Protein AF-0000000066497130 (afdb_homodimer)

InterPro domains:
  IPR000092 Polyprenyl synthetase-like [PF00348] (36-298)
  IPR000092 Polyprenyl synthetase-like [cd00685] (47-344)
  IPR008949 Isoprenoid synthase domain superfamily [G3DSA:1.10.600.10] (2-345)
  IPR008949 Isoprenoid synthase domain superfamily [SSF48576] (6-345)
  IPR033749 Polyprenyl synthetase, conserved site [PS00723] (91-105)
  IPR039702 Farnesyl pyrophosphate synthase-like [PTHR11525] (1-346)

Structure (mmCIF, N/CA/C/O backbone):
data_AF-0000000066497130-model_v1
#
loop_
_entity.id
_entity.type
_entity.pdbx_description
1 polymer 'Farnesyl pyrophosphate synthetase'
#
loop_
_atom_site.group_PDB
_atom_site.id
_atom_site.type_symbol
_atom_site.label_atom_id
_atom_site.label_alt_id
_atom_site.label_comp_id
_atom_site.label_asym_id
_atom_site.label_entity_id
_atom_site.label_seq_id
_atom_site.pdbx_PDB_ins_code
_atom_site.Cartn_x
_atom_site.Cartn_y
_atom_site.Cartn_z
_atom_site.occupancy
_atom_site.B_iso_or_equiv
_atom_site.auth_seq_id
_atom_site.auth_comp_id
_atom_site.auth_asym_id
_atom_site.auth_atom_id
_atom_site.pdbx_PDB_model_num
ATOM 1 N N . MET A 1 1 ? -12.148 17.688 32.938 1 46.5 1 MET A N 1
ATOM 2 C CA . MET A 1 1 ? -11.461 17.203 31.75 1 46.5 1 MET A CA 1
ATOM 3 C C . MET A 1 1 ? -11.906 15.789 31.391 1 46.5 1 MET A C 1
ATOM 5 O O . MET A 1 1 ? -12.086 14.945 32.281 1 46.5 1 MET A O 1
ATOM 9 N N . ALA A 1 2 ? -12.453 15.672 30.25 1 56.56 2 ALA A N 1
ATOM 10 C CA . ALA A 1 2 ? -12.945 14.344 29.891 1 56.56 2 ALA A CA 1
ATOM 11 C C . ALA A 1 2 ? -11.898 13.273 30.188 1 56.56 2 ALA A C 1
ATOM 13 O O . ALA A 1 2 ? -10.703 13.508 30.047 1 56.56 2 ALA A O 1
ATOM 14 N N . SER A 1 3 ? -12.258 12.18 30.891 1 72.75 3 SER A N 1
ATOM 15 C CA . SER A 1 3 ? -11.414 11.023 31.172 1 72.75 3 SER A CA 1
ATOM 16 C C . SER A 1 3 ? -10.656 10.578 29.922 1 72.75 3 SER A C 1
ATOM 18 O O . SER A 1 3 ? -11.133 10.766 28.797 1 72.75 3 SER A O 1
ATOM 20 N N . ARG A 1 4 ? -9.375 10.383 30.062 1 87.5 4 ARG A N 1
ATOM 21 C CA . ARG A 1 4 ? -8.508 9.938 28.984 1 87.5 4 ARG A CA 1
ATOM 22 C C . ARG A 1 4 ? -8.164 8.461 29.125 1 87.5 4 ARG A C 1
ATOM 24 O O . ARG A 1 4 ? -8.172 7.918 30.234 1 87.5 4 ARG A O 1
ATOM 31 N N . THR A 1 5 ? -8.047 7.871 28.016 1 92.94 5 THR A N 1
ATOM 32 C CA . THR A 1 5 ? -7.641 6.473 27.953 1 92.94 5 THR A CA 1
ATOM 33 C C . THR A 1 5 ? -6.246 6.289 28.547 1 92.94 5 THR A C 1
ATOM 35 O O . THR A 1 5 ? -5.324 7.043 28.234 1 92.94 5 THR A O 1
ATOM 38 N N . ALA A 1 6 ? -6.156 5.363 29.484 1 94.94 6 ALA A N 1
ATOM 39 C CA . ALA A 1 6 ? -4.828 5.02 29.984 1 94.94 6 ALA A CA 1
ATOM 40 C C . ALA A 1 6 ? -3.99 4.332 28.922 1 94.94 6 ALA A C 1
ATOM 42 O O . ALA A 1 6 ? -4.43 3.348 28.312 1 94.94 6 ALA A O 1
ATOM 43 N N . ARG A 1 7 ? -2.822 4.832 28.734 1 96.31 7 ARG A N 1
ATOM 44 C CA . ARG A 1 7 ? -1.92 4.305 27.719 1 96.31 7 ARG A CA 1
ATOM 45 C C . ARG A 1 7 ? -1.727 2.803 27.875 1 96.31 7 ARG A C 1
ATOM 47 O O . ARG A 1 7 ? -1.72 2.061 26.891 1 96.31 7 ARG A O 1
ATOM 54 N N . ALA A 1 8 ? -1.558 2.381 29.109 1 97.31 8 ALA A N 1
ATOM 55 C CA . ALA A 1 8 ? -1.314 0.968 29.391 1 97.31 8 ALA A CA 1
ATOM 56 C C . ALA A 1 8 ? -2.479 0.106 28.906 1 97.31 8 ALA A C 1
ATOM 58 O O . ALA A 1 8 ? -2.275 -1.003 28.406 1 97.31 8 ALA A O 1
ATOM 59 N N . ASP A 1 9 ? -3.701 0.596 29.141 1 97.75 9 ASP A N 1
ATOM 60 C CA . ASP A 1 9 ? -4.887 -0.135 28.703 1 97.75 9 ASP A CA 1
ATOM 61 C C . ASP A 1 9 ? -4.953 -0.222 27.188 1 97.75 9 ASP A C 1
ATOM 63 O O . ASP A 1 9 ? -5.363 -1.245 26.641 1 97.75 9 ASP A O 1
ATOM 67 N N . PHE A 1 10 ? -4.559 0.841 26.531 1 98.31 10 PHE A N 1
ATOM 68 C CA . PHE A 1 10 ? -4.496 0.873 25.078 1 98.31 10 PHE A CA 1
ATOM 69 C C . PHE A 1 10 ? -3.451 -0.109 24.562 1 98.31 10 PHE A C 1
ATOM 71 O O . PHE A 1 10 ? -3.734 -0.913 23.672 1 98.31 10 PHE A O 1
ATOM 78 N N . GLU A 1 11 ? -2.283 -0.146 25.141 1 98.44 11 GLU A N 1
ATOM 79 C CA . GLU A 1 11 ? -1.161 -0.968 24.703 1 98.44 11 GLU A CA 1
ATOM 80 C C . GLU A 1 11 ? -1.438 -2.451 24.938 1 98.44 11 GLU A C 1
ATOM 82 O O . GLU A 1 11 ? -0.923 -3.305 24.219 1 98.44 11 GLU A O 1
ATOM 87 N N . ALA A 1 12 ? -2.277 -2.719 25.859 1 98.19 12 ALA A N 1
ATOM 88 C CA . ALA A 1 12 ? -2.592 -4.105 26.188 1 98.19 12 ALA A CA 1
ATOM 89 C C . ALA A 1 12 ? -3.373 -4.777 25.062 1 98.19 12 ALA A C 1
ATOM 91 O O . ALA A 1 12 ? -3.445 -6.008 25 1 98.19 12 ALA A O 1
ATOM 92 N N . ILE A 1 13 ? -3.896 -4.008 24.172 1 98.44 13 ILE A N 1
ATOM 93 C CA . ILE A 1 13 ? -4.754 -4.531 23.109 1 98.44 13 ILE A CA 1
ATOM 94 C C . ILE A 1 13 ? -3.896 -4.98 21.922 1 98.44 13 ILE A C 1
ATOM 96 O O . ILE A 1 13 ? -4.242 -5.938 21.234 1 98.44 13 ILE A O 1
ATOM 100 N N . PHE A 1 14 ? -2.762 -4.449 21.703 1 98.75 14 PHE A N 1
ATOM 101 C CA . PHE A 1 14 ? -1.995 -4.641 20.484 1 98.75 14 PHE A CA 1
ATOM 102 C C . PHE A 1 14 ? -1.532 -6.086 20.344 1 98.75 14 PHE A C 1
ATOM 104 O O . PHE A 1 14 ? -1.603 -6.668 19.266 1 98.75 14 PHE A O 1
ATOM 111 N N . PRO A 1 15 ? -1.063 -6.742 21.453 1 98.75 15 PRO A N 1
ATOM 112 C CA . PRO A 1 15 ? -0.647 -8.141 21.312 1 98.75 15 PRO A CA 1
ATOM 113 C C . PRO A 1 15 ? -1.77 -9.047 20.812 1 98.75 15 PRO A C 1
ATOM 115 O O . PRO A 1 15 ? -1.511 -10.023 20.109 1 98.75 15 PRO A O 1
ATOM 118 N N . LEU A 1 16 ? -2.986 -8.703 21.125 1 98.62 16 LEU A N 1
ATOM 119 C CA . LEU A 1 16 ? -4.125 -9.477 20.656 1 98.62 16 LEU A CA 1
ATOM 120 C C . LEU A 1 16 ? -4.297 -9.328 19.156 1 98.62 16 LEU A C 1
ATOM 122 O O . LEU A 1 16 ? -4.68 -10.281 18.469 1 98.62 16 LEU A O 1
ATOM 126 N N . LEU A 1 17 ? -4.012 -8.133 18.672 1 98.81 17 LEU A N 1
ATOM 127 C CA . LEU A 1 17 ? -4.102 -7.902 17.234 1 98.81 17 LEU A CA 1
ATOM 128 C C . LEU A 1 17 ? -2.994 -8.641 16.484 1 98.81 17 LEU A C 1
ATOM 130 O O . LEU A 1 17 ? -3.219 -9.18 15.398 1 98.81 17 LEU A O 1
ATOM 134 N N . VAL A 1 18 ? -1.776 -8.688 17.062 1 98.88 18 VAL A N 1
ATOM 135 C CA . VAL A 1 18 ? -0.676 -9.445 16.484 1 98.88 18 VAL A CA 1
ATOM 136 C C . VAL A 1 18 ? -1.051 -10.922 16.422 1 98.88 18 VAL A C 1
ATOM 138 O O . VAL A 1 18 ? -0.752 -11.602 15.43 1 98.88 18 VAL A O 1
ATOM 141 N N . GLN A 1 19 ? -1.695 -11.383 17.438 1 98.75 19 GLN A N 1
ATOM 142 C CA . GLN A 1 19 ? -2.15 -12.766 17.453 1 98.75 19 GLN A CA 1
ATOM 143 C C . GLN A 1 19 ? -3.199 -13.008 16.375 1 98.75 19 GLN A C 1
ATOM 145 O O . GLN A 1 19 ? -3.166 -14.039 15.688 1 98.75 19 GLN A O 1
ATOM 150 N N . ASP A 1 20 ? -4.125 -12.078 16.266 1 98.75 20 ASP A N 1
ATOM 151 C CA . ASP A 1 20 ? -5.129 -12.18 15.219 1 98.75 20 ASP A CA 1
ATOM 152 C C . ASP A 1 20 ? -4.473 -12.273 13.844 1 98.75 20 ASP A C 1
ATOM 154 O O . ASP A 1 20 ? -4.859 -13.117 13.023 1 98.75 20 ASP A O 1
ATOM 158 N N . LEU A 1 21 ? -3.521 -11.438 13.602 1 98.88 21 LEU A N 1
ATOM 159 C CA . LEU A 1 21 ? -2.82 -11.406 12.32 1 98.88 21 LEU A CA 1
ATOM 160 C C . LEU A 1 21 ? -2.01 -12.68 12.109 1 98.88 21 LEU A C 1
ATOM 162 O O . LEU A 1 21 ? -1.969 -13.219 11.008 1 98.88 21 LEU A O 1
ATOM 166 N N . SER A 1 22 ? -1.387 -13.148 13.156 1 98.75 22 SER A N 1
ATOM 167 C CA . SER A 1 22 ? -0.611 -14.391 13.094 1 98.75 22 SER A CA 1
ATOM 168 C C . SER A 1 22 ? -1.499 -15.578 12.758 1 98.75 22 SER A C 1
ATOM 170 O O . SER A 1 22 ? -1.136 -16.422 11.93 1 98.75 22 SER A O 1
ATOM 172 N N . ASP A 1 23 ? -2.621 -15.633 13.422 1 98.38 23 ASP A N 1
ATOM 173 C CA . ASP A 1 23 ? -3.574 -16.703 13.148 1 98.38 23 ASP A CA 1
ATOM 174 C C . ASP A 1 23 ? -4.043 -16.656 11.695 1 98.38 23 ASP A C 1
ATOM 176 O O . ASP A 1 23 ? -4.195 -17.703 11.055 1 98.38 23 ASP A O 1
ATOM 180 N N . ASN A 1 24 ? -4.258 -15.469 11.25 1 98.06 24 ASN A N 1
ATOM 181 C CA . ASN A 1 24 ? -4.707 -15.297 9.875 1 98.06 24 ASN A CA 1
ATOM 182 C C . ASN A 1 24 ? -3.674 -15.812 8.875 1 98.06 24 ASN A C 1
ATOM 184 O O . ASN A 1 24 ? -4.02 -16.516 7.93 1 98.06 24 ASN A O 1
ATOM 188 N N . VAL A 1 25 ? -2.377 -15.531 9.008 1 97.75 25 VAL A N 1
ATOM 189 C CA . VAL A 1 25 ? -1.355 -15.914 8.039 1 97.75 25 VAL A CA 1
ATOM 190 C C . VAL A 1 25 ? -1.016 -17.391 8.195 1 97.75 25 VAL A C 1
ATOM 192 O O . VAL A 1 25 ? -0.629 -18.062 7.234 1 97.75 25 VAL A O 1
ATOM 195 N N . ASN A 1 26 ? -1.207 -17.875 9.391 1 97.25 26 ASN A N 1
ATOM 196 C CA . ASN A 1 26 ? -0.971 -19.297 9.625 1 97.25 26 ASN A CA 1
ATOM 197 C C . ASN A 1 26 ? -1.926 -20.172 8.812 1 97.25 26 ASN A C 1
ATOM 199 O O . ASN A 1 26 ? -1.573 -21.281 8.414 1 97.25 26 ASN A O 1
ATOM 203 N N . GLN A 1 27 ? -3.076 -19.656 8.57 1 95.88 27 GLN A N 1
ATOM 204 C CA . GLN A 1 27 ? -4.055 -20.406 7.785 1 95.88 27 GLN A CA 1
ATOM 205 C C . GLN A 1 27 ? -3.568 -20.625 6.355 1 95.88 27 GLN A C 1
ATOM 207 O O . GLN A 1 27 ? -4.008 -21.547 5.676 1 95.88 27 GLN A O 1
ATOM 212 N N . TYR A 1 28 ? -2.684 -19.781 5.918 1 95.88 28 TYR A N 1
ATOM 213 C CA . TYR A 1 28 ? -2.137 -19.906 4.57 1 95.88 28 TYR A CA 1
ATOM 214 C C . TYR A 1 28 ? -0.986 -20.906 4.539 1 95.88 28 TYR A C 1
ATOM 216 O O . TYR A 1 28 ? -0.488 -21.266 3.467 1 95.88 28 TYR A O 1
ATOM 224 N N . GLY A 1 29 ? -0.5 -21.359 5.672 1 96.06 29 GLY A N 1
ATOM 225 C CA . GLY A 1 29 ? 0.656 -22.234 5.734 1 96.06 29 GLY A CA 1
ATOM 226 C C . GLY A 1 29 ? 1.975 -21.516 5.57 1 96.06 29 GLY A C 1
ATOM 227 O O . GLY A 1 29 ? 2.906 -22.031 4.953 1 96.06 29 GLY A O 1
ATOM 228 N N . ILE A 1 30 ? 2.07 -20.312 6.105 1 96.44 30 ILE A N 1
ATOM 229 C CA . ILE A 1 30 ? 3.26 -19.484 5.984 1 96.44 30 ILE A CA 1
ATOM 230 C C . ILE A 1 30 ? 4.441 -20.156 6.672 1 96.44 30 ILE A C 1
ATOM 232 O O . ILE A 1 30 ? 4.281 -20.766 7.73 1 96.44 30 ILE A O 1
ATOM 236 N N . PRO A 1 31 ? 5.621 -20.141 6.047 1 96.12 31 PRO A N 1
ATOM 237 C CA . PRO A 1 31 ? 6.809 -20.641 6.738 1 96.12 31 PRO A CA 1
ATOM 238 C C . PRO A 1 31 ? 7.086 -19.922 8.055 1 96.12 31 PRO A C 1
ATOM 240 O O . PRO A 1 31 ? 6.852 -18.703 8.156 1 96.12 31 PRO A O 1
ATOM 243 N N . SER A 1 32 ? 7.66 -20.641 9 1 96.5 32 SER A N 1
ATOM 244 C CA . SER A 1 32 ? 7.848 -20.141 10.352 1 96.5 32 SER A CA 1
ATOM 245 C C . SER A 1 32 ? 8.742 -18.891 10.359 1 96.5 32 SER A C 1
ATOM 247 O O . SER A 1 32 ? 8.508 -17.969 11.133 1 96.5 32 SER A O 1
ATOM 249 N N . ASN A 1 33 ? 9.758 -18.922 9.57 1 96.12 33 ASN A N 1
ATOM 250 C CA . ASN A 1 33 ? 10.664 -17.781 9.547 1 96.12 33 ASN A CA 1
ATOM 251 C C . ASN A 1 33 ? 9.977 -16.531 9.008 1 96.12 33 ASN A C 1
ATOM 253 O O . ASN A 1 33 ? 10.242 -15.422 9.477 1 96.12 33 ASN A O 1
ATOM 257 N N . ALA A 1 34 ? 9.109 -16.672 8.039 1 97.5 34 ALA A N 1
ATOM 258 C CA . ALA A 1 34 ? 8.359 -15.547 7.5 1 97.5 34 ALA A CA 1
ATOM 259 C C . ALA A 1 34 ? 7.352 -15.016 8.523 1 97.5 34 ALA A C 1
ATOM 261 O O . ALA A 1 34 ? 7.148 -13.805 8.633 1 97.5 34 ALA A O 1
ATOM 262 N N . LEU A 1 35 ? 6.691 -15.938 9.25 1 98.38 35 LEU A N 1
ATOM 263 C CA . LEU A 1 35 ? 5.785 -15.539 10.32 1 98.38 35 LEU A CA 1
ATOM 264 C C . LEU A 1 35 ? 6.523 -14.727 11.383 1 98.38 35 LEU A C 1
ATOM 266 O O . LEU A 1 35 ? 6.043 -13.68 11.82 1 98.38 35 LEU A O 1
ATOM 270 N N . LYS A 1 36 ? 7.648 -15.219 11.758 1 98.5 36 LYS A N 1
ATOM 271 C CA . LYS A 1 36 ? 8.453 -14.523 12.758 1 98.5 36 LYS A CA 1
ATOM 272 C C . LYS A 1 36 ? 8.867 -13.141 12.273 1 98.5 36 LYS A C 1
ATOM 274 O O . LYS A 1 36 ? 8.859 -12.18 13.039 1 98.5 36 LYS A O 1
ATOM 279 N N . TRP A 1 37 ? 9.281 -13.086 11.008 1 98.56 37 TRP A N 1
ATOM 280 C CA . TRP A 1 37 ? 9.648 -11.805 10.406 1 98.56 37 TRP A CA 1
ATOM 281 C C . TRP A 1 37 ? 8.484 -10.82 10.477 1 98.56 37 TRP A C 1
ATOM 283 O O . TRP A 1 37 ? 8.656 -9.664 10.875 1 98.56 37 TRP A O 1
ATOM 293 N N . PHE A 1 38 ? 7.285 -11.289 10.156 1 98.75 38 PHE A N 1
ATOM 294 C CA . PHE A 1 38 ? 6.086 -10.461 10.148 1 98.75 38 PHE A CA 1
ATOM 295 C C . PHE A 1 38 ? 5.773 -9.945 11.547 1 98.75 38 PHE A C 1
ATOM 297 O O . PHE A 1 38 ? 5.531 -8.758 11.734 1 98.75 38 PHE A O 1
ATOM 304 N N . GLN A 1 39 ? 5.828 -10.805 12.5 1 98.81 39 GLN A N 1
ATOM 305 C CA . GLN A 1 39 ? 5.59 -10.438 13.891 1 98.81 39 GLN A CA 1
ATOM 306 C C . GLN A 1 39 ? 6.605 -9.406 14.367 1 98.81 39 GLN A C 1
ATOM 308 O O . GLN A 1 39 ? 6.246 -8.445 15.047 1 98.81 39 GLN A O 1
ATOM 313 N N . THR A 1 40 ? 7.844 -9.625 13.992 1 98.62 40 THR A N 1
ATOM 314 C CA . THR A 1 40 ? 8.906 -8.703 14.391 1 98.62 40 THR A CA 1
ATOM 315 C C . THR A 1 40 ? 8.68 -7.32 13.781 1 98.62 40 THR A C 1
ATOM 317 O O . THR A 1 40 ? 8.836 -6.305 14.453 1 98.62 40 THR A O 1
ATOM 320 N N . SER A 1 41 ? 8.328 -7.336 12.523 1 98.75 41 SER A N 1
ATOM 321 C CA . SER A 1 41 ? 8.039 -6.074 11.852 1 98.75 41 SER A CA 1
ATOM 322 C C . SER A 1 41 ? 6.887 -5.336 12.516 1 98.75 41 SER A C 1
ATOM 324 O O . SER A 1 41 ? 6.969 -4.129 12.758 1 98.75 41 SER A O 1
ATOM 326 N N . LEU A 1 42 ? 5.777 -6.047 12.859 1 98.81 42 LEU A N 1
ATOM 327 C CA . LEU A 1 42 ? 4.617 -5.461 13.516 1 98.81 42 LEU A CA 1
ATOM 328 C C . LEU A 1 42 ? 5.016 -4.832 14.852 1 98.81 42 LEU A C 1
ATOM 330 O O . LEU A 1 42 ? 4.672 -3.678 15.125 1 98.81 42 LEU A O 1
ATOM 334 N N . ASN A 1 43 ? 5.73 -5.559 15.586 1 98.56 43 ASN A N 1
ATOM 335 C CA . ASN A 1 43 ? 6.062 -5.141 16.953 1 98.56 43 ASN A CA 1
ATOM 336 C C . ASN A 1 43 ? 7.102 -4.02 16.953 1 98.56 43 ASN A C 1
ATOM 338 O O . ASN A 1 43 ? 7.09 -3.16 17.828 1 98.56 43 ASN A O 1
ATOM 342 N N . ALA A 1 44 ? 7.977 -4.008 15.984 1 98.06 44 ALA A N 1
ATOM 343 C CA . ALA A 1 44 ? 9.039 -3.004 15.922 1 98.06 44 ALA A CA 1
ATOM 344 C C . ALA A 1 44 ? 8.492 -1.665 15.43 1 98.06 44 ALA A C 1
ATOM 346 O O . ALA A 1 44 ? 8.969 -0.606 15.844 1 98.06 44 ALA A O 1
ATOM 347 N N . ASN A 1 45 ? 7.48 -1.731 14.57 1 98.38 45 ASN A N 1
ATOM 348 C CA . ASN A 1 45 ? 7.164 -0.521 13.82 1 98.38 45 ASN A CA 1
ATOM 349 C C . ASN A 1 45 ? 5.867 0.119 14.312 1 98.38 45 ASN A C 1
ATOM 351 O O . ASN A 1 45 ? 5.609 1.294 14.039 1 98.38 45 ASN A O 1
ATOM 355 N N . THR A 1 46 ? 5.012 -0.589 15.078 1 98.44 46 THR A N 1
ATOM 356 C CA . THR A 1 46 ? 3.68 -0.064 15.359 1 98.44 46 THR A CA 1
ATOM 357 C C . THR A 1 46 ? 3.607 0.505 16.781 1 98.44 46 THR A C 1
ATOM 359 O O . THR A 1 46 ? 3.238 1.666 16.969 1 98.44 46 THR A O 1
ATOM 362 N N . PRO A 1 47 ? 3.877 -0.309 17.812 1 97.5 47 PRO A N 1
ATOM 363 C CA . PRO A 1 47 ? 3.891 0.293 19.156 1 97.5 47 PRO A CA 1
ATOM 364 C C . PRO A 1 47 ? 5.09 1.215 19.375 1 97.5 47 PRO A C 1
ATOM 366 O O . PRO A 1 47 ? 6.047 1.181 18.594 1 97.5 47 PRO A O 1
ATOM 369 N N . GLY A 1 48 ? 4.93 2.025 20.406 1 90.94 48 GLY A N 1
ATOM 370 C CA . GLY A 1 48 ? 5.988 2.963 20.75 1 90.94 48 GLY A CA 1
ATOM 371 C C . GLY A 1 48 ? 5.656 4.395 20.375 1 90.94 48 GLY A C 1
ATOM 372 O O . GLY A 1 48 ? 4.539 4.688 19.953 1 90.94 48 GLY A O 1
ATOM 373 N N . GLY A 1 49 ? 6.531 5.305 20.641 1 87.5 49 GLY A N 1
ATOM 374 C CA . GLY A 1 49 ? 6.246 6.711 20.422 1 87.5 49 GLY A CA 1
ATOM 375 C C . GLY A 1 49 ? 5.16 7.25 21.328 1 87.5 49 GLY A C 1
ATOM 376 O O . GLY A 1 49 ? 4.91 6.691 22.406 1 87.5 49 GLY A O 1
ATOM 377 N N . LYS A 1 50 ? 4.5 8.297 20.938 1 86.5 50 LYS A N 1
ATOM 378 C CA . LYS A 1 50 ? 3.525 8.977 21.781 1 86.5 50 LYS A CA 1
ATOM 379 C C . LYS A 1 50 ? 2.143 8.344 21.641 1 86.5 50 LYS A C 1
ATOM 381 O O . LYS A 1 50 ? 1.29 8.5 22.516 1 86.5 50 LYS A O 1
ATOM 386 N N . LEU A 1 51 ? 1.864 7.656 20.531 1 94.62 51 LEU A N 1
ATOM 387 C CA . LEU A 1 51 ? 0.617 6.953 20.25 1 94.62 51 LEU A CA 1
ATOM 388 C C . LEU A 1 51 ? -0.567 7.914 20.281 1 94.62 51 LEU A C 1
ATOM 390 O O . LEU A 1 51 ? -1.673 7.531 20.672 1 94.62 51 LEU A O 1
ATOM 394 N N . ASN A 1 52 ? -0.345 9.18 19.953 1 92.31 52 ASN A N 1
ATOM 395 C CA . ASN A 1 52 ? -1.384 10.203 20.031 1 92.31 52 ASN A CA 1
ATOM 396 C C . ASN A 1 52 ? -2.527 9.914 19.062 1 92.31 52 ASN A C 1
ATOM 398 O O . ASN A 1 52 ? -3.697 10.102 19.406 1 92.31 52 ASN A O 1
ATOM 402 N N . ARG A 1 53 ? -2.203 9.477 17.891 1 96 53 ARG A N 1
ATOM 403 C CA . ARG A 1 53 ? -3.232 9.219 16.891 1 96 53 ARG A CA 1
ATOM 404 C C . ARG A 1 53 ? -4.16 8.094 17.328 1 96 53 ARG A C 1
ATOM 406 O O . ARG A 1 53 ? -5.383 8.242 17.281 1 96 53 ARG A O 1
ATOM 413 N N . GLY A 1 54 ? -3.539 7.012 17.797 1 98.06 54 GLY A N 1
ATOM 414 C CA . GLY A 1 54 ? -4.324 5.871 18.234 1 98.06 54 GLY A CA 1
ATOM 415 C C . GLY A 1 54 ? -5.184 6.172 19.453 1 98.06 54 GLY A C 1
ATOM 416 O O . GLY A 1 54 ? -6.367 5.836 19.484 1 98.06 54 GLY A O 1
ATOM 417 N N . LEU A 1 55 ? -4.617 6.824 20.438 1 97.69 55 LEU A N 1
ATOM 418 C CA . LEU A 1 55 ? -5.305 7.129 21.688 1 97.69 55 LEU A CA 1
ATOM 419 C C . LEU A 1 55 ? -6.438 8.125 21.453 1 97.69 55 LEU A C 1
ATOM 421 O O . LEU A 1 55 ? -7.414 8.141 22.203 1 97.69 55 LEU A O 1
ATOM 425 N N . SER A 1 56 ? -6.359 8.883 20.406 1 97.62 56 SER A N 1
ATOM 426 C CA . SER A 1 56 ? -7.375 9.891 20.125 1 97.62 56 SER A CA 1
ATOM 427 C C . SER A 1 56 ? -8.711 9.242 19.766 1 97.62 56 SER A C 1
ATOM 429 O O . SER A 1 56 ? -9.766 9.859 19.922 1 97.62 56 SER A O 1
ATOM 431 N N . VAL A 1 57 ? -8.719 7.969 19.312 1 98.62 57 VAL A N 1
ATOM 432 C CA . VAL A 1 57 ? -9.961 7.32 18.906 1 98.62 57 VAL A CA 1
ATOM 433 C C . VAL A 1 57 ? -10.805 6.992 20.125 1 98.62 57 VAL A C 1
ATOM 435 O O . VAL A 1 57 ? -11.922 7.484 20.266 1 98.62 57 VAL A O 1
ATOM 438 N N . PRO A 1 58 ? -10.234 6.191 21.078 1 98.5 58 PRO A N 1
ATOM 439 C CA . PRO A 1 58 ? -11.047 5.953 22.281 1 98.5 58 PRO A CA 1
ATOM 440 C C . PRO A 1 58 ? -11.281 7.219 23.094 1 98.5 58 PRO A C 1
ATOM 442 O O . PRO A 1 58 ? -12.328 7.367 23.719 1 98.5 58 PRO A O 1
ATOM 445 N N . ASP A 1 59 ? -10.352 8.195 23.078 1 97.75 59 ASP A N 1
ATOM 446 C CA . ASP A 1 59 ? -10.547 9.453 23.797 1 97.75 59 ASP A CA 1
ATOM 447 C C . ASP A 1 59 ? -11.719 10.242 23.219 1 97.75 59 ASP A C 1
ATOM 449 O O . ASP A 1 59 ? -12.453 10.898 23.953 1 97.75 59 ASP A O 1
ATOM 453 N N . THR A 1 60 ? -11.836 10.203 21.891 1 98.25 60 THR A N 1
ATOM 454 C CA . THR A 1 60 ? -12.984 10.836 21.266 1 98.25 60 THR A CA 1
ATOM 455 C C . THR A 1 60 ? -14.289 10.18 21.719 1 98.25 60 THR A C 1
ATOM 457 O O . THR A 1 60 ? -15.258 10.867 22.031 1 98.25 60 THR A O 1
ATOM 460 N N . GLY A 1 61 ? -14.32 8.836 21.75 1 98 61 GLY A N 1
ATOM 461 C CA . GLY A 1 61 ? -15.492 8.148 22.266 1 98 61 GLY A CA 1
ATOM 462 C C . GLY A 1 61 ? -15.844 8.547 23.688 1 98 61 GLY A C 1
ATOM 463 O O . GLY A 1 61 ? -17.016 8.789 23.984 1 98 61 GLY A O 1
ATOM 464 N N . LEU A 1 62 ? -14.836 8.656 24.531 1 97.38 62 LEU A N 1
ATOM 465 C CA . LEU A 1 62 ? -15.039 9.055 25.922 1 97.38 62 LEU A CA 1
ATOM 466 C C . LEU A 1 62 ? -15.594 10.469 26 1 97.38 62 LEU A C 1
ATOM 468 O O . LEU A 1 62 ? -16.5 10.742 26.797 1 97.38 62 LEU A O 1
ATOM 472 N N . ALA A 1 63 ? -15.047 11.344 25.172 1 96.56 63 ALA A N 1
ATOM 473 C CA . ALA A 1 63 ? -15.5 12.727 25.188 1 96.56 63 ALA A CA 1
ATOM 474 C C . ALA A 1 63 ? -16.953 12.836 24.719 1 96.56 63 ALA A C 1
ATOM 476 O O . ALA A 1 63 ? -17.703 13.688 25.203 1 96.56 63 ALA A O 1
ATOM 477 N N . LEU A 1 64 ? -17.344 11.992 23.828 1 97.31 64 LEU A N 1
ATOM 478 C CA . LEU A 1 64 ? -18.688 12.062 23.234 1 97.31 64 LEU A CA 1
ATOM 479 C C . LEU A 1 64 ? -19.719 11.453 24.172 1 97.31 64 LEU A C 1
ATOM 481 O O . LEU A 1 64 ? -20.828 11.977 24.312 1 97.31 64 LEU A O 1
ATOM 485 N N . LEU A 1 65 ? -19.297 10.344 24.859 1 96.44 65 LEU A N 1
ATOM 486 C CA . LEU A 1 65 ? -20.297 9.562 25.578 1 96.44 65 LEU A CA 1
ATOM 487 C C . LEU A 1 65 ? -20.125 9.719 27.094 1 96.44 65 LEU A C 1
ATOM 489 O O . LEU A 1 65 ? -21.031 9.375 27.859 1 96.44 65 LEU A O 1
ATOM 493 N N . GLY A 1 66 ? -19 10.172 27.516 1 94.62 66 GLY A N 1
ATOM 494 C CA . GLY A 1 66 ? -18.703 10.258 28.938 1 94.62 66 GLY A CA 1
ATOM 495 C C . GLY A 1 66 ? -18.141 8.977 29.516 1 94.62 66 GLY A C 1
ATOM 496 O O . GLY A 1 66 ? -17.25 9.008 30.375 1 94.62 66 GLY A O 1
ATOM 497 N N . LYS A 1 67 ? -18.6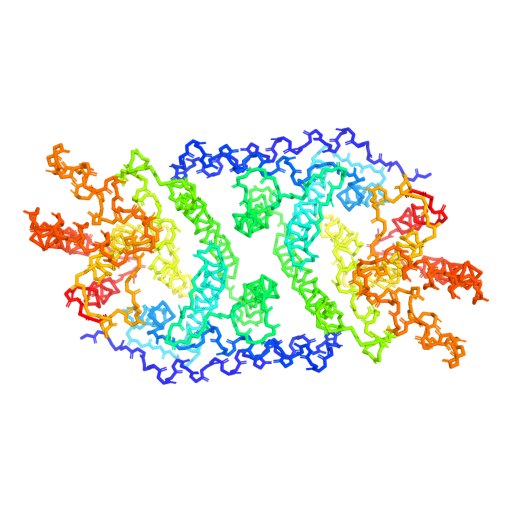72 7.871 29.109 1 95.88 67 LYS A N 1
ATOM 498 C CA . LYS A 1 67 ? -18.188 6.547 29.5 1 95.88 67 LYS A CA 1
ATOM 499 C C . LYS A 1 67 ? -18.312 5.551 28.359 1 95.88 67 LYS A C 1
ATOM 501 O O . LYS A 1 67 ? -19.156 5.719 27.469 1 95.88 67 LYS A O 1
ATOM 506 N N . LEU A 1 68 ? -17.422 4.559 28.406 1 97.19 68 LEU A N 1
ATOM 507 C CA . LEU A 1 68 ? -17.453 3.504 27.391 1 97.19 68 LEU A CA 1
ATOM 508 C C . LEU A 1 68 ? -17.688 2.143 28.047 1 97.19 68 LEU A C 1
ATOM 510 O O . LEU A 1 68 ? -17.141 1.853 29.109 1 97.19 68 LEU A O 1
ATOM 514 N N . SER A 1 69 ? -18.562 1.351 27.438 1 97.94 69 SER A N 1
ATOM 515 C CA . SER A 1 69 ? -18.609 -0.056 27.828 1 97.94 69 SER A CA 1
ATOM 516 C C . SER A 1 69 ? -17.297 -0.76 27.5 1 97.94 69 SER A C 1
ATOM 518 O O . SER A 1 69 ? -16.484 -0.235 26.734 1 97.94 69 SER A O 1
ATOM 520 N N . ASP A 1 70 ? -17.078 -1.895 28.047 1 97.56 70 ASP A N 1
ATOM 521 C CA . ASP A 1 70 ? -15.875 -2.666 27.75 1 97.56 70 ASP A CA 1
ATOM 522 C C . ASP A 1 70 ? -15.758 -2.965 26.266 1 97.56 70 ASP A C 1
ATOM 524 O O . ASP A 1 70 ? -14.664 -2.896 25.688 1 97.56 70 ASP A O 1
ATOM 528 N N . GLU A 1 71 ? -16.859 -3.27 25.703 1 97.94 71 GLU A N 1
ATOM 529 C CA . GLU A 1 71 ? -16.891 -3.58 24.281 1 97.94 71 GLU A CA 1
ATOM 530 C C . GLU A 1 71 ? -16.562 -2.348 23.438 1 97.94 71 GLU A C 1
ATOM 532 O O . GLU A 1 71 ? -15.766 -2.422 22.5 1 97.94 71 GLU A O 1
ATOM 537 N N . GLN A 1 72 ? -17.219 -1.281 23.797 1 98.25 72 GLN A N 1
ATOM 538 C CA . GLN A 1 72 ? -16.953 -0.033 23.094 1 98.25 72 GLN A CA 1
ATOM 539 C C . GLN A 1 72 ? -15.477 0.354 23.219 1 98.25 72 GLN A C 1
ATOM 541 O O . GLN A 1 72 ? -14.852 0.773 22.234 1 98.25 72 GLN A O 1
ATOM 546 N N . PHE A 1 73 ? -14.945 0.219 24.422 1 98.38 73 PHE A N 1
ATOM 547 C CA . PHE A 1 73 ? -13.555 0.571 24.672 1 98.38 73 PHE A CA 1
ATOM 548 C C . PHE A 1 73 ? -12.617 -0.291 23.828 1 98.38 73 PHE A C 1
ATOM 550 O O . PHE A 1 73 ? -11.711 0.226 23.172 1 98.38 73 PHE A O 1
ATOM 557 N N . LYS A 1 74 ? -12.852 -1.578 23.828 1 98.56 74 LYS A N 1
ATOM 558 C CA . LYS A 1 74 ? -12.008 -2.498 23.062 1 98.56 74 LYS A CA 1
ATOM 559 C C . LYS A 1 74 ? -12.078 -2.188 21.562 1 98.56 74 LYS A C 1
ATOM 561 O O . LYS A 1 74 ? -11.047 -2.184 20.875 1 98.56 74 LYS A O 1
ATOM 566 N N . HIS A 1 75 ? -13.273 -1.937 21.062 1 98.88 75 HIS A N 1
ATOM 567 C CA . HIS A 1 75 ? -13.453 -1.659 19.641 1 98.88 75 HIS A CA 1
ATOM 568 C C . HIS A 1 75 ? -12.805 -0.338 19.25 1 98.88 75 HIS A C 1
ATOM 570 O O . HIS A 1 75 ? -12.125 -0.254 18.219 1 98.88 75 HIS A O 1
ATOM 576 N N . LEU A 1 76 ? -13 0.688 20.062 1 98.88 76 LEU A N 1
ATOM 577 C CA . LEU A 1 76 ? -12.414 1.987 19.75 1 98.88 76 LEU A CA 1
ATOM 578 C C . LEU A 1 76 ? -10.891 1.936 19.859 1 98.88 76 LEU A C 1
ATOM 580 O O . LEU A 1 76 ? -10.188 2.551 19.047 1 98.88 76 LEU A O 1
ATOM 584 N N . CYS A 1 77 ? -10.375 1.164 20.812 1 98.88 77 CYS A N 1
ATOM 585 C CA . CYS A 1 77 ? -8.93 0.965 20.891 1 98.88 77 CYS A CA 1
ATOM 586 C C . CYS A 1 77 ? -8.406 0.212 19.688 1 98.88 77 CYS A C 1
ATOM 588 O O . CYS A 1 77 ? -7.332 0.519 19.172 1 98.88 77 CYS A O 1
ATOM 590 N N . THR A 1 78 ? -9.156 -0.776 19.234 1 98.94 78 THR A N 1
ATOM 591 C CA . THR A 1 78 ? -8.773 -1.508 18.031 1 98.94 78 THR A CA 1
ATOM 592 C C . THR A 1 78 ? -8.688 -0.57 16.828 1 98.94 78 THR A C 1
ATOM 594 O O . THR A 1 78 ? -7.703 -0.578 16.094 1 98.94 78 THR A O 1
ATOM 597 N N . LEU A 1 79 ? -9.703 0.3 16.672 1 98.94 79 LEU A N 1
ATOM 598 C CA . LEU A 1 79 ? -9.664 1.291 15.602 1 98.94 79 LEU A CA 1
ATOM 599 C C . LEU A 1 79 ? -8.477 2.236 15.781 1 98.94 79 LEU A C 1
ATOM 601 O O . LEU A 1 79 ? -7.871 2.67 14.797 1 98.94 79 LEU A O 1
ATOM 605 N N . GLY A 1 80 ? -8.195 2.555 17.016 1 98.88 80 GLY A N 1
ATOM 606 C CA . GLY A 1 80 ? -7.004 3.336 17.328 1 98.88 80 GLY A CA 1
ATOM 607 C C . GLY A 1 80 ? -5.723 2.68 16.844 1 98.88 80 GLY A C 1
ATOM 608 O O . GLY A 1 80 ? -4.875 3.334 16.234 1 98.88 80 GLY A O 1
ATOM 609 N N . TRP A 1 81 ? -5.613 1.405 17.078 1 98.94 81 TRP A N 1
ATOM 610 C CA . TRP A 1 81 ? -4.414 0.688 16.656 1 98.94 81 TRP A CA 1
ATOM 611 C C . TRP A 1 81 ? -4.344 0.583 15.133 1 98.94 81 TRP A C 1
ATOM 613 O O . TRP A 1 81 ? -3.254 0.569 14.555 1 98.94 81 TRP A O 1
ATOM 623 N N . LEU A 1 82 ? -5.492 0.551 14.484 1 98.94 82 LEU A N 1
ATOM 624 C CA . LEU A 1 82 ? -5.473 0.58 13.031 1 98.94 82 LEU A CA 1
ATOM 625 C C . LEU A 1 82 ? -4.93 1.911 12.516 1 98.94 82 LEU A C 1
ATOM 627 O O . LEU A 1 82 ? -4.262 1.958 11.484 1 98.94 82 LEU A O 1
ATOM 631 N N . THR A 1 83 ? -5.188 2.992 13.25 1 98.75 83 THR A N 1
ATOM 632 C CA . THR A 1 83 ? -4.594 4.285 12.93 1 98.75 83 THR A CA 1
ATOM 633 C C . THR A 1 83 ? -3.082 4.254 13.133 1 98.75 83 THR A C 1
ATOM 635 O O . THR A 1 83 ? -2.332 4.82 12.336 1 98.75 83 THR A O 1
ATOM 638 N N . GLU A 1 84 ? -2.641 3.553 14.188 1 98.75 84 GLU A N 1
ATOM 639 C CA . GLU A 1 84 ? -1.21 3.424 14.445 1 98.75 84 GLU A CA 1
ATOM 640 C C . GLU A 1 84 ? -0.539 2.535 13.406 1 98.75 84 GLU A C 1
ATOM 642 O O . GLU A 1 84 ? 0.623 2.75 13.055 1 98.75 84 GLU A O 1
ATOM 647 N N . LEU A 1 85 ? -1.226 1.532 12.938 1 98.88 85 LEU A N 1
ATOM 648 C CA . LEU A 1 85 ? -0.709 0.718 11.844 1 98.88 85 LEU A CA 1
ATOM 649 C C . LEU A 1 85 ? -0.541 1.553 10.578 1 98.88 85 LEU A C 1
ATOM 651 O O . LEU A 1 85 ? 0.445 1.396 9.852 1 98.88 85 LEU A O 1
ATOM 655 N N . LEU A 1 86 ? -1.509 2.408 10.297 1 98.81 86 LEU A N 1
ATOM 656 C CA . LEU A 1 86 ? -1.403 3.309 9.156 1 98.81 86 LEU A CA 1
ATOM 657 C C . LEU A 1 86 ? -0.181 4.211 9.289 1 98.81 86 LEU A C 1
ATOM 659 O O . LEU A 1 86 ? 0.556 4.41 8.32 1 98.81 86 LEU A O 1
ATOM 663 N N . GLN A 1 87 ? 0.014 4.734 10.5 1 98.19 87 GLN A N 1
ATOM 664 C CA . GLN A 1 87 ? 1.196 5.555 10.742 1 98.19 87 GLN A CA 1
ATOM 665 C C . GLN A 1 87 ? 2.477 4.75 10.531 1 98.19 87 GLN A C 1
ATOM 667 O O . GLN A 1 87 ? 3.455 5.262 9.984 1 98.19 87 GLN A O 1
ATOM 672 N N . ALA A 1 88 ? 2.488 3.545 11.055 1 98.56 88 ALA A N 1
ATOM 673 C CA . ALA A 1 88 ? 3.664 2.691 10.898 1 98.56 88 ALA A CA 1
ATOM 674 C C . ALA A 1 88 ? 3.98 2.453 9.43 1 98.56 88 ALA A C 1
ATOM 676 O O . ALA A 1 88 ? 5.145 2.514 9.016 1 98.56 88 ALA A O 1
ATOM 677 N N . PHE A 1 89 ? 2.957 2.174 8.648 1 98.75 89 PHE A N 1
ATOM 678 C CA . PHE A 1 89 ? 3.084 2.039 7.203 1 98.75 89 PHE A CA 1
ATOM 679 C C . PHE A 1 89 ? 3.74 3.273 6.598 1 98.75 89 PHE A C 1
ATOM 681 O O . PHE A 1 89 ? 4.723 3.162 5.859 1 98.75 89 PHE A O 1
ATOM 688 N N . PHE A 1 90 ? 3.277 4.422 6.938 1 98.19 90 PHE A N 1
ATOM 689 C CA . PHE A 1 90 ? 3.789 5.672 6.391 1 98.19 90 PHE A CA 1
ATOM 690 C C . PHE A 1 90 ? 5.219 5.918 6.855 1 98.19 90 PHE A C 1
ATOM 692 O O . PHE A 1 90 ? 6.066 6.355 6.074 1 98.19 90 PHE A O 1
ATOM 699 N N . LEU A 1 91 ? 5.543 5.637 8.125 1 96.69 91 LEU A N 1
ATOM 700 C CA . LEU A 1 91 ? 6.867 5.914 8.664 1 96.69 91 LEU A CA 1
ATOM 701 C C . LEU A 1 91 ? 7.918 5.027 8.008 1 96.69 91 LEU A C 1
ATOM 703 O O . LEU A 1 91 ? 8.977 5.508 7.602 1 96.69 91 LEU A O 1
ATOM 707 N N . VAL A 1 92 ? 7.609 3.752 7.855 1 98.31 92 VAL A N 1
ATOM 708 C CA . VAL A 1 92 ? 8.555 2.811 7.27 1 98.31 92 VAL A CA 1
ATOM 709 C C . VAL A 1 92 ? 8.875 3.223 5.832 1 98.31 92 VAL A C 1
ATOM 711 O O . VAL A 1 92 ? 10.039 3.225 5.426 1 98.31 92 VAL A O 1
ATOM 714 N N . SER A 1 93 ? 7.898 3.613 5.086 1 98.19 93 SER A N 1
ATOM 715 C CA . SER A 1 93 ? 8.094 3.969 3.686 1 98.19 93 SER A CA 1
ATOM 716 C C . SER A 1 93 ? 8.734 5.348 3.547 1 98.19 93 SER A C 1
ATOM 718 O O . SER A 1 93 ? 9.648 5.531 2.746 1 98.19 93 SER A O 1
ATOM 720 N N . ASP A 1 94 ? 8.25 6.277 4.355 1 95.44 94 ASP A N 1
ATOM 721 C CA . ASP A 1 94 ? 8.773 7.641 4.324 1 95.44 94 ASP A CA 1
ATOM 722 C C . ASP A 1 94 ? 10.258 7.668 4.695 1 95.44 94 ASP A C 1
ATOM 724 O O . ASP A 1 94 ? 11.039 8.398 4.086 1 95.44 94 ASP A O 1
ATOM 728 N N . ASP A 1 95 ? 10.641 6.91 5.742 1 94.62 95 ASP A N 1
ATOM 729 C CA . ASP A 1 95 ? 12.031 6.84 6.184 1 94.62 95 ASP A CA 1
ATOM 730 C C . ASP A 1 95 ? 12.938 6.371 5.051 1 94.62 95 ASP A C 1
ATOM 732 O O . ASP A 1 95 ? 14.094 6.793 4.957 1 94.62 95 ASP A O 1
ATOM 736 N N . MET A 1 96 ? 12.453 5.512 4.18 1 96.25 96 MET A N 1
ATOM 737 C CA . MET A 1 96 ? 13.227 5.043 3.031 1 96.25 96 MET A CA 1
ATOM 738 C C . MET A 1 96 ? 13.359 6.137 1.979 1 96.25 96 MET A C 1
ATOM 740 O O . MET A 1 96 ? 14.453 6.387 1.467 1 96.25 96 MET A O 1
ATOM 744 N N . MET A 1 97 ? 12.266 6.785 1.701 1 94.5 97 MET A N 1
ATOM 745 C CA . MET A 1 97 ? 12.234 7.793 0.646 1 94.5 97 MET A CA 1
ATOM 746 C C . MET A 1 97 ? 13.086 9 1.022 1 94.5 97 MET A C 1
ATOM 748 O O . MET A 1 97 ? 13.695 9.633 0.157 1 94.5 97 MET A O 1
ATOM 752 N N . ASP A 1 98 ? 13.188 9.219 2.354 1 87.62 98 ASP A N 1
ATOM 753 C CA . ASP A 1 98 ? 13.922 10.383 2.842 1 87.62 98 ASP A CA 1
ATOM 754 C C . ASP A 1 98 ? 15.352 10.008 3.227 1 87.62 98 ASP A C 1
ATOM 756 O O . ASP A 1 98 ? 16.156 10.883 3.562 1 87.62 98 ASP A O 1
ATOM 760 N N . GLY A 1 99 ? 15.609 8.758 3.238 1 88.81 99 GLY A N 1
ATOM 761 C CA . GLY A 1 99 ? 16.922 8.312 3.654 1 88.81 99 GLY A CA 1
ATOM 762 C C . GLY A 1 99 ? 17.203 8.547 5.129 1 88.81 99 GLY A C 1
ATOM 763 O O . GLY A 1 99 ? 18.328 8.859 5.516 1 88.81 99 GLY A O 1
ATOM 764 N N . SER A 1 100 ? 16.141 8.406 5.906 1 87.44 100 SER A N 1
ATOM 765 C CA . SER A 1 100 ? 16.25 8.664 7.336 1 87.44 100 SER A CA 1
ATOM 766 C C . SER A 1 100 ? 17.094 7.598 8.023 1 87.44 100 SER A C 1
ATOM 768 O O . SER A 1 100 ? 17.109 6.441 7.598 1 87.44 100 SER A O 1
ATOM 770 N N . HIS A 1 101 ? 17.734 8.016 9.172 1 89.69 101 HIS A N 1
ATOM 771 C CA . HIS A 1 101 ? 18.656 7.109 9.859 1 89.69 101 HIS A CA 1
ATOM 772 C C . HIS A 1 101 ? 18 6.5 11.094 1 89.69 101 HIS A C 1
ATOM 774 O O . HIS A 1 101 ? 18.172 5.309 11.375 1 89.69 101 HIS A O 1
ATOM 780 N N . THR A 1 102 ? 17.203 7.367 11.836 1 89.19 102 THR A N 1
ATOM 781 C CA . THR A 1 102 ? 16.641 6.879 13.094 1 89.19 102 THR A CA 1
ATOM 782 C C . THR A 1 102 ? 15.148 7.215 13.188 1 89.19 102 THR A C 1
ATOM 784 O O . THR A 1 102 ? 14.688 8.164 12.555 1 89.19 102 THR A O 1
ATOM 787 N N . ARG A 1 103 ? 14.461 6.402 13.891 1 88.12 103 ARG A N 1
ATOM 788 C CA . ARG A 1 103 ? 13.055 6.547 14.242 1 88.12 103 ARG A CA 1
ATOM 789 C C . ARG A 1 103 ? 12.805 6.109 15.68 1 88.12 103 ARG A C 1
ATOM 791 O O . ARG A 1 103 ? 13.133 4.984 16.062 1 88.12 103 ARG A O 1
ATOM 798 N N . ARG A 1 104 ? 12.297 7.035 16.469 1 87.69 104 ARG A N 1
ATOM 799 C CA . ARG A 1 104 ? 12.008 6.754 17.859 1 87.69 104 ARG A CA 1
ATOM 800 C C . ARG A 1 104 ? 13.258 6.281 18.594 1 87.69 104 ARG A C 1
ATOM 802 O O . ARG A 1 104 ? 13.211 5.293 19.344 1 87.69 104 ARG A O 1
ATOM 809 N N . GLY A 1 105 ? 14.344 6.879 18.281 1 85 105 GLY A N 1
ATOM 810 C CA . GLY A 1 105 ? 15.594 6.625 18.969 1 85 105 GLY A CA 1
ATOM 811 C C . GLY A 1 105 ? 16.297 5.371 18.5 1 85 105 GLY A C 1
ATOM 812 O O . GLY A 1 105 ? 17.359 5.012 19.016 1 85 105 GLY A O 1
ATOM 813 N N . LYS A 1 106 ? 15.766 4.699 17.516 1 91 106 LYS A N 1
ATOM 814 C CA . LYS A 1 106 ? 16.344 3.484 16.953 1 91 106 LYS A CA 1
ATOM 815 C C . LYS A 1 106 ? 16.609 3.639 15.453 1 91 106 LYS A C 1
ATOM 817 O O . LYS A 1 106 ? 16.078 4.559 14.82 1 91 106 LYS A O 1
ATOM 822 N N . PRO A 1 107 ? 17.5 2.779 14.898 1 94.88 107 PRO A N 1
ATOM 823 C CA . PRO A 1 107 ? 17.625 2.811 13.438 1 94.88 107 PRO A CA 1
ATOM 824 C C . PRO A 1 107 ? 16.281 2.586 12.727 1 94.88 107 PRO A C 1
ATOM 826 O O . PRO A 1 107 ? 15.477 1.771 13.172 1 94.88 107 PRO A O 1
ATOM 829 N N . CYS A 1 108 ? 16.078 3.311 11.664 1 96.19 108 CYS A N 1
ATOM 830 C CA . CYS A 1 108 ? 14.898 3.072 10.844 1 96.19 108 CYS A CA 1
ATOM 831 C C . CYS A 1 108 ? 14.805 1.609 10.43 1 96.19 108 CYS A C 1
ATOM 833 O O . CYS A 1 108 ? 15.82 0.918 10.344 1 96.19 108 CYS A O 1
ATOM 835 N N . TRP A 1 109 ? 13.68 1.169 10.18 1 98.12 109 TRP A N 1
ATOM 836 C CA . TRP A 1 109 ? 13.438 -0.243 9.898 1 98.12 109 TRP A CA 1
ATOM 837 C C . TRP A 1 109 ? 14.32 -0.73 8.758 1 98.12 109 TRP A C 1
ATOM 839 O O . TRP A 1 109 ? 14.977 -1.77 8.867 1 98.12 109 TRP A O 1
ATOM 849 N N . HIS A 1 110 ? 14.43 0.056 7.656 1 97.94 110 HIS A N 1
ATOM 850 C CA . HIS A 1 110 ? 15.164 -0.358 6.465 1 97.94 110 HIS A CA 1
ATOM 851 C C . HIS A 1 110 ? 16.672 -0.403 6.734 1 97.94 110 HIS A C 1
ATOM 853 O O . HIS A 1 110 ? 17.422 -0.971 5.945 1 97.94 110 HIS A O 1
ATOM 859 N N . ARG A 1 111 ? 17.062 0.189 7.852 1 97.31 111 ARG A N 1
ATOM 860 C CA . ARG A 1 111 ? 18.484 0.237 8.188 1 97.31 111 ARG A CA 1
ATOM 861 C C . ARG A 1 111 ? 18.859 -0.854 9.188 1 97.31 111 ARG A C 1
ATOM 863 O O . ARG A 1 111 ? 20.031 -1.028 9.523 1 97.31 111 ARG A O 1
ATOM 870 N N . ARG A 1 112 ? 17.906 -1.557 9.672 1 97 112 ARG A N 1
ATOM 871 C CA . ARG A 1 112 ? 18.188 -2.662 10.586 1 97 112 ARG A CA 1
ATOM 872 C C . ARG A 1 112 ? 18.859 -3.816 9.852 1 97 112 ARG A C 1
ATOM 874 O O . ARG A 1 112 ? 18.672 -3.994 8.648 1 97 112 ARG A O 1
ATOM 881 N N . PRO A 1 113 ? 19.594 -4.559 10.609 1 93.94 113 PRO A N 1
ATOM 882 C CA . PRO A 1 113 ? 20.344 -5.633 9.969 1 93.94 113 PRO A CA 1
ATOM 883 C C . PRO A 1 113 ? 19.469 -6.598 9.18 1 93.94 113 PRO A C 1
ATOM 885 O O . PRO A 1 113 ? 18.531 -7.172 9.742 1 93.94 113 PRO A O 1
ATOM 888 N N . GLY A 1 114 ? 19.781 -6.699 7.914 1 93.38 114 GLY A N 1
ATOM 889 C CA . GLY A 1 114 ? 19.125 -7.703 7.082 1 93.38 114 GLY A CA 1
ATOM 890 C C . GLY A 1 114 ? 17.844 -7.211 6.445 1 93.38 114 GLY A C 1
ATOM 891 O O . GLY A 1 114 ? 17.266 -7.891 5.59 1 93.38 114 GLY A O 1
ATOM 892 N N . VAL A 1 115 ? 17.328 -6.039 6.801 1 96.19 115 VAL A N 1
ATOM 893 C CA . VAL A 1 115 ? 16 -5.617 6.336 1 96.19 115 VAL A CA 1
ATOM 894 C C . VAL A 1 115 ? 16.125 -4.98 4.953 1 96.19 115 VAL A C 1
ATOM 896 O O . VAL A 1 115 ? 15.508 -5.449 3.994 1 96.19 115 VAL A O 1
ATOM 899 N N . ASN A 1 116 ? 16.969 -3.951 4.781 1 94.75 116 ASN A N 1
ATOM 900 C CA . ASN A 1 116 ? 17.203 -3.277 3.508 1 94.75 116 ASN A CA 1
ATOM 901 C C . ASN A 1 116 ? 15.891 -2.975 2.791 1 94.75 116 ASN A C 1
ATOM 903 O O . ASN A 1 116 ? 14.984 -2.367 3.369 1 94.75 116 ASN A O 1
ATOM 907 N N . LEU A 1 117 ? 15.758 -3.422 1.58 1 95.5 117 LEU A N 1
ATOM 908 C CA . LEU A 1 117 ? 14.602 -3.039 0.772 1 95.5 117 LEU A CA 1
ATOM 909 C C . LEU A 1 117 ? 13.422 -3.963 1.039 1 95.5 117 LEU A C 1
ATOM 911 O O . LEU A 1 117 ? 12.312 -3.715 0.557 1 95.5 117 LEU A O 1
ATOM 915 N N . ILE A 1 118 ? 13.562 -5.016 1.906 1 97.5 118 ILE A N 1
ATOM 916 C CA . ILE A 1 118 ? 12.422 -5.809 2.342 1 97.5 118 ILE A CA 1
ATOM 917 C C . ILE A 1 118 ? 11.406 -4.906 3.043 1 97.5 118 ILE A C 1
ATOM 919 O O . ILE A 1 118 ? 10.211 -5.215 3.074 1 97.5 118 ILE A O 1
ATOM 923 N N . ALA A 1 119 ? 11.977 -3.756 3.545 1 98.56 119 ALA A N 1
ATOM 924 C CA . ALA A 1 119 ? 11.148 -2.775 4.25 1 98.56 119 ALA A CA 1
ATOM 925 C C . ALA A 1 119 ? 10.016 -2.275 3.365 1 98.56 119 ALA A C 1
ATOM 927 O O . ALA A 1 119 ? 8.953 -1.903 3.861 1 98.56 119 ALA A O 1
ATOM 928 N N . ILE A 1 120 ? 10.188 -2.273 2.029 1 98.62 120 ILE A N 1
ATOM 929 C CA . ILE A 1 120 ? 9.125 -1.871 1.117 1 98.62 120 ILE A CA 1
ATOM 930 C C . ILE A 1 120 ? 7.93 -2.811 1.271 1 98.62 120 ILE A C 1
ATOM 932 O O . ILE A 1 120 ? 6.805 -2.365 1.523 1 98.62 120 ILE A O 1
ATOM 936 N N . ASN A 1 121 ? 8.141 -4.09 1.208 1 98.69 121 ASN A N 1
ATOM 937 C CA . ASN A 1 121 ? 7.082 -5.078 1.364 1 98.69 121 ASN A CA 1
ATOM 938 C C . ASN A 1 121 ? 6.492 -5.051 2.771 1 98.69 121 ASN A C 1
ATOM 940 O O . ASN A 1 121 ? 5.285 -5.23 2.945 1 98.69 121 ASN A O 1
ATOM 944 N N . ASP A 1 122 ? 7.402 -4.875 3.768 1 98.81 122 ASP A N 1
ATOM 945 C CA . ASP A 1 122 ? 6.918 -4.789 5.141 1 98.81 122 ASP A CA 1
ATOM 946 C C . ASP A 1 122 ? 5.93 -3.639 5.305 1 98.81 122 ASP A C 1
ATOM 948 O O . ASP A 1 122 ? 4.953 -3.75 6.051 1 98.81 122 ASP A O 1
ATOM 952 N N . SER A 1 123 ? 6.203 -2.527 4.617 1 98.81 123 SER A N 1
ATOM 953 C CA . SER A 1 123 ? 5.281 -1.397 4.699 1 98.81 123 SER A CA 1
ATOM 954 C C . SER A 1 123 ? 3.91 -1.76 4.141 1 98.81 123 SER A C 1
ATOM 956 O O . SER A 1 123 ? 2.885 -1.377 4.707 1 98.81 123 SER A O 1
ATOM 958 N N . PHE A 1 124 ? 3.826 -2.586 3.061 1 98.62 124 PHE A N 1
ATOM 959 C CA . PHE A 1 124 ? 2.564 -3.061 2.506 1 98.62 124 PHE A CA 1
ATOM 960 C C . PHE A 1 124 ? 1.829 -3.941 3.508 1 98.62 124 PHE A C 1
ATOM 962 O O . PHE A 1 124 ? 0.612 -3.83 3.664 1 98.62 124 PHE A O 1
ATOM 969 N N . MET A 1 125 ? 2.572 -4.75 4.129 1 98.75 125 MET A N 1
ATOM 970 C CA . MET A 1 125 ? 1.96 -5.715 5.035 1 98.75 125 MET A CA 1
ATOM 971 C C . MET A 1 125 ? 1.396 -5.02 6.27 1 98.75 125 MET A C 1
ATOM 973 O O . MET A 1 125 ? 0.378 -5.445 6.816 1 98.75 125 MET A O 1
ATOM 977 N N . LEU A 1 126 ? 2.086 -3.936 6.703 1 98.88 126 LEU A N 1
ATOM 978 C CA . LEU A 1 126 ? 1.527 -3.115 7.773 1 98.88 126 LEU A CA 1
ATOM 979 C C . LEU A 1 126 ? 0.182 -2.527 7.359 1 98.88 126 LEU A C 1
ATOM 981 O O . LEU A 1 126 ? -0.79 -2.602 8.117 1 98.88 126 LEU A O 1
ATOM 985 N N . GLU A 1 127 ? 0.083 -2.002 6.172 1 98.81 127 GLU A N 1
ATOM 986 C CA . GLU A 1 127 ? -1.17 -1.431 5.688 1 98.81 127 GLU A CA 1
ATOM 987 C C . GLU A 1 127 ? -2.242 -2.506 5.527 1 98.81 127 GLU A C 1
ATOM 989 O O . GLU A 1 127 ? -3.385 -2.316 5.949 1 98.81 127 GLU A O 1
ATOM 994 N N . SER A 1 128 ? -1.863 -3.641 4.918 1 98.75 128 SER A N 1
ATOM 995 C CA . SER A 1 128 ? -2.824 -4.707 4.664 1 98.75 128 SER A CA 1
ATOM 996 C C . SER A 1 128 ? -3.379 -5.273 5.965 1 98.75 128 SER A C 1
ATOM 998 O O . SER A 1 128 ? -4.516 -5.746 6.008 1 98.75 128 SER A O 1
ATOM 1000 N N . SER A 1 129 ? -2.584 -5.207 7.035 1 98.94 129 SER A N 1
ATOM 1001 C CA . SER A 1 129 ? -3.021 -5.695 8.336 1 98.94 129 SER A CA 1
ATOM 1002 C C . SER A 1 129 ? -4.25 -4.934 8.828 1 98.94 129 SER A C 1
ATOM 1004 O O . SER A 1 129 ? -5.082 -5.484 9.547 1 98.94 129 SER A O 1
ATOM 1006 N N . ILE A 1 130 ? -4.371 -3.648 8.406 1 98.94 130 ILE A N 1
ATOM 1007 C CA . ILE A 1 130 ? -5.523 -2.83 8.766 1 98.94 130 ILE A CA 1
ATOM 1008 C C . ILE A 1 130 ? -6.809 -3.506 8.297 1 98.94 130 ILE A C 1
ATOM 1010 O O . ILE A 1 130 ? -7.758 -3.66 9.062 1 98.94 130 ILE A O 1
ATOM 1014 N N . TYR A 1 131 ? -6.781 -4.004 7.121 1 98.88 131 TYR A N 1
ATOM 1015 C CA . TYR A 1 131 ? -8.008 -4.5 6.504 1 98.88 131 TYR A CA 1
ATOM 1016 C C . TYR A 1 131 ? -8.312 -5.922 6.965 1 98.88 131 TYR A C 1
ATOM 1018 O O . TYR A 1 131 ? -9.477 -6.32 7.039 1 98.88 131 TYR A O 1
ATOM 1026 N N . VAL A 1 132 ? -7.23 -6.699 7.352 1 98.81 132 VAL A N 1
ATOM 1027 C CA . VAL A 1 132 ? -7.445 -8.008 7.961 1 98.81 132 VAL A CA 1
ATOM 1028 C C . VAL A 1 132 ? -8.188 -7.84 9.289 1 98.81 132 VAL A C 1
ATOM 1030 O O . VAL A 1 132 ? -9.18 -8.531 9.547 1 98.81 132 VAL A O 1
ATOM 1033 N N . ILE A 1 133 ? -7.73 -6.891 10.078 1 98.94 133 ILE A N 1
ATOM 1034 C CA . ILE A 1 133 ? -8.305 -6.695 11.406 1 98.94 133 ILE A CA 1
ATOM 1035 C C . ILE A 1 133 ? -9.695 -6.07 11.281 1 98.94 133 ILE A C 1
ATOM 1037 O O . ILE A 1 133 ? -10.609 -6.426 12.023 1 98.94 133 ILE A O 1
ATOM 1041 N N . LEU A 1 134 ? -9.898 -5.098 10.328 1 98.88 134 LEU A N 1
ATOM 1042 C CA . LEU A 1 134 ? -11.211 -4.492 10.117 1 98.88 134 LEU A CA 1
ATOM 1043 C C . LEU A 1 134 ? -12.25 -5.551 9.773 1 98.88 134 LEU A C 1
ATOM 1045 O O . LEU A 1 134 ? -13.352 -5.543 10.328 1 98.88 134 LEU A O 1
ATOM 1049 N N . LYS A 1 135 ? -11.883 -6.422 8.867 1 98.75 135 LYS A N 1
ATOM 1050 C CA . LYS A 1 135 ? -12.82 -7.469 8.469 1 98.75 135 LYS A CA 1
ATOM 1051 C C . LYS A 1 135 ? -13.164 -8.375 9.648 1 98.75 135 LYS A C 1
ATOM 1053 O O . LYS A 1 135 ? -14.328 -8.703 9.875 1 98.75 135 LYS A O 1
ATOM 1058 N N . LYS A 1 136 ? -12.156 -8.719 10.422 1 98.62 136 LYS A N 1
ATOM 1059 C CA . LYS A 1 136 ? -12.344 -9.664 11.523 1 98.62 136 LYS A CA 1
ATOM 1060 C C . LYS A 1 136 ? -13.227 -9.062 12.609 1 98.62 136 LYS A C 1
ATOM 1062 O O . LYS A 1 136 ? -14.109 -9.734 13.133 1 98.62 136 LYS A O 1
ATOM 1067 N N . HIS A 1 137 ? -13.062 -7.793 12.93 1 98.75 137 HIS A N 1
ATOM 1068 C CA . HIS A 1 137 ? -13.656 -7.27 14.156 1 98.75 137 HIS A CA 1
ATOM 1069 C C . HIS A 1 137 ? -14.836 -6.355 13.852 1 98.75 137 HIS A C 1
ATOM 1071 O O . HIS A 1 137 ? -15.648 -6.074 14.734 1 98.75 137 HIS A O 1
ATOM 1077 N N . PHE A 1 138 ? -14.977 -5.898 12.562 1 98.81 138 PHE A N 1
ATOM 1078 C CA . PHE A 1 138 ? -15.961 -4.84 12.367 1 98.81 138 PHE A CA 1
ATOM 1079 C C . PHE A 1 138 ? -16.844 -5.133 11.164 1 98.81 138 PHE A C 1
ATOM 1081 O O . PHE A 1 138 ? -17.672 -4.305 10.773 1 98.81 138 PHE A O 1
ATOM 1088 N N . ARG A 1 139 ? -16.672 -6.312 10.508 1 98.5 139 ARG A N 1
ATOM 1089 C CA . ARG A 1 139 ? -17.469 -6.609 9.32 1 98.5 139 ARG A CA 1
ATOM 1090 C C . ARG A 1 139 ? -18.969 -6.539 9.633 1 98.5 139 ARG A C 1
ATOM 1092 O O . ARG A 1 139 ? -19.766 -6.188 8.766 1 98.5 139 ARG A O 1
ATOM 1099 N N . PHE A 1 140 ? -19.375 -6.797 10.898 1 97.88 140 PHE A N 1
ATOM 1100 C CA . PHE A 1 140 ? -20.781 -6.812 11.32 1 97.88 140 PHE A CA 1
ATOM 1101 C C . PHE A 1 140 ? -21.297 -5.395 11.539 1 97.88 140 PHE A C 1
ATOM 1103 O O . PHE A 1 140 ? -22.5 -5.168 11.586 1 97.88 140 PHE A O 1
ATOM 1110 N N . HIS A 1 141 ? -20.422 -4.492 11.797 1 98.56 141 HIS A N 1
ATOM 1111 C CA . HIS A 1 141 ? -20.812 -3.143 12.188 1 98.56 141 HIS A CA 1
ATOM 1112 C C . HIS A 1 141 ? -21.422 -2.389 11.016 1 98.56 141 HIS A C 1
ATOM 1114 O O . HIS A 1 141 ? -20.953 -2.496 9.883 1 98.56 141 HIS A O 1
ATOM 1120 N N . PRO A 1 142 ? -22.438 -1.598 11.195 1 98.44 142 PRO A N 1
ATOM 1121 C CA . PRO A 1 142 ? -23.094 -0.88 10.102 1 98.44 142 PRO A CA 1
ATOM 1122 C C . PRO A 1 142 ? -22.172 0.103 9.398 1 98.44 142 PRO A C 1
ATOM 1124 O O . PRO A 1 142 ? -22.406 0.458 8.234 1 98.44 142 PRO A O 1
ATOM 1127 N N . ALA A 1 143 ? -21.078 0.5 10.094 1 98.62 143 ALA A N 1
ATOM 1128 C CA . ALA A 1 143 ? -20.156 1.476 9.523 1 98.62 143 ALA A CA 1
ATOM 1129 C C . ALA A 1 143 ? -18.969 0.783 8.859 1 98.62 143 ALA A C 1
ATOM 1131 O O . ALA A 1 143 ? -17.953 1.424 8.562 1 98.62 143 ALA A O 1
ATOM 1132 N N . TYR A 1 144 ? -19.031 -0.525 8.625 1 98.81 144 TYR A N 1
ATOM 1133 C CA . TYR A 1 144 ? -17.906 -1.283 8.102 1 98.81 144 TYR A CA 1
ATOM 1134 C C . TYR A 1 144 ? -17.406 -0.683 6.793 1 98.81 144 TYR A C 1
ATOM 1136 O O . TYR A 1 144 ? -16.203 -0.434 6.637 1 98.81 144 TYR A O 1
ATOM 1144 N N . VAL A 1 145 ? -18.297 -0.378 5.855 1 98.75 145 VAL A N 1
ATOM 1145 C CA . VAL A 1 145 ? -17.922 0.172 4.559 1 98.75 145 VAL A CA 1
ATOM 1146 C C . VAL A 1 145 ? -17.344 1.578 4.738 1 98.75 145 VAL A C 1
ATOM 1148 O O . VAL A 1 145 ? -16.391 1.958 4.066 1 98.75 145 VAL A O 1
ATOM 1151 N N . ASP A 1 146 ? -17.922 2.334 5.695 1 98.75 146 ASP A N 1
ATOM 1152 C CA . ASP A 1 146 ? -17.406 3.67 5.996 1 98.75 146 ASP A CA 1
ATOM 1153 C C . ASP A 1 146 ? -15.977 3.607 6.504 1 98.75 146 ASP A C 1
ATOM 1155 O O . ASP A 1 146 ? -15.148 4.445 6.145 1 98.75 146 ASP A O 1
ATOM 1159 N N . PHE A 1 147 ? -15.688 2.566 7.395 1 98.88 147 PHE A N 1
ATOM 1160 C CA . PHE A 1 147 ? -14.32 2.385 7.867 1 98.88 147 PHE A CA 1
ATOM 1161 C C . PHE A 1 147 ? -13.375 2.129 6.703 1 98.88 147 PHE A C 1
ATOM 1163 O O . PHE A 1 147 ? -12.328 2.771 6.598 1 98.88 147 PHE A O 1
ATOM 1170 N N . LEU A 1 148 ? -13.781 1.229 5.785 1 98.88 148 LEU A N 1
ATOM 1171 C CA . LEU A 1 148 ? -12.953 0.874 4.641 1 98.88 148 LEU A CA 1
ATOM 1172 C C . LEU A 1 148 ? -12.68 2.092 3.764 1 98.88 148 LEU A C 1
ATOM 1174 O O . LEU A 1 148 ? -11.523 2.389 3.443 1 98.88 148 LEU A O 1
ATOM 1178 N N . GLU A 1 149 ? -13.727 2.797 3.463 1 98.81 149 GLU A N 1
ATOM 1179 C CA . GLU A 1 149 ? -13.602 3.941 2.566 1 98.81 149 GLU A CA 1
ATOM 1180 C C . GLU A 1 149 ? -12.797 5.066 3.211 1 98.81 149 GLU A C 1
ATOM 1182 O O . GLU A 1 149 ? -12.039 5.762 2.531 1 98.81 149 GLU A O 1
ATOM 1187 N N . LEU A 1 150 ? -12.953 5.246 4.508 1 98.81 150 LEU A N 1
ATOM 1188 C CA . LEU A 1 150 ? -12.219 6.285 5.227 1 98.81 150 LEU A CA 1
ATOM 1189 C C . LEU A 1 150 ? -10.719 5.996 5.215 1 98.81 150 LEU A C 1
ATOM 1191 O O . LEU A 1 150 ? -9.914 6.887 4.945 1 98.81 150 LEU A O 1
ATOM 1195 N N . PHE A 1 151 ? -10.328 4.738 5.492 1 98.88 151 PHE A N 1
ATOM 1196 C CA . PHE A 1 151 ? -8.914 4.375 5.457 1 98.88 151 PHE A CA 1
ATOM 1197 C C . PHE A 1 151 ? -8.359 4.512 4.047 1 98.88 151 PHE A C 1
ATOM 1199 O O . PHE A 1 151 ? -7.227 4.973 3.865 1 98.88 151 PHE A O 1
ATOM 1206 N N . HIS A 1 152 ? -9.133 4.148 3.027 1 98.81 152 HIS A N 1
ATOM 1207 C CA . HIS A 1 152 ? -8.68 4.293 1.646 1 98.81 152 HIS A CA 1
ATOM 1208 C C . HIS A 1 152 ? -8.469 5.762 1.289 1 98.81 152 HIS A C 1
ATOM 1210 O O . HIS A 1 152 ? -7.441 6.117 0.706 1 98.81 152 HIS A O 1
ATOM 1216 N N . GLU A 1 153 ? -9.398 6.566 1.661 1 98.38 153 GLU A N 1
ATOM 1217 C CA . GLU A 1 153 ? -9.359 7.977 1.296 1 98.38 153 GLU A CA 1
ATOM 1218 C C . GLU A 1 153 ? -8.203 8.695 1.988 1 98.38 153 GLU A C 1
ATOM 1220 O O . GLU A 1 153 ? -7.449 9.43 1.348 1 98.38 153 GLU A O 1
ATOM 1225 N N . VAL A 1 154 ? -8.086 8.461 3.24 1 98.62 154 VAL A N 1
ATOM 1226 C CA . VAL A 1 154 ? -7.055 9.133 4.02 1 98.62 154 VAL A CA 1
ATOM 1227 C C . VAL A 1 154 ? -5.676 8.648 3.574 1 98.62 154 VAL A C 1
ATOM 1229 O O . VAL A 1 154 ? -4.727 9.438 3.508 1 98.62 154 VAL A O 1
ATOM 1232 N N . SER A 1 155 ? -5.543 7.312 3.273 1 98.62 155 SER A N 1
ATOM 1233 C CA . SER A 1 155 ? -4.281 6.801 2.748 1 98.62 155 SER A CA 1
ATOM 1234 C C . SER A 1 155 ? -3.912 7.484 1.435 1 98.62 155 SER A C 1
ATOM 1236 O O . SER A 1 155 ? -2.783 7.945 1.263 1 98.62 155 SER A O 1
ATOM 1238 N N . PHE A 1 156 ? -4.848 7.648 0.533 1 98.62 156 PHE A N 1
ATOM 1239 C CA . PHE A 1 156 ? -4.605 8.258 -0.771 1 98.62 156 PHE A CA 1
ATOM 1240 C C . PHE A 1 156 ? -4.254 9.727 -0.625 1 98.62 156 PHE A C 1
ATOM 1242 O O . PHE A 1 156 ? -3.324 10.219 -1.272 1 98.62 156 PHE A O 1
ATOM 1249 N N . GLN A 1 157 ? -4.984 10.422 0.238 1 98.56 157 GLN A N 1
ATOM 1250 C CA . GLN A 1 157 ? -4.703 11.82 0.524 1 98.56 157 GLN A CA 1
ATOM 1251 C C . GLN A 1 157 ? -3.283 12 1.051 1 98.56 157 GLN A C 1
ATOM 1253 O O . GLN A 1 157 ? -2.566 12.906 0.624 1 98.56 157 GLN A O 1
ATOM 1258 N N . THR A 1 158 ? -2.926 11.117 1.957 1 98.69 158 THR A N 1
ATOM 1259 C CA . THR A 1 158 ? -1.603 11.195 2.564 1 98.69 158 THR A CA 1
ATOM 1260 C C . THR A 1 158 ? -0.514 10.922 1.531 1 98.69 158 THR A C 1
ATOM 1262 O O . THR A 1 158 ? 0.536 11.57 1.541 1 98.69 158 THR A O 1
ATOM 1265 N N . GLU A 1 159 ? -0.753 10.008 0.606 1 98.62 159 GLU A N 1
ATOM 1266 C CA . GLU A 1 159 ? 0.182 9.695 -0.47 1 98.62 159 GLU A CA 1
ATOM 1267 C C . GLU A 1 159 ? 0.337 10.875 -1.426 1 98.62 159 GLU A C 1
ATOM 1269 O O . GLU A 1 159 ? 1.428 11.117 -1.946 1 98.62 159 GLU A O 1
ATOM 1274 N N . LEU A 1 160 ? -0.74 11.586 -1.65 1 98.38 160 LEU A N 1
ATOM 1275 C CA . LEU A 1 160 ? -0.676 12.789 -2.469 1 98.38 160 LEU A CA 1
ATOM 1276 C C . LEU A 1 160 ? 0.179 13.859 -1.794 1 98.38 160 LEU A C 1
ATOM 1278 O O . LEU A 1 160 ? 0.997 14.508 -2.449 1 98.38 160 LEU A O 1
ATOM 1282 N N . GLY A 1 161 ? -0.09 14.055 -0.494 1 98.12 161 GLY A N 1
ATOM 1283 C CA . GLY A 1 161 ? 0.758 14.969 0.253 1 98.12 161 GLY A CA 1
ATOM 1284 C C . GLY A 1 161 ? 2.229 14.602 0.202 1 98.12 161 GLY A C 1
ATOM 1285 O O . GLY A 1 161 ? 3.086 15.469 0.023 1 98.12 161 GLY A O 1
ATOM 1286 N N . GLN A 1 162 ? 2.527 13.312 0.354 1 97.81 162 GLN A N 1
ATOM 1287 C CA . GLN A 1 162 ? 3.898 12.82 0.299 1 97.81 162 GLN A CA 1
ATOM 1288 C C . GLN A 1 162 ? 4.512 13.047 -1.079 1 97.81 162 GLN A C 1
ATOM 1290 O O . GLN A 1 162 ? 5.684 13.414 -1.188 1 97.81 162 GLN A O 1
ATOM 1295 N N . LEU A 1 163 ? 3.736 12.781 -2.162 1 98.06 163 LEU A N 1
ATOM 1296 C CA . LEU A 1 163 ? 4.219 13.039 -3.514 1 98.06 163 LEU A CA 1
ATOM 1297 C C . LEU A 1 163 ? 4.645 14.492 -3.67 1 98.06 163 LEU A C 1
ATOM 1299 O O . LEU A 1 163 ? 5.727 14.773 -4.191 1 98.06 163 LEU A O 1
ATOM 1303 N N . CYS A 1 164 ? 3.809 15.414 -3.209 1 97.5 164 CYS A N 1
ATOM 1304 C CA . CYS A 1 164 ? 4.105 16.844 -3.314 1 97.5 164 CYS A CA 1
ATOM 1305 C C . CYS A 1 164 ? 5.34 17.203 -2.496 1 97.5 164 CYS A C 1
ATOM 1307 O O . CYS A 1 164 ? 6.152 18.031 -2.92 1 97.5 164 CYS A O 1
ATOM 1309 N N . ASP A 1 165 ? 5.453 16.594 -1.328 1 96.38 165 ASP A N 1
ATOM 1310 C CA . ASP A 1 165 ? 6.629 16.812 -0.492 1 96.38 165 ASP A CA 1
ATOM 1311 C C . ASP A 1 165 ? 7.906 16.406 -1.229 1 96.38 165 ASP A C 1
ATOM 1313 O O . ASP A 1 165 ? 8.875 17.172 -1.257 1 96.38 165 ASP A O 1
ATOM 1317 N N . LEU A 1 166 ? 7.906 15.266 -1.903 1 96.06 166 LEU A N 1
ATOM 1318 C CA . LEU A 1 166 ? 9.07 14.719 -2.596 1 96.06 166 LEU A CA 1
ATOM 1319 C C . LEU A 1 166 ? 9.414 15.562 -3.822 1 96.06 166 LEU A C 1
ATOM 1321 O O . LEU A 1 166 ? 10.594 15.766 -4.133 1 96.06 166 LEU A O 1
ATOM 1325 N N . LEU A 1 167 ? 8.391 16.062 -4.512 1 95.88 167 LEU A N 1
ATOM 1326 C CA . LEU A 1 167 ? 8.609 16.812 -5.742 1 95.88 167 LEU A CA 1
ATOM 1327 C C . LEU A 1 167 ? 9.031 18.25 -5.441 1 95.88 167 LEU A C 1
ATOM 1329 O O . LEU A 1 167 ? 9.711 18.875 -6.25 1 95.88 167 LEU A O 1
ATOM 1333 N N . THR A 1 168 ? 8.617 18.734 -4.289 1 95.44 168 THR A N 1
ATOM 1334 C CA . THR A 1 168 ? 8.914 20.109 -3.91 1 95.44 168 THR A CA 1
ATOM 1335 C C . THR A 1 168 ? 10.352 20.25 -3.426 1 95.44 168 THR A C 1
ATOM 1337 O O . THR A 1 168 ? 11.008 21.25 -3.693 1 95.44 168 THR A O 1
ATOM 1340 N N . ALA A 1 169 ? 10.859 19.25 -2.793 1 92.69 169 ALA A N 1
ATOM 1341 C CA . ALA A 1 169 ? 12.148 19.391 -2.113 1 92.69 169 ALA A CA 1
ATOM 1342 C C . ALA A 1 169 ? 13.023 18.172 -2.377 1 92.69 169 ALA A C 1
ATOM 1344 O O . ALA A 1 169 ? 13.477 17.5 -1.438 1 92.69 169 ALA A O 1
ATOM 1345 N N . PRO A 1 170 ? 13.312 17.969 -3.645 1 89.19 170 PRO A N 1
ATOM 1346 C CA . PRO A 1 170 ? 14.227 16.844 -3.898 1 89.19 170 PRO A CA 1
ATOM 1347 C C . PRO A 1 170 ? 15.594 17.047 -3.256 1 89.19 170 PRO A C 1
ATOM 1349 O O . PRO A 1 170 ? 16.109 18.172 -3.221 1 89.19 170 PRO A O 1
ATOM 1352 N N . GLU A 1 171 ? 16.172 16 -2.809 1 79.62 171 GLU A N 1
ATOM 1353 C CA . GLU A 1 171 ? 17.438 16.094 -2.082 1 79.62 171 GLU A CA 1
ATOM 1354 C C . GLU A 1 171 ? 18.594 16.438 -3.02 1 79.62 171 GLU A C 1
ATOM 1356 O O . GLU A 1 171 ? 19.547 17.094 -2.611 1 79.62 171 GLU A O 1
ATOM 1361 N N . ASP A 1 172 ? 18.406 16.094 -4.254 1 83.56 172 ASP A N 1
ATOM 1362 C CA . ASP A 1 172 ? 19.531 16.234 -5.176 1 83.56 172 ASP A CA 1
ATOM 1363 C C . ASP A 1 172 ? 19.453 17.531 -5.969 1 83.56 172 ASP A C 1
ATOM 1365 O O . ASP A 1 172 ? 20.344 17.844 -6.762 1 83.56 172 ASP A O 1
ATOM 1369 N N . ASN A 1 173 ? 18.422 18.281 -5.766 1 89.69 173 ASN A N 1
ATOM 1370 C CA . ASN A 1 173 ? 18.25 19.562 -6.449 1 89.69 173 ASN A CA 1
ATOM 1371 C C . ASN A 1 173 ? 17.547 20.594 -5.555 1 89.69 173 ASN A C 1
ATOM 1373 O O . ASN A 1 173 ? 16.344 20.797 -5.668 1 89.69 173 ASN A O 1
ATOM 1377 N N . VAL A 1 174 ? 18.359 21.344 -4.836 1 93.31 174 VAL A N 1
ATOM 1378 C CA . VAL A 1 174 ? 17.828 22.312 -3.885 1 93.31 174 VAL A CA 1
ATOM 1379 C C . VAL A 1 174 ? 17.516 23.625 -4.605 1 93.31 174 VAL A C 1
ATOM 1381 O O . VAL A 1 174 ? 18.391 24.219 -5.227 1 93.31 174 VAL A O 1
ATOM 1384 N N . ASN A 1 175 ? 16.328 23.969 -4.641 1 96 175 ASN A N 1
ATOM 1385 C CA . ASN A 1 175 ? 15.844 25.219 -5.223 1 96 175 ASN A CA 1
ATOM 1386 C C . ASN A 1 175 ? 14.773 25.859 -4.352 1 96 175 ASN A C 1
ATOM 1388 O O . ASN A 1 175 ? 13.594 25.531 -4.465 1 96 175 ASN A O 1
ATOM 1392 N N . LEU A 1 176 ? 15.164 26.828 -3.604 1 97.12 176 LEU A N 1
ATOM 1393 C CA . LEU A 1 176 ? 14.266 27.453 -2.633 1 97.12 176 LEU A CA 1
ATOM 1394 C C . LEU A 1 176 ? 13.148 28.219 -3.334 1 97.12 176 LEU A C 1
ATOM 1396 O O . LEU A 1 176 ? 12.133 28.547 -2.717 1 97.12 176 LEU A O 1
ATOM 1400 N N . ASP A 1 177 ? 13.305 28.469 -4.637 1 95.75 177 ASP A N 1
ATOM 1401 C CA . ASP A 1 177 ? 12.234 29.109 -5.402 1 95.75 177 ASP A CA 1
ATOM 1402 C C . ASP A 1 177 ? 11.023 28.188 -5.531 1 95.75 177 ASP A C 1
ATOM 1404 O O . ASP A 1 177 ? 9.93 28.641 -5.863 1 95.75 177 ASP A O 1
ATOM 1408 N N . ASN A 1 178 ? 11.289 26.984 -5.238 1 95.25 178 ASN A N 1
ATOM 1409 C CA . ASN A 1 178 ? 10.211 26 -5.34 1 95.25 178 ASN A CA 1
ATOM 1410 C C . ASN A 1 178 ? 9.352 25.984 -4.078 1 95.25 178 ASN A C 1
ATOM 1412 O O . ASN A 1 178 ? 8.32 25.312 -4.035 1 95.25 178 ASN A O 1
ATOM 1416 N N . PHE A 1 179 ? 9.773 26.75 -3.09 1 96.88 179 PHE A N 1
ATOM 1417 C CA . PHE A 1 179 ? 9.047 26.734 -1.823 1 96.88 179 PHE A CA 1
ATOM 1418 C C . PHE A 1 179 ? 8.07 27.906 -1.753 1 96.88 179 PHE A C 1
ATOM 1420 O O . PHE A 1 179 ? 8.375 29 -2.225 1 96.88 179 PHE A O 1
ATOM 1427 N N . ASN A 1 180 ? 6.934 27.672 -1.27 1 95.81 180 ASN A N 1
ATOM 1428 C CA . ASN A 1 180 ? 5.98 28.719 -0.877 1 95.81 180 ASN A CA 1
ATOM 1429 C C . ASN A 1 180 ? 4.918 28.172 0.069 1 95.81 180 ASN A C 1
ATOM 1431 O O . ASN A 1 180 ? 4.805 26.953 0.248 1 95.81 180 ASN A O 1
ATOM 1435 N N . MET A 1 181 ? 4.152 29.031 0.605 1 95.69 181 MET A N 1
ATOM 1436 C CA . MET A 1 181 ? 3.217 28.672 1.664 1 95.69 181 MET A CA 1
ATOM 1437 C C . MET A 1 181 ? 2.074 27.828 1.11 1 95.69 181 MET A C 1
ATOM 1439 O O . MET A 1 181 ? 1.515 26.984 1.82 1 95.69 181 MET A O 1
ATOM 1443 N N . ASP A 1 182 ? 1.749 27.984 -0.167 1 95.75 182 ASP A N 1
ATOM 1444 C CA . ASP A 1 182 ? 0.688 27.172 -0.767 1 95.75 182 ASP A CA 1
ATOM 1445 C C . ASP A 1 182 ? 1.091 25.703 -0.846 1 95.75 182 ASP A C 1
ATOM 1447 O O . ASP A 1 182 ? 0.299 24.828 -0.512 1 95.75 182 ASP A O 1
ATOM 1451 N N . LYS A 1 183 ? 2.322 25.516 -1.277 1 95.94 183 LYS A N 1
ATOM 1452 C CA . LYS A 1 183 ? 2.84 24.156 -1.334 1 95.94 183 LYS A CA 1
ATOM 1453 C C . LYS A 1 183 ? 2.973 23.547 0.065 1 95.94 183 LYS A C 1
ATOM 1455 O O . LYS A 1 183 ? 2.592 22.406 0.295 1 95.94 183 LYS A O 1
ATOM 1460 N N . PHE A 1 184 ? 3.477 24.391 0.944 1 97 184 PHE A N 1
ATOM 1461 C CA . PHE A 1 184 ? 3.588 23.953 2.332 1 97 184 PHE A CA 1
ATOM 1462 C C . PHE A 1 184 ? 2.229 23.547 2.881 1 97 184 PHE A C 1
ATOM 1464 O O . PHE A 1 184 ? 2.086 22.453 3.443 1 97 184 PHE A O 1
ATOM 1471 N N . ASN A 1 185 ? 1.254 24.344 2.688 1 97.31 185 ASN A N 1
ATOM 1472 C CA . ASN A 1 185 ? -0.078 24.078 3.219 1 97.31 185 ASN A CA 1
ATOM 1473 C C . ASN A 1 185 ? -0.676 22.812 2.613 1 97.31 185 ASN A C 1
ATOM 1475 O O . ASN A 1 185 ? -1.307 22.016 3.316 1 97.31 185 ASN A O 1
ATOM 1479 N N . PHE A 1 186 ? -0.525 22.641 1.314 1 97.69 186 PHE A N 1
ATOM 1480 C CA . PHE A 1 186 ? -1.018 21.422 0.671 1 97.69 186 PHE A CA 1
ATOM 1481 C C . PHE A 1 186 ? -0.383 20.188 1.292 1 97.69 186 PHE A C 1
ATOM 1483 O O . PHE A 1 186 ? -1.082 19.234 1.643 1 97.69 186 PHE A O 1
ATOM 1490 N N . ILE A 1 187 ? 0.899 20.234 1.449 1 97.75 187 ILE A N 1
ATOM 1491 C CA . ILE A 1 187 ? 1.64 19.109 2.004 1 97.75 187 ILE A CA 1
ATOM 1492 C C . ILE A 1 187 ? 1.154 18.812 3.424 1 97.75 187 ILE A C 1
ATOM 1494 O O . ILE A 1 187 ? 0.842 17.672 3.76 1 97.75 187 ILE A O 1
ATOM 1498 N N . VAL A 1 188 ? 0.979 19.812 4.227 1 97.75 188 VAL A N 1
ATOM 1499 C CA . VAL A 1 188 ? 0.634 19.656 5.637 1 97.75 188 VAL A CA 1
ATOM 1500 C C . VAL A 1 188 ? -0.785 19.109 5.766 1 97.75 188 VAL A C 1
ATOM 1502 O O . VAL A 1 188 ? -1.041 18.219 6.578 1 97.75 188 VAL A O 1
ATOM 1505 N N . ILE A 1 189 ? -1.683 19.609 4.984 1 98.25 189 ILE A N 1
ATOM 1506 C CA . ILE A 1 189 ? -3.08 19.203 5.055 1 98.25 189 ILE A CA 1
ATOM 1507 C C . ILE A 1 189 ? -3.197 17.719 4.703 1 98.25 189 ILE A C 1
ATOM 1509 O O . ILE A 1 189 ? -3.826 16.953 5.434 1 98.25 189 ILE A O 1
ATOM 1513 N N . TYR A 1 190 ? -2.498 17.297 3.664 1 98.12 190 TYR A N 1
ATOM 1514 C CA . TYR A 1 190 ? -2.748 15.961 3.127 1 98.12 190 TYR A CA 1
ATOM 1515 C C . TYR A 1 190 ? -1.747 14.953 3.678 1 98.12 190 TYR A C 1
ATOM 1517 O O . TYR A 1 190 ? -2.066 13.773 3.838 1 98.12 190 TYR A O 1
ATOM 1525 N N . LYS A 1 191 ? -0.607 15.375 4.027 1 96.75 191 LYS A N 1
ATOM 1526 C CA . LYS A 1 191 ? 0.389 14.445 4.562 1 96.75 191 LYS A CA 1
ATOM 1527 C C . LYS A 1 191 ? 0.221 14.266 6.066 1 96.75 191 LYS A C 1
ATOM 1529 O O . LYS A 1 191 ? 0.611 13.242 6.621 1 96.75 191 LYS A O 1
ATOM 1534 N N . THR A 1 192 ? -0.462 15.258 6.75 1 96.06 192 THR A N 1
ATOM 1535 C CA . THR A 1 192 ? -0.452 15.211 8.203 1 96.06 192 THR A CA 1
ATOM 1536 C C . THR A 1 192 ? -1.864 15.367 8.766 1 96.06 192 THR A C 1
ATOM 1538 O O . THR A 1 192 ? -2.338 14.516 9.516 1 96.06 192 THR A O 1
ATOM 1541 N N . ALA A 1 193 ? -2.615 16.344 8.391 1 98 193 ALA A N 1
ATOM 1542 C CA . ALA A 1 193 ? -3.828 16.766 9.094 1 98 193 ALA A CA 1
ATOM 1543 C C . ALA A 1 193 ? -4.91 15.695 9.008 1 98 193 ALA A C 1
ATOM 1545 O O . ALA A 1 193 ? -5.543 15.367 10.016 1 98 193 ALA A O 1
ATOM 1546 N N . TYR A 1 194 ? -5.074 15.102 7.852 1 98.19 194 TYR A N 1
ATOM 1547 C CA . TYR A 1 194 ? -6.16 14.141 7.676 1 98.19 194 TYR A CA 1
ATOM 1548 C C . TYR A 1 194 ? -5.914 12.883 8.508 1 98.19 194 TYR A C 1
ATOM 1550 O O . TYR A 1 194 ? -6.773 12.477 9.297 1 98.19 194 TYR A O 1
ATOM 1558 N N . TYR A 1 195 ? -4.734 12.25 8.344 1 96 195 TYR A N 1
ATOM 1559 C CA . TYR A 1 195 ? -4.57 10.945 8.977 1 96 195 TYR A CA 1
ATOM 1560 C C . TYR A 1 195 ? -4.293 11.094 10.469 1 96 195 TYR A C 1
ATOM 1562 O O . TYR A 1 195 ? -4.637 10.211 11.266 1 96 195 TYR A O 1
ATOM 1570 N N . SER A 1 196 ? -3.783 12.289 10.922 1 97.19 196 SER A N 1
ATOM 1571 C CA . SER A 1 196 ? -3.379 12.438 12.312 1 97.19 196 SER A CA 1
ATOM 1572 C C . SER A 1 196 ? -4.512 13.016 13.164 1 97.19 196 SER A C 1
ATOM 1574 O O . SER A 1 196 ? -4.582 12.766 14.367 1 97.19 196 SER A O 1
ATOM 1576 N N . PHE A 1 197 ? -5.398 13.797 12.547 1 98.12 197 PHE A N 1
ATOM 1577 C CA . PHE A 1 197 ? -6.379 14.508 13.367 1 98.12 197 PHE A CA 1
ATOM 1578 C C . PHE A 1 197 ? -7.797 14.164 12.93 1 98.12 197 PHE A C 1
ATOM 1580 O O . PHE A 1 197 ? -8.641 13.82 13.758 1 98.12 197 PHE A O 1
ATOM 1587 N N . TYR A 1 198 ? -8.047 14.219 11.656 1 98.81 198 TYR A N 1
ATOM 1588 C CA . TYR A 1 198 ? -9.406 13.984 11.188 1 98.81 198 TYR A CA 1
ATOM 1589 C C . TYR A 1 198 ? -9.781 12.508 11.312 1 98.81 198 TYR A C 1
ATOM 1591 O O . TYR A 1 198 ? -10.852 12.18 11.82 1 98.81 198 TYR A O 1
ATOM 1599 N N . LEU A 1 199 ? -8.938 11.602 10.914 1 98.81 199 LEU A N 1
ATOM 1600 C CA . LEU A 1 199 ? -9.227 10.18 10.828 1 98.81 199 LEU A CA 1
ATOM 1601 C C . LEU A 1 199 ? -9.633 9.617 12.188 1 98.81 199 LEU A C 1
ATOM 1603 O O . LEU A 1 199 ? -10.68 8.977 12.312 1 98.81 199 LEU A O 1
ATOM 1607 N N . PRO A 1 200 ? -8.891 9.891 13.266 1 98.56 200 PRO A N 1
ATOM 1608 C CA . PRO A 1 200 ? -9.266 9.305 14.555 1 98.56 200 PRO A CA 1
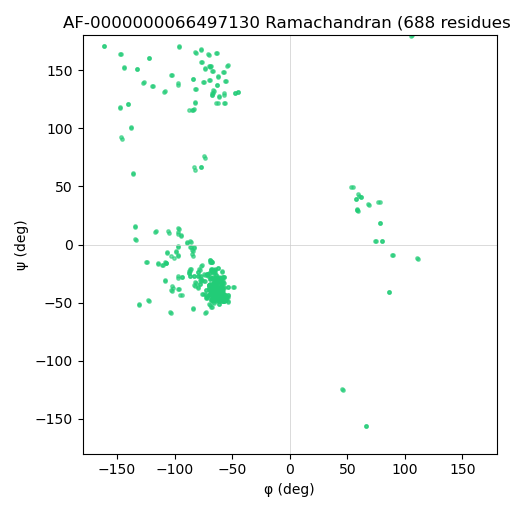ATOM 1609 C C . PRO A 1 200 ? -10.664 9.711 15.008 1 98.56 200 PRO A C 1
ATOM 1611 O O . PRO A 1 200 ? -11.438 8.875 15.484 1 98.56 200 PRO A O 1
ATOM 1614 N N . VAL A 1 201 ? -11.008 10.945 14.781 1 98.81 201 VAL A N 1
ATOM 1615 C CA . VAL A 1 201 ? -12.305 11.453 15.219 1 98.81 201 VAL A CA 1
ATOM 1616 C C . VAL A 1 201 ? -13.414 10.883 14.336 1 98.81 201 VAL A C 1
ATOM 1618 O O . VAL A 1 201 ? -14.453 10.445 14.844 1 98.81 201 VAL A O 1
ATOM 1621 N N . ALA A 1 202 ? -13.148 10.867 13.023 1 98.88 202 ALA A N 1
ATOM 1622 C CA . ALA A 1 202 ? -14.133 10.328 12.094 1 98.88 202 ALA A CA 1
ATOM 1623 C C . ALA A 1 202 ? -14.398 8.852 12.375 1 98.88 202 ALA A C 1
ATOM 1625 O O . ALA A 1 202 ? -15.547 8.391 12.289 1 98.88 202 ALA A O 1
ATOM 1626 N N . LEU A 1 203 ? -13.375 8.086 12.734 1 98.94 203 LEU A N 1
ATOM 1627 C CA . LEU A 1 203 ? -13.539 6.672 13.07 1 98.94 203 LEU A CA 1
ATOM 1628 C C . LEU A 1 203 ? -14.453 6.508 14.281 1 98.94 203 LEU A C 1
ATOM 1630 O O . LEU A 1 203 ? -15.352 5.668 14.273 1 98.94 203 LEU A O 1
ATOM 1634 N N . ALA A 1 204 ? -14.188 7.293 15.281 1 98.88 204 ALA A N 1
ATOM 1635 C CA . ALA A 1 204 ? -15.016 7.215 16.484 1 98.88 204 ALA A CA 1
ATOM 1636 C C . ALA A 1 204 ? -16.453 7.594 16.188 1 98.88 204 ALA A C 1
ATOM 1638 O O . ALA A 1 204 ? -17.391 6.938 16.656 1 98.88 204 ALA A O 1
ATOM 1639 N N . LEU A 1 205 ? -16.688 8.656 15.391 1 98.88 205 LEU A N 1
ATOM 1640 C CA . LEU A 1 205 ? -18.031 9.094 15.023 1 98.88 205 LEU A CA 1
ATOM 1641 C C . LEU A 1 205 ? -18.766 7.996 14.266 1 98.88 205 LEU A C 1
ATOM 1643 O O . LEU A 1 205 ? -19.938 7.719 14.539 1 98.88 205 LEU A O 1
ATOM 1647 N N . HIS A 1 206 ? -18.109 7.367 13.273 1 98.88 206 HIS A N 1
ATOM 1648 C CA . HIS A 1 206 ? -18.719 6.281 12.523 1 98.88 206 HIS A CA 1
ATOM 1649 C C . HIS A 1 206 ? -19.062 5.105 13.438 1 98.88 206 HIS A C 1
ATOM 1651 O O . HIS A 1 206 ? -20.156 4.555 13.359 1 98.88 206 HIS A O 1
ATOM 1657 N N . TYR A 1 207 ? -18.109 4.742 14.297 1 98.88 207 TYR A N 1
ATOM 1658 C CA . TYR A 1 207 ? -18.328 3.602 15.188 1 98.88 207 TYR A CA 1
ATOM 1659 C C . TYR A 1 207 ? -19.547 3.826 16.078 1 98.88 207 TYR A C 1
ATOM 1661 O O . TYR A 1 207 ? -20.359 2.914 16.281 1 98.88 207 TYR A O 1
ATOM 1669 N N . LEU A 1 208 ? -19.688 5.039 16.547 1 98.62 208 LEU A N 1
ATOM 1670 C CA . LEU A 1 208 ? -20.75 5.355 17.5 1 98.62 208 LEU A CA 1
ATOM 1671 C C . LEU A 1 208 ? -22.031 5.773 16.766 1 98.62 208 LEU A C 1
ATOM 1673 O O . LEU A 1 208 ? -23 6.203 17.391 1 98.62 208 LEU A O 1
ATOM 1677 N N . GLN A 1 209 ? -22 5.754 15.414 1 98.12 209 GLN A N 1
ATOM 1678 C CA . GLN A 1 209 ? -23.125 6.09 14.562 1 98.12 209 GLN A CA 1
ATOM 1679 C C . GLN A 1 209 ? -23.562 7.539 14.766 1 98.12 209 GLN A C 1
ATOM 1681 O O . GLN A 1 209 ? -24.75 7.836 14.805 1 98.12 209 GLN A O 1
ATOM 1686 N N . LEU A 1 210 ? -22.547 8.375 14.891 1 98.38 210 LEU A N 1
ATOM 1687 C CA . LEU A 1 210 ? -22.75 9.82 15.023 1 98.38 210 LEU A CA 1
ATOM 1688 C C . LEU A 1 210 ? -22.141 10.562 13.844 1 98.38 210 LEU A C 1
ATOM 1690 O O . LEU A 1 210 ? -22.047 11.789 13.867 1 98.38 210 LEU A O 1
ATOM 1694 N N . ALA A 1 211 ? -21.75 9.781 12.797 1 98.5 211 ALA A N 1
ATOM 1695 C CA . ALA A 1 211 ? -21.094 10.375 11.641 1 98.5 211 ALA A CA 1
ATOM 1696 C C . ALA A 1 211 ? -22.109 10.953 10.664 1 98.5 211 ALA A C 1
ATOM 1698 O O . ALA A 1 211 ? -22.141 10.562 9.492 1 98.5 211 ALA A O 1
ATOM 1699 N N . THR A 1 212 ? -22.812 12 11.094 1 98.06 212 THR A N 1
ATOM 1700 C CA . THR A 1 212 ? -23.672 12.727 10.164 1 98.06 212 THR A CA 1
ATOM 1701 C C . THR A 1 212 ? -22.844 13.641 9.266 1 98.06 212 THR A C 1
ATOM 1703 O O . THR A 1 212 ? -21.719 14.016 9.617 1 98.06 212 THR A O 1
ATOM 1706 N N . PRO A 1 213 ? -23.406 13.984 8.094 1 97.62 213 PRO A N 1
ATOM 1707 C CA . PRO A 1 213 ? -22.672 14.945 7.258 1 97.62 213 PRO A CA 1
ATOM 1708 C C . PRO A 1 213 ? -22.312 16.219 8.008 1 97.62 213 PRO A C 1
ATOM 1710 O O . PRO A 1 213 ? -21.234 16.781 7.809 1 97.62 213 PRO A O 1
ATOM 1713 N N . GLY A 1 214 ? -23.172 16.656 8.859 1 98.06 214 GLY A N 1
ATOM 1714 C CA . GLY A 1 214 ? -22.922 17.844 9.656 1 98.06 214 GLY A CA 1
ATOM 1715 C C . GLY A 1 214 ? -21.781 17.672 10.633 1 98.06 214 GLY A C 1
ATOM 1716 O O . GLY A 1 214 ? -20.875 18.516 10.711 1 98.06 214 GLY A O 1
ATOM 1717 N N . ASN A 1 215 ? -21.812 16.578 11.414 1 98.56 215 ASN A N 1
ATOM 1718 C CA . ASN A 1 215 ? -20.75 16.312 12.383 1 98.56 215 ASN A CA 1
ATOM 1719 C C . ASN A 1 215 ? -19.391 16.141 11.703 1 98.56 215 ASN A C 1
ATOM 1721 O O . ASN A 1 215 ? -18.391 16.656 12.195 1 98.56 215 ASN A O 1
ATOM 1725 N N . LEU A 1 216 ? -19.406 15.422 10.617 1 98.62 216 LEU A N 1
ATOM 1726 C CA . LEU A 1 216 ? -18.156 15.203 9.898 1 98.62 216 LEU A CA 1
ATOM 1727 C C . LEU A 1 216 ? -17.609 16.5 9.328 1 98.62 216 LEU A C 1
ATOM 1729 O O . LEU A 1 216 ? -16.406 16.75 9.359 1 98.62 216 LEU A O 1
ATOM 1733 N N . ARG A 1 217 ? -18.453 17.344 8.812 1 98.38 217 ARG A N 1
ATOM 1734 C CA . ARG A 1 217 ? -18.031 18.641 8.273 1 98.38 217 ARG A CA 1
ATOM 1735 C C . ARG A 1 217 ? -17.469 19.531 9.375 1 98.38 217 ARG A C 1
ATOM 1737 O O . ARG A 1 217 ? -16.422 20.172 9.195 1 98.38 217 ARG A O 1
ATOM 1744 N N . GLN A 1 218 ? -18.141 19.641 10.484 1 98.38 218 GLN A N 1
ATOM 1745 C CA . GLN A 1 218 ? -17.672 20.453 11.609 1 98.38 218 GLN A CA 1
ATOM 1746 C C . GLN A 1 218 ? -16.328 19.938 12.109 1 98.38 218 GLN A C 1
ATOM 1748 O O . GLN A 1 218 ? -15.422 20.734 12.398 1 98.38 218 GLN A O 1
ATOM 1753 N N . ALA A 1 219 ? -16.234 18.578 12.234 1 98.62 219 ALA A N 1
ATOM 1754 C CA . ALA A 1 219 ? -14.961 18 12.656 1 98.62 219 ALA A CA 1
ATOM 1755 C C . ALA A 1 219 ? -13.844 18.359 11.68 1 98.62 219 ALA A C 1
ATOM 1757 O O . ALA A 1 219 ? -12.75 18.766 12.102 1 98.62 219 ALA A O 1
ATOM 1758 N N . HIS A 1 220 ? -14.156 18.219 10.422 1 98.56 220 HIS A N 1
ATOM 1759 C CA . HIS A 1 220 ? -13.195 18.562 9.375 1 98.56 220 HIS A CA 1
ATOM 1760 C C . HIS 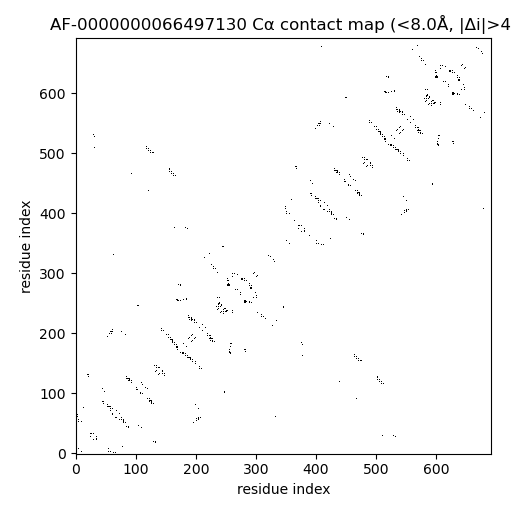A 1 220 ? -12.75 20.016 9.5 1 98.56 220 HIS A C 1
ATOM 1762 O O . HIS A 1 220 ? -11.547 20.297 9.477 1 98.56 220 HIS A O 1
ATOM 1768 N N . ASP A 1 221 ? -13.633 20.906 9.641 1 98.38 221 ASP A N 1
ATOM 1769 C CA . ASP A 1 221 ? -13.383 22.344 9.633 1 98.38 221 ASP A CA 1
ATOM 1770 C C . ASP A 1 221 ? -12.508 22.766 10.812 1 98.38 221 ASP A C 1
ATOM 1772 O O . ASP A 1 221 ? -11.766 23.75 10.727 1 98.38 221 ASP A O 1
ATOM 1776 N N . ILE A 1 222 ? -12.547 22.016 11.859 1 98.69 222 ILE A N 1
ATOM 1777 C CA . ILE A 1 222 ? -11.773 22.359 13.055 1 98.69 222 ILE A CA 1
ATOM 1778 C C . ILE A 1 222 ? -10.445 21.609 13.023 1 98.69 222 ILE A C 1
ATOM 1780 O O . ILE A 1 222 ? -9.398 22.188 13.32 1 98.69 222 ILE A O 1
ATOM 1784 N N . LEU A 1 223 ? -10.484 20.344 12.664 1 98.69 223 LEU A N 1
ATOM 1785 C CA . LEU A 1 223 ? -9.336 19.469 12.844 1 98.69 223 LEU A CA 1
ATOM 1786 C C . LEU A 1 223 ? -8.273 19.734 11.781 1 98.69 223 LEU A C 1
ATOM 1788 O O . LEU A 1 223 ? -7.078 19.547 12.031 1 98.69 223 LEU A O 1
ATOM 1792 N N . ILE A 1 224 ? -8.656 20.172 10.547 1 98.38 224 ILE A N 1
ATOM 1793 C CA . ILE A 1 224 ? -7.676 20.438 9.492 1 98.38 224 ILE A CA 1
ATOM 1794 C C . ILE A 1 224 ? -6.816 21.641 9.867 1 98.38 224 ILE A C 1
ATOM 1796 O O . ILE A 1 224 ? -5.586 21.547 9.883 1 98.38 224 ILE A O 1
ATOM 1800 N N . PRO A 1 225 ? -7.441 22.781 10.336 1 97.88 225 PRO A N 1
ATOM 1801 C CA . PRO A 1 225 ? -6.605 23.875 10.836 1 97.88 225 PRO A CA 1
ATOM 1802 C C . PRO A 1 225 ? -5.758 23.469 12.039 1 97.88 225 PRO A C 1
ATOM 1804 O O . PRO A 1 225 ? -4.621 23.922 12.188 1 97.88 225 PRO A O 1
ATOM 1807 N N . LEU A 1 226 ? -6.289 22.688 12.883 1 97.62 226 LEU A N 1
ATOM 1808 C CA . LEU A 1 226 ? -5.523 22.188 14.023 1 97.62 226 LEU A CA 1
ATOM 1809 C C . LEU A 1 226 ? -4.301 21.406 13.555 1 97.62 226 LEU A C 1
ATOM 1811 O O . LEU A 1 226 ? -3.215 21.547 14.125 1 97.62 226 LEU A O 1
ATOM 1815 N N . GLY A 1 227 ? -4.492 20.531 12.578 1 97.19 227 GLY A N 1
ATOM 1816 C CA . GLY A 1 227 ? -3.381 19.781 12.008 1 97.19 227 GLY A CA 1
ATOM 1817 C C . GLY A 1 227 ? -2.324 20.672 11.383 1 97.19 227 GLY A C 1
ATOM 1818 O O . GLY A 1 227 ? -1.128 20.406 11.484 1 97.19 227 GLY A O 1
ATOM 1819 N N . GLN A 1 228 ? -2.764 21.734 10.703 1 97.31 228 GLN A N 1
ATOM 1820 C CA . GLN A 1 228 ? -1.83 22.703 10.125 1 97.31 228 GLN A CA 1
ATOM 1821 C C . GLN A 1 228 ? -1.001 23.375 11.211 1 97.31 228 GLN A C 1
ATOM 1823 O O . GLN A 1 228 ? 0.215 23.531 11.07 1 97.31 228 GLN A O 1
ATOM 1828 N N . TYR A 1 229 ? -1.702 23.812 12.273 1 97.19 229 TYR A N 1
ATOM 1829 C CA . TYR A 1 229 ? -1.022 24.391 13.414 1 97.19 229 TYR A CA 1
ATOM 1830 C C . TYR A 1 229 ? -0.013 23.422 14.016 1 97.19 229 TYR A C 1
ATOM 1832 O O . TYR A 1 229 ? 1.132 23.797 14.281 1 97.19 229 TYR A O 1
ATOM 1840 N N . PHE A 1 230 ? -0.401 22.219 14.148 1 95.62 230 PHE A N 1
ATOM 1841 C CA . PHE A 1 230 ? 0.447 21.172 14.711 1 95.62 230 PHE A CA 1
ATOM 1842 C C . PHE A 1 230 ? 1.729 21.031 13.898 1 95.62 230 PHE A C 1
ATOM 1844 O O . PHE A 1 230 ? 2.82 20.938 14.469 1 95.62 230 PHE A O 1
ATOM 1851 N N . GLN A 1 231 ? 1.603 20.984 12.586 1 95.31 231 GLN A N 1
ATOM 1852 C CA . GLN A 1 231 ? 2.781 20.766 11.758 1 95.31 231 GLN A CA 1
ATOM 1853 C C . GLN A 1 231 ? 3.715 21.969 11.797 1 95.31 231 GLN A C 1
ATOM 1855 O O . GLN A 1 231 ? 4.938 21.812 11.805 1 95.31 231 GLN A O 1
ATOM 1860 N N . ALA A 1 232 ? 3.135 23.141 11.781 1 96.19 232 ALA A N 1
ATOM 1861 C CA . ALA A 1 232 ? 3.963 24.328 11.914 1 96.19 232 ALA A CA 1
ATOM 1862 C C . ALA A 1 232 ? 4.75 24.312 13.219 1 96.19 232 ALA A C 1
ATOM 1864 O O . ALA A 1 232 ? 5.922 24.688 13.25 1 96.19 232 ALA A O 1
ATOM 1865 N N . GLN A 1 233 ? 4.094 23.875 14.25 1 94.94 233 GLN A N 1
ATOM 1866 C CA . GLN A 1 233 ? 4.75 23.734 15.547 1 94.94 233 GLN A CA 1
ATOM 1867 C C . GLN A 1 233 ? 5.879 22.703 15.484 1 94.94 233 GLN A C 1
ATOM 1869 O O . GLN A 1 233 ? 6.957 22.938 16.031 1 94.94 233 GLN A O 1
ATOM 1874 N N . ASP A 1 234 ? 5.59 21.594 14.844 1 91.75 234 ASP A N 1
ATOM 1875 C CA . ASP A 1 234 ? 6.617 20.562 14.688 1 91.75 234 ASP A CA 1
ATOM 1876 C C . ASP A 1 234 ? 7.82 21.109 13.922 1 91.75 234 ASP A C 1
ATOM 1878 O O . ASP A 1 234 ? 8.969 20.797 14.25 1 91.75 234 ASP A O 1
ATOM 1882 N N . ASP A 1 235 ? 7.582 21.891 12.883 1 94.88 235 ASP A N 1
ATOM 1883 C CA . ASP A 1 235 ? 8.656 22.5 12.102 1 94.88 235 ASP A CA 1
ATOM 1884 C C . ASP A 1 235 ? 9.477 23.469 12.961 1 94.88 235 ASP A C 1
ATOM 1886 O O . ASP A 1 235 ? 10.703 23.484 12.875 1 94.88 235 ASP A O 1
ATOM 1890 N N . TYR A 1 236 ? 8.781 24.234 13.734 1 95.62 236 TYR A N 1
ATOM 1891 C CA . TYR A 1 236 ? 9.438 25.172 14.641 1 95.62 236 TYR A CA 1
ATOM 1892 C C . TYR A 1 236 ? 10.32 24.438 15.633 1 95.62 236 TYR A C 1
ATOM 1894 O O . TYR A 1 236 ? 11.484 24.797 15.836 1 95.62 236 TYR A O 1
ATOM 1902 N N . LEU A 1 237 ? 9.766 23.375 16.219 1 92.81 237 LEU A N 1
ATOM 1903 C CA . LEU A 1 237 ? 10.492 22.609 17.219 1 92.81 237 LEU A CA 1
ATOM 1904 C C . LEU A 1 237 ? 11.68 21.875 16.594 1 92.81 237 LEU A C 1
ATOM 1906 O O . LEU A 1 237 ? 12.703 21.688 17.25 1 92.81 237 LEU A O 1
ATOM 1910 N N . ASP A 1 238 ? 11.547 21.547 15.359 1 92.44 238 ASP A N 1
ATOM 1911 C CA . ASP A 1 238 ? 12.641 20.891 14.656 1 92.44 238 ASP A CA 1
ATOM 1912 C C . ASP A 1 238 ? 13.859 21.797 14.555 1 92.44 238 ASP A C 1
ATOM 1914 O O . ASP A 1 238 ? 15 21.328 14.617 1 92.44 238 ASP A O 1
ATOM 1918 N N . VAL A 1 239 ? 13.656 23.062 14.469 1 94.25 239 VAL A N 1
ATOM 1919 C CA . VAL A 1 239 ? 14.734 24.016 14.258 1 94.25 239 VAL A CA 1
ATOM 1920 C C . VAL A 1 239 ? 15.18 24.609 15.594 1 94.25 239 VAL A C 1
ATOM 1922 O O . VAL A 1 239 ? 16.375 24.75 15.844 1 94.25 239 VAL A O 1
ATOM 1925 N N . PHE A 1 240 ? 14.219 24.859 16.453 1 93.19 240 PHE A N 1
ATOM 1926 C CA . PHE A 1 240 ? 14.531 25.672 17.625 1 93.19 240 PHE A CA 1
ATOM 1927 C C . PHE A 1 240 ? 14.398 24.859 18.906 1 93.19 240 PHE A C 1
ATOM 1929 O O . PHE A 1 240 ? 14.82 25.297 19.969 1 93.19 240 PHE A O 1
ATOM 1936 N N . GLY A 1 241 ? 13.727 23.719 18.75 1 87.38 241 GLY A N 1
ATOM 1937 C CA . GLY A 1 241 ? 13.508 22.891 19.922 1 87.38 241 GLY A CA 1
ATOM 1938 C C . GLY A 1 241 ? 14.695 22.016 20.281 1 87.38 241 GLY A C 1
ATOM 1939 O O . GLY A 1 241 ? 15.609 21.844 19.453 1 87.38 241 GLY A O 1
ATOM 1940 N N . LYS A 1 242 ? 14.672 21.469 21.531 1 82.62 242 LYS A N 1
ATOM 1941 C CA . LYS A 1 242 ? 15.68 20.5 21.953 1 82.62 242 LYS A CA 1
ATOM 1942 C C . LYS A 1 242 ? 15.312 19.094 21.516 1 82.62 242 LYS A C 1
ATOM 1944 O O . LYS A 1 242 ? 14.125 18.75 21.438 1 82.62 242 LYS A O 1
ATOM 1949 N N . PRO A 1 243 ? 16.312 18.359 21.141 1 75.38 243 PRO A N 1
ATOM 1950 C CA . PRO A 1 243 ? 16.062 16.984 20.703 1 75.38 243 PRO A CA 1
ATOM 1951 C C . PRO A 1 243 ? 15.18 16.219 21.672 1 75.38 243 PRO A C 1
ATOM 1953 O O . PRO A 1 243 ? 14.344 15.414 21.25 1 75.38 243 PRO A O 1
ATOM 1956 N N . GLU A 1 244 ? 15.336 16.453 22.953 1 72.31 244 GLU A N 1
ATOM 1957 C CA . GLU A 1 244 ? 14.578 15.742 23.984 1 72.31 244 GLU A CA 1
ATOM 1958 C C . GLU A 1 244 ? 13.086 16.062 23.875 1 72.31 244 GLU A C 1
ATOM 1960 O O . GLU A 1 244 ? 12.242 15.242 24.25 1 72.31 244 GLU A O 1
ATOM 1965 N N . GLN A 1 245 ? 12.812 17.156 23.266 1 72.94 245 GLN A N 1
ATOM 1966 C CA . GLN A 1 245 ? 11.43 17.609 23.125 1 72.94 245 GLN A CA 1
ATOM 1967 C C . GLN A 1 245 ? 10.742 16.938 21.953 1 72.94 245 GLN A C 1
ATOM 1969 O O . GLN A 1 245 ? 9.57 16.562 22.031 1 72.94 245 GLN A O 1
ATOM 1974 N N . ILE A 1 246 ? 11.5 16.719 20.938 1 71.31 246 ILE A N 1
ATOM 1975 C CA . ILE A 1 246 ? 10.828 16.281 19.719 1 71.31 246 ILE A CA 1
ATOM 1976 C C . ILE A 1 246 ? 11.117 14.797 19.5 1 71.31 246 ILE A C 1
ATOM 1978 O O . ILE A 1 246 ? 10.477 14.156 18.656 1 71.31 246 ILE A O 1
ATOM 1982 N N . GLY A 1 247 ? 12.008 14.219 20.328 1 66.62 247 GLY A N 1
ATOM 1983 C CA . GLY A 1 247 ? 12.289 12.797 20.234 1 66.62 247 GLY A CA 1
ATOM 1984 C C . GLY A 1 247 ? 13.148 12.43 19.031 1 66.62 247 GLY A C 1
ATOM 1985 O O . GLY A 1 247 ? 13.281 11.258 18.688 1 66.62 247 GLY A O 1
ATOM 1986 N N . LYS A 1 248 ? 13.594 13.406 18.25 1 67.69 248 LYS A N 1
ATOM 1987 C CA . LYS A 1 248 ? 14.5 13.211 17.109 1 67.69 248 LYS A CA 1
ATOM 1988 C C . LYS A 1 248 ? 15.43 14.414 16.938 1 67.69 248 LYS A C 1
ATOM 1990 O O . LYS A 1 248 ? 15.25 15.438 17.594 1 67.69 248 LYS A O 1
ATOM 1995 N N . VAL A 1 249 ? 16.484 14.141 16.141 1 76.19 249 VAL A N 1
ATOM 1996 C CA . VAL A 1 249 ? 17.344 15.258 15.766 1 76.19 249 VAL A CA 1
ATOM 1997 C C . VAL A 1 249 ? 16.719 16.016 14.586 1 76.19 249 VAL A C 1
ATOM 1999 O O . VAL A 1 249 ? 16.344 15.398 13.586 1 76.19 249 VAL A O 1
ATOM 2002 N N . GLY A 1 250 ? 16.484 17.234 14.766 1 81.06 250 GLY A N 1
ATOM 2003 C CA . GLY A 1 250 ? 15.938 18.031 13.688 1 81.06 250 GLY A CA 1
ATOM 2004 C C . GLY A 1 250 ? 16.797 18.016 12.438 1 81.06 250 GLY A C 1
ATOM 2005 O O . GLY A 1 250 ? 18.031 18.125 12.516 1 81.06 250 GLY A O 1
ATOM 2006 N N . THR A 1 251 ? 16.203 17.75 11.297 1 87.38 251 THR A N 1
ATOM 2007 C CA . THR A 1 251 ? 16.984 17.641 10.07 1 87.38 251 THR A CA 1
ATOM 2008 C C . THR A 1 251 ? 16.312 18.406 8.93 1 87.38 251 THR A C 1
ATOM 2010 O O . THR A 1 251 ? 16.703 18.281 7.773 1 87.38 251 THR A O 1
ATOM 2013 N N . ASP A 1 252 ? 15.391 19.25 9.258 1 92.38 252 ASP A N 1
ATOM 2014 C CA . ASP A 1 252 ? 14.602 19.906 8.227 1 92.38 252 ASP A CA 1
ATOM 2015 C C . ASP A 1 252 ? 15.484 20.766 7.328 1 92.38 252 ASP A C 1
ATOM 2017 O O . ASP A 1 252 ? 15.297 20.812 6.113 1 92.38 252 ASP A O 1
ATOM 2021 N N . ILE A 1 253 ? 16.438 21.422 7.965 1 95.31 253 ILE A N 1
ATOM 2022 C CA . ILE A 1 253 ? 17.312 22.312 7.211 1 95.31 253 ILE A CA 1
ATOM 2023 C C . ILE A 1 253 ? 18.203 21.484 6.293 1 95.31 253 ILE A C 1
ATOM 2025 O O . ILE A 1 253 ? 18.25 21.703 5.082 1 95.31 253 ILE A O 1
ATOM 2029 N N . GLN A 1 254 ? 18.797 20.469 6.812 1 93.38 254 GLN A N 1
ATOM 2030 C CA . GLN A 1 254 ? 19.734 19.656 6.047 1 93.38 254 GLN A CA 1
ATOM 2031 C C . GLN A 1 254 ? 19 18.812 5.008 1 93.38 254 GLN A C 1
ATOM 2033 O O . GLN A 1 254 ? 19.547 18.531 3.934 1 93.38 254 GLN A O 1
ATOM 2038 N N . ASP A 1 255 ? 17.781 18.531 5.266 1 91.12 255 ASP A N 1
ATOM 2039 C CA . ASP A 1 255 ? 17.031 17.609 4.41 1 91.12 255 ASP A CA 1
ATOM 2040 C C . ASP A 1 255 ? 16.234 18.375 3.359 1 91.12 255 ASP A C 1
ATOM 2042 O O . ASP A 1 255 ? 15.398 17.797 2.668 1 91.12 255 ASP A O 1
ATOM 2046 N N . ASN A 1 256 ? 16.438 19.656 3.277 1 95 256 ASN A N 1
ATOM 2047 C CA . ASN A 1 256 ? 15.781 20.469 2.268 1 95 256 ASN A CA 1
ATOM 2048 C C . ASN A 1 256 ? 14.258 20.406 2.389 1 95 256 ASN A C 1
ATOM 2050 O O . ASN A 1 256 ? 13.555 20.312 1.382 1 95 256 ASN A O 1
ATOM 2054 N N . LYS A 1 257 ? 13.75 20.453 3.639 1 94.44 257 LYS A N 1
ATOM 2055 C CA . LYS A 1 257 ? 12.312 20.328 3.836 1 94.44 257 LYS A CA 1
ATOM 2056 C C . LYS A 1 257 ? 11.602 21.656 3.594 1 94.44 257 LYS A C 1
ATOM 2058 O O . LYS A 1 257 ? 12.078 22.703 4.02 1 94.44 257 LYS A O 1
ATOM 2063 N N . CYS A 1 258 ? 10.516 21.609 2.855 1 97 258 CYS A N 1
ATOM 2064 C CA . CYS A 1 258 ? 9.641 22.766 2.711 1 97 258 CYS A CA 1
ATOM 2065 C C . CYS A 1 258 ? 8.82 22.984 3.973 1 97 258 CYS A C 1
ATOM 2067 O O . CYS A 1 258 ? 7.609 22.734 3.984 1 97 258 CYS A O 1
ATOM 2069 N N . SER A 1 259 ? 9.461 23.516 5 1 97.19 259 SER A N 1
ATOM 2070 C CA . SER A 1 259 ? 8.852 23.656 6.32 1 97.19 259 SER A CA 1
ATOM 2071 C C . SER A 1 259 ? 8.273 25.047 6.52 1 97.19 259 SER A C 1
ATOM 2073 O O . SER A 1 259 ? 8.5 25.938 5.695 1 97.19 259 SER A O 1
ATOM 2075 N N . TRP A 1 260 ? 7.543 25.156 7.605 1 98.12 260 TRP A N 1
ATOM 2076 C CA . TRP A 1 260 ? 6.98 26.453 7.969 1 98.12 260 TRP A CA 1
ATOM 2077 C C . TRP A 1 260 ? 8.078 27.5 8.172 1 98.12 260 TRP A C 1
ATOM 2079 O O . TRP A 1 260 ? 7.965 28.625 7.715 1 98.12 260 TRP A O 1
ATOM 2089 N N . VAL A 1 261 ? 9.211 27.125 8.734 1 98.31 261 VAL A N 1
ATOM 2090 C CA . VAL A 1 261 ? 10.281 28.047 9.141 1 98.31 261 VAL A CA 1
ATOM 2091 C C . VAL A 1 261 ? 10.953 28.625 7.898 1 98.31 261 VAL A C 1
ATOM 2093 O O . VAL A 1 261 ? 11.078 29.844 7.77 1 98.31 261 VAL A O 1
ATOM 2096 N N . ILE A 1 262 ? 11.375 27.797 6.961 1 98.56 262 ILE A N 1
ATOM 2097 C CA . ILE A 1 262 ? 12.07 28.281 5.77 1 98.56 262 ILE A CA 1
ATOM 2098 C C . ILE A 1 262 ? 11.125 29.156 4.945 1 98.56 262 ILE A C 1
ATOM 2100 O O . ILE A 1 262 ? 11.555 30.156 4.359 1 98.56 262 ILE A O 1
ATOM 2104 N N . ASN A 1 263 ? 9.867 28.797 4.879 1 98.44 263 ASN A N 1
ATOM 2105 C CA . ASN A 1 263 ? 8.93 29.609 4.109 1 98.44 263 ASN A CA 1
ATOM 2106 C C . ASN A 1 263 ? 8.719 30.984 4.738 1 98.44 263 ASN A C 1
ATOM 2108 O O . ASN A 1 263 ? 8.562 31.969 4.027 1 98.44 263 ASN A O 1
ATOM 2112 N N . GLN A 1 264 ? 8.703 31.062 6.094 1 98.5 264 GLN A N 1
ATOM 2113 C CA . GLN A 1 264 ? 8.617 32.344 6.77 1 98.5 264 GLN A CA 1
ATOM 2114 C C . GLN A 1 264 ? 9.875 33.188 6.531 1 98.5 264 GLN A C 1
ATOM 2116 O O . GLN A 1 264 ? 9.797 34.406 6.367 1 98.5 264 GLN A O 1
ATOM 2121 N N . ALA A 1 265 ? 11 32.5 6.5 1 98.69 265 ALA A N 1
ATOM 2122 C CA . ALA A 1 265 ? 12.258 33.188 6.23 1 98.69 265 ALA A CA 1
ATOM 2123 C C . ALA A 1 265 ? 12.281 33.781 4.816 1 98.69 265 ALA A C 1
ATOM 2125 O O . ALA A 1 265 ? 12.688 34.906 4.613 1 98.69 265 ALA A O 1
ATOM 2126 N N . LEU A 1 266 ? 11.844 33 3.873 1 98.38 266 LEU A N 1
ATOM 2127 C CA . LEU A 1 266 ? 11.867 33.406 2.471 1 98.38 266 LEU A CA 1
ATOM 2128 C C . LEU A 1 266 ? 10.961 34.594 2.236 1 98.38 266 LEU A C 1
ATOM 2130 O O . LEU A 1 266 ? 11.25 35.438 1.385 1 98.38 266 LEU A O 1
ATOM 2134 N N . LYS A 1 267 ? 9.945 34.75 3.004 1 97.62 267 LYS A N 1
ATOM 2135 C CA . LYS A 1 267 ? 9.008 35.844 2.891 1 97.62 267 LYS A CA 1
ATOM 2136 C C . LYS A 1 267 ? 9.602 37.125 3.471 1 97.62 267 LYS A C 1
ATOM 2138 O O . LYS A 1 267 ? 9.188 38.25 3.105 1 97.62 267 LYS A O 1
ATOM 2143 N N . ARG A 1 268 ? 10.656 37.031 4.301 1 98.19 268 ARG A N 1
ATOM 2144 C CA . ARG A 1 268 ? 11.039 38.188 5.129 1 98.19 268 ARG A CA 1
ATOM 2145 C C . ARG A 1 268 ? 12.492 38.562 4.895 1 98.19 268 ARG A C 1
ATOM 2147 O O . ARG A 1 268 ? 12.914 39.656 5.242 1 98.19 268 ARG A O 1
ATOM 2154 N N . CYS A 1 269 ? 13.25 37.656 4.266 1 98.25 269 CYS A N 1
ATOM 2155 C CA . CYS A 1 269 ? 14.695 37.812 4.223 1 98.25 269 CYS A CA 1
ATOM 2156 C C . CYS A 1 269 ? 15.094 38.938 3.258 1 98.25 269 CYS A C 1
ATOM 2158 O O . CYS A 1 269 ? 14.375 39.188 2.289 1 98.25 269 CYS A O 1
ATOM 2160 N N . SER A 1 270 ? 16.25 39.531 3.586 1 98.5 270 SER A N 1
ATOM 2161 C CA . SER A 1 270 ? 16.891 40.469 2.646 1 98.5 270 SER A CA 1
ATOM 2162 C C . SER A 1 270 ? 17.594 39.688 1.53 1 98.5 270 SER A C 1
ATOM 2164 O O . SER A 1 270 ? 17.766 38.469 1.614 1 98.5 270 SER A O 1
ATOM 2166 N N . PRO A 1 271 ? 18 40.406 0.476 1 98.25 271 PRO A N 1
ATOM 2167 C CA . PRO A 1 271 ? 18.75 39.75 -0.591 1 98.25 271 PRO A CA 1
ATOM 2168 C C . PRO A 1 271 ? 20.016 39.062 -0.083 1 98.25 271 PRO A C 1
ATOM 2170 O O . PRO A 1 271 ? 20.375 37.969 -0.559 1 98.25 271 PRO A O 1
ATOM 2173 N N . GLU A 1 272 ? 20.656 39.719 0.875 1 98.44 272 GLU A N 1
ATOM 2174 C CA . GLU A 1 272 ? 21.875 39.125 1.434 1 98.44 272 GLU A CA 1
ATOM 2175 C C . GLU A 1 272 ? 21.562 37.875 2.229 1 98.44 272 GLU A C 1
ATOM 2177 O O . GLU A 1 272 ? 22.266 36.875 2.117 1 98.44 272 GLU A O 1
ATOM 2182 N N . GLN A 1 273 ? 20.531 37.938 2.963 1 98.56 273 GLN A N 1
ATOM 2183 C CA . GLN A 1 273 ? 20.094 36.781 3.74 1 98.56 273 GLN A CA 1
ATOM 2184 C C . GLN A 1 273 ? 19.641 35.656 2.826 1 98.56 273 GLN A C 1
ATOM 2186 O O . GLN A 1 273 ? 19.906 34.469 3.098 1 98.56 273 GLN A O 1
ATOM 2191 N N . ARG A 1 274 ? 18.953 36 1.739 1 98.44 274 ARG A N 1
ATOM 2192 C CA . ARG A 1 274 ? 18.484 35.031 0.758 1 98.44 274 ARG A CA 1
ATOM 2193 C C . ARG A 1 274 ? 19.656 34.281 0.135 1 98.44 274 ARG A C 1
ATOM 2195 O O . ARG A 1 274 ? 19.578 33.062 -0.069 1 98.44 274 ARG A O 1
ATOM 2202 N N . LYS A 1 275 ? 20.688 34.969 -0.131 1 98.44 275 LYS A N 1
ATOM 2203 C CA . LYS A 1 275 ? 21.875 34.344 -0.69 1 98.44 275 LYS A CA 1
ATOM 2204 C C . LYS A 1 275 ? 22.453 33.312 0.272 1 98.44 275 LYS A C 1
ATOM 2206 O O . LYS A 1 275 ? 22.859 32.219 -0.146 1 98.44 275 LYS A O 1
ATOM 2211 N N . VAL A 1 276 ? 22.469 33.656 1.532 1 98.56 276 VAL A N 1
ATOM 2212 C CA . VAL A 1 276 ? 22.969 32.75 2.545 1 98.56 276 VAL A CA 1
ATOM 2213 C C . VAL A 1 276 ? 22.094 31.5 2.592 1 98.56 276 VAL A C 1
ATOM 2215 O O . VAL A 1 276 ? 22.594 30.375 2.672 1 98.56 276 VAL A O 1
ATOM 2218 N N . LEU A 1 277 ? 20.797 31.719 2.564 1 98.62 277 LEU A N 1
ATOM 2219 C CA . LEU A 1 277 ? 19.875 30.594 2.607 1 98.62 277 LEU A CA 1
ATOM 2220 C C . LEU A 1 277 ? 20.062 29.703 1.384 1 98.62 277 LEU A C 1
ATOM 2222 O O . LEU A 1 277 ? 20.094 28.469 1.505 1 98.62 277 LEU A O 1
ATOM 2226 N N . ASP A 1 278 ? 20.203 30.266 0.224 1 98.12 278 ASP A N 1
ATOM 2227 C CA . ASP A 1 278 ? 20.391 29.5 -1.008 1 98.12 278 ASP A CA 1
ATOM 2228 C C . ASP A 1 278 ? 21.641 28.656 -0.94 1 98.12 278 ASP A C 1
ATOM 2230 O O . ASP A 1 278 ? 21.672 27.531 -1.473 1 98.12 278 ASP A O 1
ATOM 2234 N N . GLU A 1 279 ? 22.594 29.109 -0.26 1 97.5 279 GLU A N 1
ATOM 2235 C CA . GLU A 1 279 ? 23.891 28.422 -0.201 1 97.5 279 GLU A CA 1
ATOM 2236 C C . GLU A 1 279 ? 23.906 27.375 0.908 1 97.5 279 GLU A C 1
ATOM 2238 O O . GLU A 1 279 ? 24.641 26.391 0.832 1 97.5 279 GLU A O 1
ATOM 2243 N N . SER A 1 280 ? 23.047 27.641 1.854 1 97.88 280 SER A N 1
ATOM 2244 C CA . SER A 1 280 ? 23.234 26.875 3.086 1 97.88 280 SER A CA 1
ATOM 2245 C C . SER A 1 280 ? 22.141 25.828 3.273 1 97.88 280 SER A C 1
ATOM 2247 O O . SER A 1 280 ? 22.359 24.828 3.943 1 97.88 280 SER A O 1
ATOM 2249 N N . TYR A 1 281 ? 20.953 26.078 2.801 1 97.62 281 TYR A N 1
ATOM 2250 C CA . TYR A 1 281 ? 19.812 25.203 3.049 1 97.62 281 TYR A CA 1
ATOM 2251 C C . TYR A 1 281 ? 19.891 23.953 2.197 1 97.62 281 TYR A C 1
ATOM 2253 O O . TYR A 1 281 ? 20.328 24 1.045 1 97.62 281 TYR A O 1
ATOM 2261 N N . GLY A 1 282 ? 19.531 22.781 2.76 1 95.69 282 GLY A N 1
ATOM 2262 C CA . GLY A 1 282 ? 19.484 21.516 2.031 1 95.69 282 GLY A CA 1
ATOM 2263 C C . GLY A 1 282 ? 20.859 20.891 1.835 1 95.69 282 GLY A C 1
ATOM 2264 O O . GLY A 1 282 ? 21.062 20.109 0.902 1 95.69 282 GLY A O 1
ATOM 2265 N N . ARG A 1 283 ? 21.812 21.359 2.656 1 95.06 283 ARG A N 1
ATOM 2266 C CA . ARG A 1 283 ? 23.172 20.828 2.611 1 95.06 283 ARG A CA 1
ATOM 2267 C C . ARG A 1 283 ? 23.469 19.984 3.846 1 95.06 283 ARG A C 1
ATOM 2269 O O . ARG A 1 283 ? 23.188 20.406 4.973 1 95.06 283 ARG A O 1
ATOM 2276 N N . LYS A 1 284 ? 24 18.844 3.555 1 91.81 284 LYS A N 1
ATOM 2277 C CA . LYS A 1 284 ? 24.406 18 4.676 1 91.81 284 LYS A CA 1
ATOM 2278 C C . LYS A 1 284 ? 25.703 18.484 5.297 1 91.81 284 LYS A C 1
ATOM 2280 O O . LYS A 1 284 ? 26.719 17.781 5.246 1 91.81 284 LYS A O 1
ATOM 2285 N N . ASP A 1 285 ? 25.672 19.594 5.875 1 94.75 285 ASP A N 1
ATOM 2286 C CA . ASP A 1 285 ? 26.812 20.297 6.445 1 94.75 285 ASP A CA 1
ATOM 2287 C C . ASP A 1 285 ? 26.406 21.109 7.676 1 94.75 285 ASP A C 1
ATOM 2289 O O . ASP A 1 285 ? 25.609 22.031 7.57 1 94.75 285 ASP A O 1
ATOM 2293 N N . ALA A 1 286 ? 26.953 20.781 8.805 1 94.94 286 ALA A N 1
ATOM 2294 C CA . ALA A 1 286 ? 26.578 21.391 10.078 1 94.94 286 ALA A CA 1
ATOM 2295 C C . ALA A 1 286 ? 26.891 22.891 10.078 1 94.94 286 ALA A C 1
ATOM 2297 O O . ALA A 1 286 ? 26.172 23.672 10.688 1 94.94 286 ALA A O 1
ATOM 2298 N N . THR A 1 287 ? 27.938 23.219 9.383 1 97.56 287 THR A N 1
ATOM 2299 C CA . THR A 1 287 ? 28.328 24.625 9.328 1 97.56 287 THR A CA 1
ATOM 2300 C C . THR A 1 287 ? 27.312 25.422 8.523 1 97.56 287 THR A C 1
ATOM 2302 O O . THR A 1 287 ? 26.922 26.531 8.914 1 97.56 287 THR A O 1
ATOM 2305 N N . LEU A 1 288 ? 26.906 24.875 7.469 1 97.38 288 LEU A N 1
ATOM 2306 C CA . LEU A 1 288 ? 25.922 25.547 6.637 1 97.38 288 LEU A CA 1
ATOM 2307 C C . LEU A 1 288 ? 24.562 25.578 7.324 1 97.38 288 LEU A C 1
ATOM 2309 O O . LEU A 1 288 ? 23.828 26.562 7.211 1 97.38 288 LEU A O 1
ATOM 2313 N N . GLU A 1 289 ? 24.25 24.562 8.039 1 97.12 289 GLU A N 1
ATOM 2314 C CA . GLU A 1 289 ? 23.031 24.562 8.836 1 97.12 289 GLU A CA 1
ATOM 2315 C C . GLU A 1 289 ? 23.016 25.703 9.852 1 97.12 289 GLU A C 1
ATOM 2317 O O . GLU A 1 289 ? 21.984 26.359 10.031 1 97.12 289 GLU A O 1
ATOM 2322 N N . ALA A 1 290 ? 24.141 25.875 10.453 1 97.44 290 ALA A N 1
ATOM 2323 C CA . ALA A 1 290 ? 24.266 26.953 11.445 1 97.44 290 ALA A CA 1
ATOM 2324 C C . ALA A 1 290 ? 24.078 28.312 10.805 1 97.44 290 ALA A C 1
ATOM 2326 O O . ALA A 1 290 ? 23.531 29.234 11.422 1 97.44 290 ALA A O 1
ATOM 2327 N N . LYS A 1 291 ? 24.531 28.422 9.609 1 98.31 291 LYS A N 1
ATOM 2328 C CA . LYS A 1 291 ? 24.359 29.688 8.891 1 98.31 291 LYS A CA 1
ATOM 2329 C C . LYS A 1 291 ? 22.891 29.953 8.602 1 98.31 291 LYS A C 1
ATOM 2331 O O . LYS A 1 291 ? 22.422 31.094 8.719 1 98.31 291 LYS A O 1
ATOM 2336 N N . ALA A 1 292 ? 22.219 28.969 8.188 1 98.38 292 ALA A N 1
ATOM 2337 C CA . ALA A 1 292 ? 20.797 29.109 7.957 1 98.38 292 ALA A CA 1
ATOM 2338 C C . ALA A 1 292 ? 20.062 29.5 9.234 1 98.38 292 ALA A C 1
ATOM 2340 O O . ALA A 1 292 ? 19.234 30.422 9.234 1 98.38 292 ALA A O 1
ATOM 2341 N N . LYS A 1 293 ? 20.438 28.859 10.328 1 97.81 293 LYS A N 1
ATOM 2342 C CA . LYS A 1 293 ? 19.812 29.156 11.617 1 97.81 293 LYS A CA 1
ATOM 2343 C C . LYS A 1 293 ? 20.109 30.578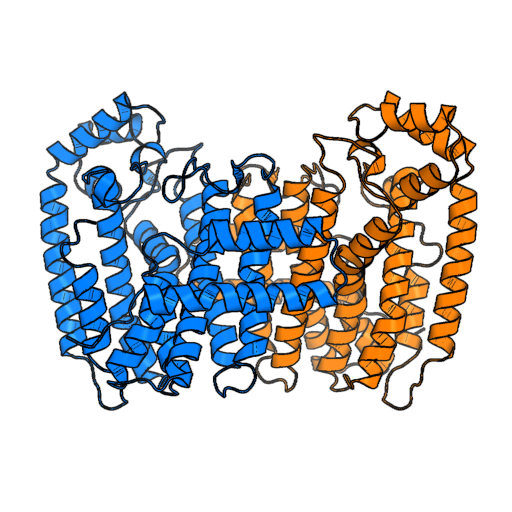 12.062 1 97.81 293 LYS A C 1
ATOM 2345 O O . LYS A 1 293 ? 19.266 31.219 12.695 1 97.81 293 LYS A O 1
ATOM 2350 N N . ALA A 1 294 ? 21.297 30.984 11.742 1 98.5 294 ALA A N 1
ATOM 2351 C CA . ALA A 1 294 ? 21.656 32.344 12.078 1 98.5 294 ALA A CA 1
ATOM 2352 C C . ALA A 1 294 ? 20.734 33.344 11.383 1 98.5 294 ALA A C 1
ATOM 2354 O O . ALA A 1 294 ? 20.328 34.344 11.977 1 98.5 294 ALA A O 1
ATOM 2355 N N . VAL A 1 295 ? 20.453 33.062 10.148 1 98.69 295 VAL A N 1
ATOM 2356 C CA . VAL A 1 295 ? 19.531 33.906 9.406 1 98.69 295 VAL A CA 1
ATOM 2357 C C . VAL A 1 295 ? 18.156 33.875 10.062 1 98.69 295 VAL A C 1
ATOM 2359 O O . VAL A 1 295 ? 17.5 34.906 10.219 1 98.69 295 VAL A O 1
ATOM 2362 N N . PHE A 1 296 ? 17.688 32.656 10.484 1 98.75 296 PHE A N 1
ATOM 2363 C CA . PHE A 1 296 ? 16.391 32.531 11.148 1 98.75 296 PHE A CA 1
ATOM 2364 C C . PHE A 1 296 ? 16.344 33.375 12.422 1 98.75 296 PHE A C 1
ATOM 2366 O O . PHE A 1 296 ? 15.336 34 12.719 1 98.75 296 PHE A O 1
ATOM 2373 N N . ASN A 1 297 ? 17.438 33.406 13.117 1 98.38 297 ASN A N 1
ATOM 2374 C CA . ASN A 1 297 ? 17.531 34.188 14.352 1 98.38 297 ASN A CA 1
ATOM 2375 C C . ASN A 1 297 ? 17.516 35.688 14.078 1 98.38 297 ASN A C 1
ATOM 2377 O O . ASN A 1 297 ? 16.859 36.438 14.789 1 98.38 297 ASN A O 1
ATOM 2381 N N . GLU A 1 298 ? 18.281 36.031 13.062 1 98.5 298 GLU A N 1
ATOM 2382 C CA . GLU A 1 298 ? 18.297 37.438 12.688 1 98.5 298 GLU A CA 1
ATOM 2383 C C . GLU A 1 298 ? 16.906 37.938 12.328 1 98.5 298 GLU A C 1
ATOM 2385 O O . GLU A 1 298 ? 16.578 39.094 12.602 1 98.5 298 GLU A O 1
ATOM 2390 N N . LEU A 1 299 ? 16.172 37.062 11.742 1 98.5 299 LEU A N 1
ATOM 2391 C CA . LEU A 1 299 ? 14.82 37.406 11.312 1 98.5 299 LEU A CA 1
ATOM 2392 C C . LEU A 1 299 ? 13.836 37.281 12.469 1 98.5 299 LEU A C 1
ATOM 2394 O O . LEU A 1 299 ? 12.641 37.531 12.305 1 98.5 299 LEU A O 1
ATOM 2398 N N . ASP A 1 300 ? 14.227 36.844 13.664 1 98.38 300 ASP A N 1
ATOM 2399 C CA . ASP A 1 300 ? 13.43 36.656 14.867 1 98.38 300 ASP A CA 1
ATOM 2400 C C . ASP A 1 300 ? 12.234 35.75 14.586 1 98.38 300 ASP A C 1
ATOM 2402 O O . ASP A 1 300 ? 11.094 36.062 14.914 1 98.38 300 ASP A O 1
ATOM 2406 N N . LEU A 1 301 ? 12.508 34.625 13.969 1 98.25 301 LEU A N 1
ATOM 2407 C CA . LEU A 1 301 ? 11.445 33.688 13.562 1 98.25 301 LEU A CA 1
ATOM 2408 C C . LEU A 1 301 ? 10.773 33.062 14.781 1 98.25 301 LEU A C 1
ATOM 2410 O O . LEU A 1 301 ? 9.656 32.562 14.688 1 98.25 301 LEU A O 1
ATOM 2414 N N . GLU A 1 302 ? 11.422 33.062 15.906 1 97.38 302 GLU A N 1
ATOM 2415 C CA . GLU A 1 302 ? 10.766 32.594 17.125 1 97.38 302 GLU A CA 1
ATOM 2416 C C . GLU A 1 302 ? 9.578 33.469 17.484 1 97.38 302 GLU A C 1
ATOM 2418 O O . GLU A 1 302 ? 8.508 32.969 17.844 1 97.38 302 GLU A O 1
ATOM 2423 N N . LYS A 1 303 ? 9.797 34.781 17.375 1 98.06 303 LYS A N 1
ATOM 2424 C CA . LYS A 1 303 ? 8.703 35.719 17.625 1 98.06 303 LYS A CA 1
ATOM 2425 C C . LYS A 1 303 ? 7.59 35.562 16.594 1 98.06 303 LYS A C 1
ATOM 2427 O O . LYS A 1 303 ? 6.406 35.625 16.938 1 98.06 303 LYS A O 1
ATOM 2432 N N . VAL A 1 304 ? 7.996 35.406 15.328 1 98.06 304 VAL A N 1
ATOM 2433 C CA . VAL A 1 304 ? 7.027 35.188 14.258 1 98.06 304 VAL A CA 1
ATOM 2434 C C . VAL A 1 304 ? 6.168 33.969 14.578 1 98.06 304 VAL A C 1
ATOM 2436 O O . VAL A 1 304 ? 4.945 34 14.414 1 98.06 304 VAL A O 1
ATOM 2439 N N . TYR A 1 305 ? 6.785 32.875 15.047 1 97.38 305 TYR A N 1
ATOM 2440 C CA . TYR A 1 305 ? 6.055 31.656 15.375 1 97.38 305 TYR A CA 1
ATOM 2441 C C . TYR A 1 305 ? 5.125 31.891 16.562 1 97.38 305 TYR A C 1
ATOM 2443 O O . TYR A 1 305 ? 3.982 31.422 16.562 1 97.38 305 TYR A O 1
ATOM 2451 N N . ARG A 1 306 ? 5.543 32.562 17.594 1 96.88 306 ARG A N 1
ATOM 2452 C CA . ARG A 1 306 ? 4.719 32.812 18.781 1 96.88 306 ARG A CA 1
ATOM 2453 C C . ARG A 1 306 ? 3.461 33.594 18.406 1 96.88 306 ARG A C 1
ATOM 2455 O O . ARG A 1 306 ? 2.373 33.312 18.906 1 96.88 306 ARG A O 1
ATOM 2462 N N . ASP A 1 307 ? 3.676 34.625 17.578 1 97.94 307 ASP A N 1
ATOM 2463 C CA . ASP A 1 307 ? 2.525 35.375 17.094 1 97.94 307 ASP A CA 1
ATOM 2464 C C . ASP A 1 307 ? 1.578 34.5 16.281 1 97.94 307 ASP A C 1
ATOM 2466 O O . ASP A 1 307 ? 0.359 34.562 16.453 1 97.94 307 ASP A O 1
ATOM 2470 N N . PHE A 1 308 ? 2.174 33.688 15.422 1 97.5 308 PHE A N 1
ATOM 2471 C CA . PHE A 1 308 ? 1.416 32.75 14.617 1 97.5 308 PHE A CA 1
ATOM 2472 C C . PHE A 1 308 ? 0.64 31.781 15.5 1 97.5 308 PHE A C 1
ATOM 2474 O O . PHE A 1 308 ? -0.55 31.547 15.281 1 97.5 308 PHE A O 1
ATOM 2481 N N . GLU A 1 309 ? 1.244 31.203 16.484 1 97.06 309 GLU A N 1
ATOM 2482 C CA . GLU A 1 309 ? 0.628 30.234 17.391 1 97.06 309 GLU A CA 1
ATOM 2483 C C . GLU A 1 309 ? -0.578 30.844 18.109 1 97.06 309 GLU A C 1
ATOM 2485 O O . GLU A 1 309 ? -1.647 30.234 18.156 1 97.06 309 GLU A O 1
ATOM 2490 N N . GLU A 1 310 ? -0.408 32.062 18.641 1 97.5 310 GLU A N 1
ATOM 2491 C CA . GLU A 1 310 ? -1.502 32.719 19.359 1 97.5 310 GLU A CA 1
ATOM 2492 C C . GLU A 1 310 ? -2.68 33 18.422 1 97.5 310 GLU A C 1
ATOM 2494 O O . GLU A 1 310 ? -3.838 32.844 18.812 1 97.5 310 GLU A O 1
ATOM 2499 N N . ASP A 1 311 ? -2.326 33.375 17.25 1 98 311 ASP A N 1
ATOM 2500 C CA . ASP A 1 311 ? -3.367 33.656 16.266 1 98 311 ASP A CA 1
ATOM 2501 C C . ASP A 1 311 ? -4.121 32.375 15.898 1 98 311 ASP A C 1
ATOM 2503 O O . ASP A 1 311 ? -5.355 32.375 15.828 1 98 311 ASP A O 1
ATOM 2507 N N . GLN A 1 312 ? -3.373 31.312 15.602 1 97.5 312 GLN A N 1
ATOM 2508 C CA . GLN A 1 312 ? -3.986 30.047 15.234 1 97.5 312 GLN A CA 1
ATOM 2509 C C . GLN A 1 312 ? -4.855 29.5 16.359 1 97.5 312 GLN A C 1
ATOM 2511 O O . GLN A 1 312 ? -5.961 29.016 16.125 1 97.5 312 GLN A O 1
ATOM 2516 N N . VAL A 1 313 ? -4.402 29.578 17.562 1 97.44 313 VAL A N 1
ATOM 2517 C CA . VAL A 1 313 ? -5.121 29.062 18.719 1 97.44 313 VAL A CA 1
ATOM 2518 C C . VAL A 1 313 ? -6.414 29.844 18.922 1 97.44 313 VAL A C 1
ATOM 2520 O O . VAL A 1 313 ? -7.465 29.266 19.203 1 97.44 313 VAL A O 1
ATOM 2523 N N . ARG A 1 314 ? -6.289 31.203 18.797 1 97.88 314 ARG A N 1
ATOM 2524 C CA . ARG A 1 314 ? -7.48 32.031 18.906 1 97.88 314 ARG A CA 1
ATOM 2525 C C . ARG A 1 314 ? -8.523 31.625 17.875 1 97.88 314 ARG A C 1
ATOM 2527 O O . ARG A 1 314 ? -9.711 31.5 18.188 1 97.88 314 ARG A O 1
ATOM 2534 N N . LYS A 1 315 ? -8.117 31.422 16.672 1 98.19 315 LYS A N 1
ATOM 2535 C CA . LYS A 1 315 ? -9.016 31.031 15.586 1 98.19 315 LYS A CA 1
ATOM 2536 C C . LYS A 1 315 ? -9.656 29.672 15.875 1 98.19 315 LYS A C 1
ATOM 2538 O O . LYS A 1 315 ? -10.867 29.516 15.719 1 98.19 315 LYS A O 1
ATOM 2543 N N . ILE A 1 316 ? -8.867 28.688 16.281 1 98.19 316 ILE A N 1
ATOM 2544 C CA . ILE A 1 316 ? -9.344 27.344 16.531 1 98.19 316 ILE A CA 1
ATOM 2545 C C . ILE A 1 316 ? -10.305 27.344 17.719 1 98.19 316 ILE A C 1
ATOM 2547 O O . ILE A 1 316 ? -11.344 26.672 17.688 1 98.19 316 ILE A O 1
ATOM 2551 N N . ARG A 1 317 ? -10 28.141 18.75 1 98.06 317 ARG A N 1
ATOM 2552 C CA . ARG A 1 317 ? -10.898 28.266 19.891 1 98.06 317 ARG A CA 1
ATOM 2553 C C . ARG A 1 317 ? -12.242 28.844 19.469 1 98.06 317 ARG A C 1
ATOM 2555 O O . ARG A 1 317 ? -13.289 28.422 19.953 1 98.06 317 ARG A O 1
ATOM 2562 N N . GLY A 1 318 ? -12.148 29.859 18.609 1 98.38 318 GLY A N 1
ATOM 2563 C CA . GLY A 1 318 ? -13.375 30.422 18.078 1 98.38 318 GLY A CA 1
ATOM 2564 C C . GLY A 1 318 ? -14.219 29.406 17.328 1 98.38 318 GLY A C 1
ATOM 2565 O O . GLY A 1 318 ? -15.438 29.391 17.469 1 98.38 318 GLY A O 1
ATOM 2566 N N . MET A 1 319 ? -13.625 28.562 16.516 1 98.19 319 MET A N 1
ATOM 2567 C CA . MET A 1 319 ? -14.32 27.5 15.789 1 98.19 319 MET A CA 1
ATOM 2568 C C . MET A 1 319 ? -14.961 26.5 16.75 1 98.19 319 MET A C 1
ATOM 2570 O O . MET A 1 319 ? -16.094 26.078 16.547 1 98.19 319 MET A O 1
ATOM 2574 N N . ILE A 1 320 ? -14.227 26.109 17.766 1 98.31 320 ILE A N 1
ATOM 2575 C CA . ILE A 1 320 ? -14.727 25.156 18.75 1 98.31 320 ILE A CA 1
ATOM 2576 C C . ILE A 1 320 ? -15.938 25.75 19.469 1 98.31 320 ILE A C 1
ATOM 2578 O O . ILE A 1 320 ? -16.953 25.062 19.656 1 98.31 320 ILE A O 1
ATOM 2582 N N . GLU A 1 321 ? -15.836 27.031 19.875 1 97.81 321 GLU A N 1
ATOM 2583 C CA . GLU A 1 321 ? -16.922 27.703 20.578 1 97.81 321 GLU A CA 1
ATOM 2584 C C . GLU A 1 321 ? -18.203 27.734 19.734 1 97.81 321 GLU A C 1
ATOM 2586 O O . GLU A 1 321 ? -19.297 27.641 20.266 1 97.81 321 GLU A O 1
ATOM 2591 N N . GLY A 1 322 ? -18.062 27.844 18.469 1 97.81 322 GLY A N 1
ATOM 2592 C CA . GLY A 1 322 ? -19.188 27.938 17.562 1 97.81 322 GLY A CA 1
ATOM 2593 C C . GLY A 1 322 ? -19.75 26.594 17.141 1 97.81 322 GLY A C 1
ATOM 2594 O O . GLY A 1 322 ? -20.719 26.516 16.406 1 97.81 322 GLY A O 1
ATOM 2595 N N . LEU A 1 323 ? -19.219 25.531 17.656 1 97.69 323 LEU A N 1
ATOM 2596 C CA . LEU A 1 323 ? -19.625 24.188 17.266 1 97.69 323 LEU A CA 1
ATOM 2597 C C . LEU A 1 323 ? -21.062 23.906 17.688 1 97.69 323 LEU A C 1
ATOM 2599 O O . LEU A 1 323 ? -21.469 24.25 18.797 1 97.69 323 LEU A O 1
ATOM 2603 N N . ASP A 1 324 ? -21.859 23.359 16.766 1 97.75 324 ASP A N 1
ATOM 2604 C CA . ASP A 1 324 ? -23.219 22.906 17.031 1 97.75 324 ASP A CA 1
ATOM 2605 C C . ASP A 1 324 ? -23.234 21.5 17.594 1 97.75 324 ASP A C 1
ATOM 2607 O O . ASP A 1 324 ? -22.828 20.547 16.922 1 97.75 324 ASP A O 1
ATOM 2611 N N . GLU A 1 325 ? -23.656 21.312 18.75 1 97.56 325 GLU A N 1
ATOM 2612 C CA . GLU A 1 325 ? -23.609 20.016 19.422 1 97.56 325 GLU A CA 1
ATOM 2613 C C . GLU A 1 325 ? -24.938 19.281 19.297 1 97.56 325 GLU A C 1
ATOM 2615 O O . GLU A 1 325 ? -25.156 18.25 19.938 1 97.56 325 GLU A O 1
ATOM 2620 N N . SER A 1 326 ? -25.797 19.766 18.484 1 97.31 326 SER A N 1
ATOM 2621 C CA . SER A 1 326 ? -27.172 19.281 18.422 1 97.31 326 SER A CA 1
ATOM 2622 C C . SER A 1 326 ? -27.234 17.844 17.922 1 97.31 326 SER A C 1
ATOM 2624 O O . SER A 1 326 ? -28.172 17.109 18.234 1 97.31 326 SER A O 1
ATOM 2626 N N . GLU A 1 327 ? -26.203 17.422 17.172 1 96.62 327 GLU A N 1
ATOM 2627 C CA . GLU A 1 327 ? -26.25 16.078 16.609 1 96.62 327 GLU A CA 1
ATOM 2628 C C . GLU A 1 327 ? -25.312 15.133 17.359 1 96.62 327 GLU A C 1
ATOM 2630 O O . GLU A 1 327 ? -24.984 14.047 16.859 1 96.62 327 GLU A O 1
ATOM 2635 N N . GLY A 1 328 ? -24.844 15.617 18.484 1 96.38 328 GLY A N 1
ATOM 2636 C CA . GLY A 1 328 ? -24.141 14.695 19.344 1 96.38 328 GLY A CA 1
ATOM 2637 C C . GLY A 1 328 ? -22.641 14.977 19.422 1 96.38 328 GLY A C 1
ATOM 2638 O O . GLY A 1 328 ? -21.938 14.406 20.266 1 96.38 328 GLY A O 1
ATOM 2639 N N . LEU A 1 329 ? -22.172 15.82 18.547 1 97.69 329 LEU A N 1
ATOM 2640 C CA . LEU A 1 329 ? -20.766 16.234 18.641 1 97.69 329 LEU A CA 1
ATOM 2641 C C . LEU A 1 329 ? -20.531 17.078 19.891 1 97.69 329 LEU A C 1
ATOM 2643 O O . LEU A 1 329 ? -21.469 17.672 20.422 1 97.69 329 LEU A O 1
ATOM 2647 N N . LYS A 1 330 ? -19.359 17 20.422 1 97.69 330 LYS A N 1
ATOM 2648 C CA . LYS A 1 330 ? -19.047 17.719 21.656 1 97.69 330 LYS A CA 1
ATOM 2649 C C . LYS A 1 330 ? -17.797 18.578 21.484 1 97.69 330 LYS A C 1
ATOM 2651 O O . LYS A 1 330 ? -16.797 18.125 20.922 1 97.69 330 LYS A O 1
ATOM 2656 N N . LYS A 1 331 ? -17.844 19.75 22.047 1 97.69 331 LYS A N 1
ATOM 2657 C CA . LYS A 1 331 ? -16.703 20.656 22.016 1 97.69 331 LYS A CA 1
ATOM 2658 C C . LYS A 1 331 ? -15.492 20.047 22.703 1 97.69 331 LYS A C 1
ATOM 2660 O O . LYS A 1 331 ? -14.352 20.312 22.312 1 97.69 331 LYS A O 1
ATOM 2665 N N . GLY A 1 332 ? -15.789 19.219 23.641 1 96.19 332 GLY A N 1
ATOM 2666 C CA . GLY A 1 332 ? -14.742 18.609 24.453 1 96.19 332 GLY A CA 1
ATOM 2667 C C . GLY A 1 332 ? -13.758 17.797 23.625 1 96.19 332 GLY A C 1
ATOM 2668 O O . GLY A 1 332 ? -12.586 17.672 24 1 96.19 332 GLY A O 1
ATOM 2669 N N . VAL A 1 333 ? -14.195 17.188 22.547 1 97.06 333 VAL A N 1
ATOM 2670 C CA . VAL A 1 333 ? -13.32 16.438 21.656 1 97.06 333 VAL A CA 1
ATOM 2671 C C . VAL A 1 333 ? -12.195 17.328 21.156 1 97.06 333 VAL A C 1
ATOM 2673 O O . VAL A 1 333 ? -11.016 16.969 21.25 1 97.06 333 VAL A O 1
ATOM 2676 N N . PHE A 1 334 ? -12.539 18.484 20.719 1 98 334 PHE A N 1
ATOM 2677 C CA . PHE A 1 334 ? -11.609 19.375 20.047 1 98 334 PHE A CA 1
ATOM 2678 C C . PHE A 1 334 ? -10.781 20.156 21.078 1 98 334 PHE A C 1
ATOM 2680 O O . PHE A 1 334 ? -9.609 20.453 20.828 1 98 334 PHE A O 1
ATOM 2687 N N . GLU A 1 335 ? -11.398 20.438 22.219 1 95.94 335 GLU A N 1
ATOM 2688 C CA . GLU A 1 335 ? -10.656 21.062 23.297 1 95.94 335 GLU A CA 1
ATOM 2689 C C . GLU A 1 335 ? -9.508 20.172 23.766 1 95.94 335 GLU A C 1
ATOM 2691 O O . GLU A 1 335 ? -8.43 20.672 24.094 1 95.94 335 GLU A O 1
ATOM 2696 N N . SER A 1 336 ? -9.789 18.938 23.781 1 92.06 336 SER A N 1
ATOM 2697 C CA . SER A 1 336 ? -8.758 18 24.188 1 92.06 336 SER A CA 1
ATOM 2698 C C . SER A 1 336 ? -7.598 17.984 23.203 1 92.06 336 SER A C 1
ATOM 2700 O O . SER A 1 336 ? -6.434 17.922 23.609 1 92.06 336 SER A O 1
ATOM 2702 N N . PHE A 1 337 ? -7.863 18 21.938 1 93.5 337 PHE A N 1
ATOM 2703 C CA . PHE A 1 337 ? -6.82 18.047 20.922 1 93.5 337 PHE A CA 1
ATOM 2704 C C . PHE A 1 337 ? -5.984 19.312 21.047 1 93.5 337 PHE A C 1
ATOM 2706 O O . PHE A 1 337 ? -4.754 19.25 21.047 1 93.5 337 PHE A O 1
ATOM 2713 N N . LEU A 1 338 ? -6.688 20.438 21.156 1 94.88 338 LEU A N 1
ATOM 2714 C CA . LEU A 1 338 ? -6.008 21.719 21.234 1 94.88 338 LEU A CA 1
ATOM 2715 C C . LEU A 1 338 ? -5.129 21.797 22.469 1 94.88 338 LEU A C 1
ATOM 2717 O O . LEU A 1 338 ? -4.004 22.297 22.406 1 94.88 338 LEU A O 1
ATOM 2721 N N . ALA A 1 339 ? -5.59 21.25 23.562 1 91.69 339 ALA A N 1
ATOM 2722 C CA . ALA A 1 339 ? -4.859 21.297 24.828 1 91.69 339 ALA A CA 1
ATOM 2723 C C . ALA A 1 339 ? -3.562 20.5 24.734 1 91.69 339 ALA A C 1
ATOM 2725 O O . ALA A 1 339 ? -2.557 20.875 25.344 1 91.69 339 ALA A O 1
ATOM 2726 N N . LYS A 1 340 ? -3.59 19.469 23.969 1 87.69 340 LYS A N 1
ATOM 2727 C CA . LYS A 1 340 ? -2.416 18.609 23.828 1 87.69 340 LYS A CA 1
ATOM 2728 C C . LYS A 1 340 ? -1.342 19.281 22.969 1 87.69 340 LYS A C 1
ATOM 2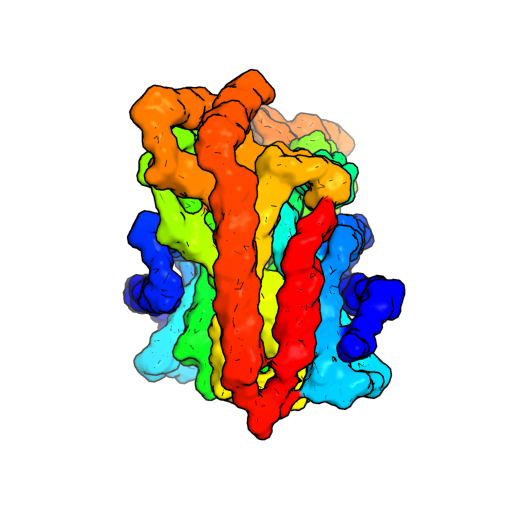730 O O . LYS A 1 340 ? -0.152 19 23.141 1 87.69 340 LYS A O 1
ATOM 2735 N N . ILE A 1 341 ? -1.754 20.172 22.125 1 89.56 341 ILE A N 1
ATOM 2736 C CA . ILE A 1 341 ? -0.832 20.719 21.141 1 89.56 341 ILE A CA 1
ATOM 2737 C C . ILE A 1 341 ? -0.368 22.109 21.578 1 89.56 341 ILE A C 1
ATOM 2739 O O . ILE A 1 341 ? 0.787 22.469 21.375 1 89.56 341 ILE A O 1
ATOM 2743 N N . TYR A 1 342 ? -1.301 22.859 22.203 1 89.5 342 TYR A N 1
ATOM 2744 C CA . TYR A 1 342 ? -0.997 24.234 22.547 1 89.5 342 TYR A CA 1
ATOM 2745 C C . TYR A 1 342 ? 0.148 24.297 23.562 1 89.5 342 TYR A C 1
ATOM 2747 O O . TYR A 1 342 ? 0.054 23.734 24.656 1 89.5 342 TYR A O 1
ATOM 2755 N N . LYS A 1 343 ? 1.265 24.984 23.25 1 81.19 343 LYS A N 1
ATOM 2756 C CA . LYS A 1 343 ? 2.479 25.234 24.031 1 81.19 343 LYS A CA 1
ATOM 2757 C C . LYS A 1 343 ? 3.152 23.938 24.453 1 81.19 343 LYS A C 1
ATOM 2759 O O . LYS A 1 343 ? 3.646 23.828 25.578 1 81.19 343 LYS A O 1
ATOM 2764 N N . ARG A 1 344 ? 2.922 23.016 23.594 1 76.12 344 ARG A N 1
ATOM 2765 C CA . ARG A 1 344 ? 3.588 21.734 23.844 1 76.12 344 ARG A CA 1
ATOM 2766 C C . ARG A 1 344 ? 5.102 21.875 23.703 1 76.12 344 ARG A C 1
ATOM 2768 O O . ARG A 1 344 ? 5.582 22.656 22.875 1 76.12 344 ARG A O 1
ATOM 2775 N N . ASP A 1 345 ? 5.836 21.359 24.766 1 65.19 345 ASP A N 1
ATOM 2776 C CA . ASP A 1 345 ? 7.293 21.391 24.719 1 65.19 345 ASP A CA 1
ATOM 2777 C C . ASP A 1 345 ? 7.863 20.016 24.375 1 65.19 345 ASP A C 1
ATOM 2779 O O . ASP A 1 345 ? 9.07 19.797 24.469 1 65.19 345 ASP A O 1
ATOM 2783 N N . LYS A 1 346 ? 6.949 19.062 24.391 1 61.41 346 LYS A N 1
ATOM 2784 C CA . LYS A 1 346 ? 7.383 17.75 23.953 1 61.41 346 LYS A CA 1
ATOM 2785 C C . LYS A 1 346 ? 6.406 17.156 22.938 1 61.41 346 LYS A C 1
ATOM 2787 O O . LYS A 1 346 ? 5.219 17.469 22.953 1 61.41 346 LYS A O 1
ATOM 2792 N N . MET B 1 1 ? -15.109 -21.5 -29.656 1 46.66 1 MET B N 1
ATOM 2793 C CA . MET B 1 1 ? -14.273 -20.828 -28.656 1 46.66 1 MET B CA 1
ATOM 2794 C C . MET B 1 1 ? -14.945 -19.531 -28.188 1 46.66 1 MET B C 1
ATOM 2796 O O . MET B 1 1 ? -15.523 -18.797 -29 1 46.66 1 MET B O 1
ATOM 2800 N N . ALA B 1 2 ? -15.219 -19.5 -26.938 1 56.34 2 ALA B N 1
ATOM 2801 C CA . ALA B 1 2 ? -15.914 -18.297 -26.469 1 56.34 2 ALA B CA 1
ATOM 2802 C C . ALA B 1 2 ? -15.242 -17.031 -26.984 1 56.34 2 ALA B C 1
ATOM 2804 O O . ALA B 1 2 ? -14.016 -16.984 -27.125 1 56.34 2 ALA B O 1
ATOM 2805 N N . SER B 1 3 ? -16 -16.094 -27.562 1 72.81 3 SER B N 1
ATOM 2806 C CA . SER B 1 3 ? -15.531 -14.789 -28.016 1 72.81 3 SER B CA 1
ATOM 2807 C C . SER B 1 3 ? -14.633 -14.133 -26.969 1 72.81 3 SER B C 1
ATOM 2809 O O . SER B 1 3 ? -14.773 -14.383 -25.781 1 72.81 3 SER B O 1
ATOM 2811 N N . ARG B 1 4 ? -13.508 -13.648 -27.391 1 88 4 ARG B N 1
ATOM 2812 C CA . ARG B 1 4 ? -12.539 -12.969 -26.531 1 88 4 ARG B CA 1
ATOM 2813 C C . ARG B 1 4 ? -12.625 -11.461 -26.703 1 88 4 ARG B C 1
ATOM 2815 O O . ARG B 1 4 ? -13.039 -10.969 -27.766 1 88 4 ARG B O 1
ATOM 2822 N N . THR B 1 5 ? -12.398 -10.82 -25.641 1 93.25 5 THR B N 1
ATOM 2823 C CA . THR B 1 5 ? -12.359 -9.367 -25.656 1 93.25 5 THR B CA 1
ATOM 2824 C C . THR B 1 5 ? -11.242 -8.859 -26.562 1 93.25 5 THR B C 1
ATOM 2826 O O . THR B 1 5 ? -10.109 -9.344 -26.484 1 93.25 5 THR B O 1
ATOM 2829 N N . ALA B 1 6 ? -11.617 -7.977 -27.453 1 95.06 6 ALA B N 1
ATOM 2830 C CA . ALA B 1 6 ? -10.586 -7.328 -28.266 1 95.06 6 ALA B CA 1
ATOM 2831 C C . ALA B 1 6 ? -9.711 -6.418 -27.406 1 95.06 6 ALA B C 1
ATOM 2833 O O . ALA B 1 6 ? -10.211 -5.559 -26.688 1 95.06 6 ALA B O 1
ATOM 2834 N N . ARG B 1 7 ? -8.438 -6.602 -27.531 1 96.38 7 ARG B N 1
ATOM 2835 C CA . ARG B 1 7 ? -7.473 -5.836 -26.75 1 96.38 7 ARG B CA 1
ATOM 2836 C C . ARG B 1 7 ? -7.707 -4.336 -26.906 1 96.38 7 ARG B C 1
ATOM 2838 O O . ARG B 1 7 ? -7.641 -3.586 -25.922 1 96.38 7 ARG B O 1
ATOM 2845 N N . ALA B 1 8 ? -7.949 -3.926 -28.109 1 97.38 8 ALA B N 1
ATOM 2846 C CA . ALA B 1 8 ? -8.141 -2.506 -28.406 1 97.38 8 ALA B CA 1
ATOM 2847 C C . ALA B 1 8 ? -9.336 -1.946 -27.625 1 97.38 8 ALA B C 1
ATOM 2849 O O . ALA B 1 8 ? -9.297 -0.807 -27.156 1 97.38 8 ALA B O 1
ATOM 2850 N N . ASP B 1 9 ? -10.422 -2.736 -27.578 1 97.75 9 ASP B N 1
ATOM 2851 C CA . ASP B 1 9 ? -11.609 -2.311 -26.844 1 97.75 9 ASP B CA 1
ATOM 2852 C C . ASP B 1 9 ? -11.32 -2.195 -25.344 1 97.75 9 ASP B C 1
ATOM 2854 O O . ASP B 1 9 ? -11.82 -1.287 -24.688 1 97.75 9 ASP B O 1
ATOM 2858 N N . PHE B 1 10 ? -10.523 -3.107 -24.844 1 98.31 10 PHE B N 1
ATOM 2859 C CA . PHE B 1 10 ? -10.102 -3.078 -23.453 1 98.31 10 PHE B CA 1
ATOM 2860 C C . PHE B 1 10 ? -9.234 -1.852 -23.172 1 98.31 10 PHE B C 1
ATOM 2862 O O . PHE B 1 10 ? -9.484 -1.117 -22.219 1 98.31 10 PHE B O 1
ATOM 2869 N N . GLU B 1 11 ? -8.297 -1.543 -24.031 1 98.44 11 GLU B N 1
ATOM 2870 C CA . GLU B 1 11 ? -7.34 -0.455 -23.844 1 98.44 11 GLU B CA 1
ATOM 2871 C C . GLU B 1 11 ? -8.023 0.904 -23.953 1 98.44 11 GLU B C 1
ATOM 2873 O O . GLU B 1 11 ? -7.574 1.882 -23.359 1 98.44 11 GLU B O 1
ATOM 2878 N N . ALA B 1 12 ? -9.109 0.928 -24.641 1 98.19 12 ALA B N 1
ATOM 2879 C CA . ALA B 1 12 ? -9.828 2.184 -24.828 1 98.19 12 ALA B CA 1
ATOM 2880 C C . ALA B 1 12 ? -10.445 2.674 -23.531 1 98.19 12 ALA B C 1
ATOM 2882 O O . ALA B 1 12 ? -10.805 3.85 -23.406 1 98.19 12 ALA B O 1
ATOM 2883 N N . ILE B 1 13 ? -10.523 1.826 -22.547 1 98.44 13 ILE B N 1
ATOM 2884 C CA . ILE B 1 13 ? -11.195 2.148 -21.297 1 98.44 13 ILE B CA 1
ATOM 2885 C C . ILE B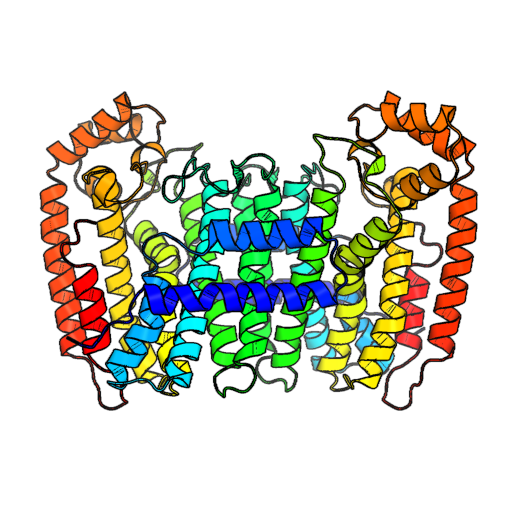 1 13 ? -10.219 2.834 -20.344 1 98.44 13 ILE B C 1
ATOM 2887 O O . ILE B 1 13 ? -10.609 3.697 -19.547 1 98.44 13 ILE B O 1
ATOM 2891 N N . PHE B 1 14 ? -8.969 2.611 -20.422 1 98.75 14 PHE B N 1
ATOM 2892 C CA . PHE B 1 14 ? -7.996 3.021 -19.422 1 98.75 14 PHE B CA 1
ATOM 2893 C C . PHE B 1 14 ? -7.887 4.539 -19.359 1 98.75 14 PHE B C 1
ATOM 2895 O O . PHE B 1 14 ? -7.832 5.121 -18.266 1 98.75 14 PHE B O 1
ATOM 2902 N N . PRO B 1 15 ? -7.879 5.262 -20.516 1 98.75 15 PRO B N 1
ATOM 2903 C CA . PRO B 1 15 ? -7.805 6.727 -20.453 1 98.75 15 PRO B CA 1
ATOM 2904 C C . PRO B 1 15 ? -8.961 7.336 -19.656 1 98.75 15 PRO B C 1
ATOM 2906 O O . PRO B 1 15 ? -8.781 8.367 -19.016 1 98.75 15 PRO B O 1
ATOM 2909 N N . LEU B 1 16 ? -10.094 6.688 -19.688 1 98.62 16 LEU B N 1
ATOM 2910 C CA . LEU B 1 16 ? -11.242 7.172 -18.922 1 98.62 16 LEU B CA 1
ATOM 2911 C C . LEU B 1 16 ? -11 7.031 -17.422 1 98.62 16 LEU B C 1
ATOM 2913 O O . LEU B 1 16 ? -11.43 7.879 -16.641 1 98.62 16 LEU B O 1
ATOM 2917 N N . LEU B 1 17 ? -10.32 5.961 -17.062 1 98.81 17 LEU B N 1
ATOM 2918 C CA . LEU B 1 17 ? -9.992 5.758 -15.656 1 98.81 17 LEU B CA 1
ATOM 2919 C C . LEU B 1 17 ? -8.961 6.773 -15.188 1 98.81 17 LEU B C 1
ATOM 2921 O O . LEU B 1 17 ? -9.031 7.27 -14.062 1 98.81 17 LEU B O 1
ATOM 2925 N N . VAL B 1 18 ? -7.965 7.094 -16.031 1 98.88 18 VAL B N 1
ATOM 2926 C CA . VAL B 1 18 ? -6.977 8.125 -15.719 1 98.88 18 VAL B CA 1
ATOM 2927 C C . VAL B 1 18 ? -7.676 9.461 -15.516 1 98.88 18 VAL B C 1
ATOM 2929 O O . VAL B 1 18 ? -7.324 10.227 -14.609 1 98.88 18 VAL B O 1
ATOM 2932 N N . GLN B 1 19 ? -8.648 9.719 -16.344 1 98.75 19 GLN B N 1
ATOM 2933 C CA . GLN B 1 19 ? -9.422 10.945 -16.203 1 98.75 19 GLN B CA 1
ATOM 2934 C C . GLN B 1 19 ? -10.203 10.953 -14.891 1 98.75 19 GLN B C 1
ATOM 2936 O O . GLN B 1 19 ? -10.258 11.977 -14.203 1 98.75 19 GLN B O 1
ATOM 2941 N N . ASP B 1 20 ? -10.812 9.82 -14.586 1 98.75 20 ASP B N 1
ATOM 2942 C CA . ASP B 1 20 ? -11.523 9.703 -13.32 1 98.75 20 ASP B CA 1
ATOM 2943 C C . ASP B 1 20 ? -10.594 10 -12.141 1 98.75 20 ASP B C 1
ATOM 2945 O O . ASP B 1 20 ? -10.961 10.742 -11.227 1 98.75 20 ASP B O 1
ATOM 2949 N N . LEU B 1 21 ? -9.438 9.438 -12.172 1 98.88 21 LEU B N 1
ATOM 2950 C CA . LEU B 1 21 ? -8.461 9.617 -11.109 1 98.88 21 LEU B CA 1
ATOM 2951 C C . LEU B 1 21 ? -7.965 11.055 -11.062 1 98.88 21 LEU B C 1
ATOM 2953 O O . LEU B 1 21 ? -7.789 11.625 -9.984 1 98.88 21 LEU B O 1
ATOM 2957 N N . SER B 1 22 ? -7.754 11.641 -12.203 1 98.75 22 SER B N 1
ATOM 2958 C CA . SER B 1 22 ? -7.32 13.031 -12.297 1 98.75 22 SER B CA 1
ATOM 2959 C C . SER B 1 22 ? -8.367 13.977 -11.719 1 98.75 22 SER B C 1
ATOM 2961 O O . SER B 1 22 ? -8.031 14.898 -10.977 1 98.75 22 SER B O 1
ATOM 2963 N N . ASP B 1 23 ? -9.594 13.719 -12.078 1 98.38 23 ASP B N 1
ATOM 2964 C CA . ASP B 1 23 ? -10.68 14.531 -11.547 1 98.38 23 ASP B CA 1
ATOM 2965 C C . ASP B 1 23 ? -10.758 14.406 -10.023 1 98.38 23 ASP B C 1
ATOM 2967 O O . ASP B 1 23 ? -11 15.398 -9.328 1 98.38 23 ASP B O 1
ATOM 2971 N N . ASN B 1 24 ? -10.555 13.227 -9.586 1 98.06 24 ASN B N 1
ATOM 2972 C CA . ASN B 1 24 ? -10.602 12.984 -8.148 1 98.06 24 ASN B CA 1
ATOM 2973 C C . ASN B 1 24 ? -9.516 13.773 -7.418 1 98.06 24 ASN B C 1
ATOM 2975 O O . ASN B 1 24 ? -9.781 14.391 -6.387 1 98.06 24 ASN B O 1
ATOM 2979 N N . VAL B 1 25 ? -8.266 13.82 -7.875 1 97.75 25 VAL B N 1
ATOM 2980 C CA . VAL B 1 25 ? -7.168 14.469 -7.172 1 97.75 25 VAL B CA 1
ATOM 2981 C C . VAL B 1 25 ? -7.258 15.984 -7.359 1 97.75 25 VAL B C 1
ATOM 2983 O O . VAL B 1 25 ? -6.824 16.75 -6.496 1 97.75 25 VAL B O 1
ATOM 2986 N N . ASN B 1 26 ? -7.848 16.375 -8.453 1 97.19 26 ASN B N 1
ATOM 2987 C CA . ASN B 1 26 ? -8.039 17.797 -8.695 1 97.19 26 ASN B CA 1
ATOM 2988 C C . ASN B 1 26 ? -8.945 18.438 -7.645 1 97.19 26 ASN B C 1
ATOM 2990 O O . ASN B 1 26 ? -8.797 19.609 -7.312 1 97.19 26 ASN B O 1
ATOM 2994 N N . GLN B 1 27 ? -9.828 17.656 -7.141 1 95.88 27 GLN B N 1
ATOM 2995 C CA . GLN B 1 27 ? -10.742 18.172 -6.121 1 95.88 27 GLN B CA 1
ATOM 2996 C C . GLN B 1 27 ? -9.992 18.547 -4.848 1 95.88 27 GLN B C 1
ATOM 2998 O O . GLN B 1 27 ? -10.469 19.359 -4.055 1 95.88 27 GLN B O 1
ATOM 3003 N N . TYR B 1 28 ? -8.844 17.984 -4.672 1 95.94 28 TYR B N 1
ATOM 3004 C CA . TYR B 1 28 ? -8.039 18.281 -3.492 1 95.94 28 TYR B CA 1
ATOM 3005 C C . TYR B 1 28 ? -7.195 19.531 -3.711 1 95.94 28 TYR B C 1
ATOM 3007 O O . TYR B 1 28 ? -6.547 20.016 -2.783 1 95.94 28 TYR B O 1
ATOM 3015 N N . GLY B 1 29 ? -7.141 20.078 -4.91 1 96 29 GLY B N 1
ATOM 3016 C CA . GLY B 1 29 ? -6.289 21.203 -5.227 1 96 29 GLY B CA 1
ATOM 3017 C C . GLY B 1 29 ? -4.832 20.828 -5.41 1 96 29 GLY B C 1
ATOM 3018 O O . GLY B 1 29 ? -3.936 21.578 -5.023 1 96 29 GLY B O 1
ATOM 3019 N N . ILE B 1 30 ? -4.574 19.672 -5.988 1 96.44 30 ILE B N 1
ATOM 3020 C CA . ILE B 1 30 ? -3.223 19.156 -6.188 1 96.44 30 ILE B CA 1
ATOM 3021 C C . ILE B 1 30 ? -2.451 20.094 -7.125 1 96.44 30 ILE B C 1
ATOM 3023 O O . ILE B 1 30 ? -3.01 20.609 -8.094 1 96.44 30 ILE B O 1
ATOM 3027 N N . PRO B 1 31 ? -1.183 20.375 -6.805 1 96.06 31 PRO B N 1
ATOM 3028 C CA . PRO B 1 31 ? -0.367 21.141 -7.754 1 96.06 31 PRO B CA 1
ATOM 3029 C C . PRO B 1 31 ? -0.251 20.469 -9.117 1 96.06 31 PRO B C 1
ATOM 3031 O O . PRO B 1 31 ? -0.197 19.234 -9.195 1 96.06 31 PRO B O 1
ATOM 3034 N N . SER B 1 32 ? -0.132 21.281 -10.148 1 96.5 32 SER B N 1
ATOM 3035 C CA . SER B 1 32 ? -0.164 20.797 -11.523 1 96.5 32 SER B CA 1
ATOM 3036 C C . SER B 1 32 ? 0.976 19.812 -11.789 1 96.5 32 SER B C 1
ATOM 3038 O O . SER B 1 32 ? 0.801 18.828 -12.508 1 96.5 32 SER B O 1
ATOM 3040 N N . ASN B 1 33 ? 2.127 20.125 -11.266 1 96.12 33 ASN B N 1
ATOM 3041 C CA . ASN B 1 33 ? 3.266 19.234 -11.5 1 96.12 33 ASN B CA 1
ATOM 3042 C C . ASN B 1 33 ? 3.064 17.875 -10.852 1 96.12 33 ASN B C 1
ATOM 3044 O O . ASN B 1 33 ? 3.475 16.844 -11.398 1 96.12 33 ASN B O 1
ATOM 3048 N N . ALA B 1 34 ? 2.455 17.828 -9.703 1 97.5 34 ALA B N 1
ATOM 3049 C CA . ALA B 1 34 ? 2.162 16.562 -9.031 1 97.5 34 ALA B CA 1
ATOM 3050 C C . ALA B 1 34 ? 1.101 15.766 -9.789 1 97.5 34 ALA B C 1
ATOM 3052 O O . ALA B 1 34 ? 1.188 14.539 -9.891 1 97.5 34 ALA B O 1
ATOM 3053 N N . LEU B 1 35 ? 0.065 16.469 -10.305 1 98.38 35 LEU B N 1
ATOM 3054 C CA . LEU B 1 35 ? -0.942 15.812 -11.133 1 98.38 35 LEU B CA 1
ATOM 3055 C C . LEU B 1 35 ? -0.305 15.18 -12.367 1 98.38 35 LEU B C 1
ATOM 3057 O O . LEU B 1 35 ? -0.601 14.031 -12.703 1 98.38 35 LEU B O 1
ATOM 3061 N N . LYS B 1 36 ? 0.532 15.938 -12.984 1 98.5 36 LYS B N 1
ATOM 3062 C CA . LYS B 1 36 ? 1.214 15.43 -14.18 1 98.5 36 LYS B CA 1
ATOM 3063 C C . LYS B 1 36 ? 2.066 14.211 -13.844 1 98.5 36 LYS B C 1
ATOM 3065 O O . LYS B 1 36 ? 2.115 13.25 -14.617 1 98.5 36 LYS B O 1
ATOM 3070 N N . TRP B 1 37 ? 2.781 14.297 -12.719 1 98.56 37 TRP B N 1
ATOM 3071 C CA . TRP B 1 37 ? 3.586 13.164 -12.273 1 98.56 37 TRP B CA 1
ATOM 3072 C C . TRP B 1 37 ? 2.723 11.922 -12.086 1 98.56 37 TRP B C 1
ATOM 3074 O O . TRP B 1 37 ? 3.078 10.836 -12.547 1 98.56 37 TRP B O 1
ATOM 3084 N N . PHE B 1 38 ? 1.566 12.094 -11.469 1 98.75 38 PHE B N 1
ATOM 3085 C CA . PHE B 1 38 ? 0.649 10.992 -11.188 1 98.75 38 PHE B CA 1
ATOM 3086 C C . PHE B 1 38 ? 0.143 10.375 -12.484 1 98.75 38 PHE B C 1
ATOM 3088 O O . PHE B 1 38 ? 0.166 9.156 -12.648 1 98.75 38 PHE B O 1
ATOM 3095 N N . GLN B 1 39 ? -0.248 11.188 -13.391 1 98.81 39 GLN B N 1
ATOM 3096 C CA . GLN B 1 39 ? -0.718 10.727 -14.695 1 98.81 39 GLN B CA 1
ATOM 3097 C C . GLN B 1 39 ? 0.376 9.969 -15.438 1 98.81 39 GLN B C 1
ATOM 3099 O O . GLN B 1 39 ? 0.114 8.93 -16.047 1 98.81 39 GLN B O 1
ATOM 3104 N N . THR B 1 40 ? 1.574 10.5 -15.375 1 98.69 40 THR B N 1
ATOM 3105 C CA . THR B 1 40 ? 2.703 9.859 -16.031 1 98.69 40 THR B CA 1
ATOM 3106 C C . THR B 1 40 ? 2.98 8.484 -15.438 1 98.69 40 THR B C 1
ATOM 3108 O O . THR B 1 40 ? 3.215 7.516 -16.172 1 98.69 40 THR B O 1
ATOM 3111 N N . SER B 1 41 ? 2.947 8.445 -14.141 1 98.75 41 SER B N 1
ATOM 3112 C CA . SER B 1 41 ? 3.158 7.176 -13.453 1 98.75 41 SER B CA 1
ATOM 3113 C C . SER B 1 41 ? 2.096 6.156 -13.844 1 98.75 41 SER B C 1
ATOM 3115 O O . SER B 1 41 ? 2.414 5 -14.133 1 98.75 41 SER B O 1
ATOM 3117 N N . LEU B 1 42 ? 0.797 6.559 -13.875 1 98.81 42 LEU B N 1
ATOM 3118 C CA . LEU B 1 42 ? -0.304 5.68 -14.258 1 98.81 42 LEU B CA 1
ATOM 3119 C C . LEU B 1 42 ? -0.102 5.129 -15.664 1 98.81 42 LEU B C 1
ATOM 3121 O O . LEU B 1 42 ? -0.204 3.918 -15.883 1 98.81 42 LEU B O 1
ATOM 3125 N N . ASN B 1 43 ? 0.207 5.992 -16.531 1 98.56 43 ASN B N 1
ATOM 3126 C CA . ASN B 1 43 ? 0.287 5.625 -17.938 1 98.56 43 ASN B CA 1
ATOM 3127 C C . ASN B 1 43 ? 1.538 4.805 -18.234 1 98.56 43 ASN B C 1
ATOM 3129 O O . ASN B 1 43 ? 1.525 3.941 -19.125 1 98.56 43 ASN B O 1
ATOM 3133 N N . ALA B 1 44 ? 2.602 5.035 -17.516 1 98.06 44 ALA B N 1
ATOM 3134 C CA . ALA B 1 44 ? 3.859 4.332 -17.75 1 98.06 44 ALA B CA 1
ATOM 3135 C C . ALA B 1 44 ? 3.809 2.916 -17.172 1 98.06 44 ALA B C 1
ATOM 3137 O O . ALA B 1 44 ? 4.41 1.996 -17.734 1 98.06 44 ALA B O 1
ATOM 3138 N N . ASN B 1 45 ? 3.049 2.752 -16.094 1 98.38 45 ASN B N 1
ATOM 3139 C CA . ASN B 1 45 ? 3.238 1.524 -15.336 1 98.38 45 ASN B CA 1
ATOM 3140 C C . ASN B 1 45 ? 2.064 0.565 -15.516 1 98.38 45 ASN B C 1
ATOM 3142 O O . ASN B 1 45 ? 2.184 -0.629 -15.234 1 98.38 45 ASN B O 1
ATOM 3146 N N . THR B 1 46 ? 0.899 1.006 -16.031 1 98.44 46 THR B N 1
ATOM 3147 C CA . THR B 1 46 ? -0.286 0.157 -15.984 1 98.44 46 THR B CA 1
ATOM 3148 C C . THR B 1 46 ? -0.561 -0.456 -17.359 1 98.44 46 THR B C 1
ATOM 3150 O O . THR B 1 46 ? -0.665 -1.677 -17.484 1 98.44 46 THR B O 1
ATOM 3153 N N . PRO B 1 47 ? -0.755 0.377 -18.406 1 97.56 47 PRO B N 1
ATOM 3154 C CA . PRO B 1 47 ? -0.924 -0.243 -19.719 1 97.56 47 PRO B CA 1
ATOM 3155 C C . PRO B 1 47 ? 0.37 -0.853 -20.266 1 97.56 47 PRO B C 1
ATOM 3157 O O . PRO B 1 47 ? 1.452 -0.569 -19.734 1 97.56 47 PRO B O 1
ATOM 3160 N N . GLY B 1 48 ? 0.164 -1.701 -21.266 1 91.12 48 GLY B N 1
ATOM 3161 C CA . GLY B 1 48 ? 1.306 -2.359 -21.891 1 91.12 48 GLY B CA 1
ATOM 3162 C C . GLY B 1 48 ? 1.441 -3.816 -21.484 1 91.12 48 GLY B C 1
ATOM 3163 O O . GLY B 1 48 ? 0.57 -4.363 -20.812 1 91.12 48 GLY B O 1
ATOM 3164 N N . GLY B 1 49 ? 2.426 -4.496 -22 1 87.69 49 GLY B N 1
ATOM 3165 C CA . GLY B 1 49 ? 2.562 -5.926 -21.766 1 87.69 49 GLY B CA 1
ATOM 3166 C C . GLY B 1 49 ? 1.453 -6.742 -22.391 1 87.69 49 GLY B C 1
ATOM 3167 O O . GLY B 1 49 ? 0.815 -6.301 -23.344 1 87.69 49 GLY B O 1
ATOM 3168 N N . LYS B 1 50 ? 1.192 -7.906 -21.875 1 86.69 50 LYS B N 1
ATOM 3169 C CA . LYS B 1 50 ? 0.237 -8.828 -22.469 1 86.69 50 LYS B CA 1
ATOM 3170 C C . LYS B 1 50 ? -1.18 -8.562 -21.969 1 86.69 50 LYS B C 1
ATOM 3172 O O . LYS B 1 50 ? -2.154 -8.953 -22.609 1 86.69 50 LYS B O 1
ATOM 3177 N N . LEU B 1 51 ? -1.34 -7.926 -20.812 1 94.62 51 LEU B N 1
ATOM 3178 C CA . LEU B 1 51 ? -2.615 -7.547 -20.203 1 94.62 51 LEU B CA 1
ATOM 3179 C C . LEU B 1 51 ? -3.492 -8.773 -19.984 1 94.62 51 LEU B C 1
ATOM 3181 O O . LEU B 1 51 ? -4.719 -8.688 -20.078 1 94.62 51 LEU B O 1
ATOM 3185 N N . ASN B 1 52 ? -2.889 -9.922 -19.75 1 92.31 52 ASN B N 1
ATOM 3186 C CA . ASN B 1 52 ? -3.625 -11.18 -19.609 1 92.31 52 ASN B CA 1
ATOM 3187 C C . ASN B 1 52 ? -4.535 -11.156 -18.391 1 92.31 52 ASN B C 1
ATOM 3189 O O . ASN B 1 52 ? -5.664 -11.648 -18.438 1 92.31 52 ASN B O 1
ATOM 3193 N N . ARG B 1 53 ? -4.059 -10.609 -17.312 1 95.94 53 ARG B N 1
ATOM 3194 C CA . ARG B 1 53 ? -4.848 -10.586 -16.094 1 95.94 53 ARG B CA 1
ATOM 3195 C C . ARG B 1 53 ? -6.105 -9.742 -16.25 1 95.94 53 ARG B C 1
ATOM 3197 O O . ARG B 1 53 ? -7.207 -10.188 -15.93 1 95.94 53 ARG B O 1
ATOM 3204 N N . GLY B 1 54 ? -5.906 -8.555 -16.828 1 98 54 GLY B N 1
ATOM 3205 C CA . GLY B 1 54 ? -7.035 -7.656 -17.031 1 98 54 GLY B CA 1
ATOM 3206 C C . GLY B 1 54 ? -8.055 -8.195 -18 1 98 54 GLY B C 1
ATOM 3207 O O . GLY B 1 54 ? -9.258 -8.164 -17.734 1 98 54 GLY B O 1
ATOM 3208 N N . LEU B 1 55 ? -7.602 -8.727 -19.109 1 97.69 55 LEU B N 1
ATOM 3209 C CA . LEU B 1 55 ? -8.477 -9.227 -20.172 1 97.69 55 LEU B CA 1
ATOM 3210 C C . LEU B 1 55 ? -9.234 -10.461 -19.703 1 97.69 55 LEU B C 1
ATOM 3212 O O . LEU B 1 55 ? -10.328 -10.75 -20.188 1 97.69 55 LEU B O 1
ATOM 3216 N N . SER B 1 56 ? -8.719 -11.148 -18.719 1 97.62 56 SER B N 1
ATOM 3217 C CA . SER B 1 56 ? -9.352 -12.367 -18.234 1 97.62 56 SER B CA 1
ATOM 3218 C C . SER B 1 56 ? -10.68 -12.062 -17.531 1 97.62 56 SER B C 1
ATOM 3220 O O . SER B 1 56 ? -11.555 -12.922 -17.453 1 97.62 56 SER B O 1
ATOM 3222 N N . VAL B 1 57 ? -10.891 -10.82 -17.062 1 98.62 57 VAL B N 1
ATOM 3223 C CA . VAL B 1 57 ? -12.109 -10.484 -16.328 1 98.62 57 VAL B CA 1
ATOM 3224 C C . VAL B 1 57 ? -13.281 -10.414 -17.312 1 98.62 57 VAL B C 1
ATOM 3226 O O . VAL B 1 57 ? -14.242 -11.172 -17.188 1 98.62 57 VAL B O 1
ATOM 3229 N N . PRO B 1 58 ? -13.188 -9.523 -18.344 1 98.5 58 PRO B N 1
ATOM 3230 C CA . PRO B 1 58 ? -14.297 -9.531 -19.312 1 98.5 58 PRO B CA 1
ATOM 3231 C C . PRO B 1 58 ? -14.406 -10.844 -20.078 1 98.5 58 PRO B C 1
ATOM 3233 O O . PRO B 1 58 ? -15.508 -11.266 -20.438 1 98.5 58 PRO B O 1
ATOM 3236 N N . ASP B 1 59 ? -13.289 -11.562 -20.328 1 97.75 59 ASP B N 1
ATOM 3237 C CA . ASP B 1 59 ? -13.328 -12.852 -21 1 97.75 59 ASP B CA 1
ATOM 3238 C C . ASP B 1 59 ? -14.094 -13.883 -20.188 1 97.75 59 ASP B C 1
ATOM 3240 O O . ASP B 1 59 ? -14.805 -14.727 -20.734 1 97.75 59 ASP B O 1
ATOM 3244 N N . THR B 1 60 ? -13.891 -13.836 -18.875 1 98.19 60 THR B N 1
ATOM 3245 C CA . THR B 1 60 ? -14.656 -14.719 -18 1 98.19 60 THR B CA 1
ATOM 3246 C C . THR B 1 60 ? -16.156 -14.422 -18.094 1 98.19 60 THR B C 1
ATOM 3248 O O . THR B 1 60 ? -16.969 -15.336 -18.188 1 98.19 60 THR B O 1
ATOM 3251 N N . GLY B 1 61 ? -16.531 -13.117 -18.078 1 98 61 GLY B N 1
ATOM 3252 C CA . GLY B 1 61 ? -17.922 -12.758 -18.266 1 98 61 GLY B CA 1
ATOM 3253 C C . GLY B 1 61 ? -18.5 -13.281 -19.562 1 98 61 GLY B C 1
ATOM 3254 O O . GLY B 1 61 ? -19.609 -13.82 -19.594 1 98 61 GLY B O 1
ATOM 3255 N N . LEU B 1 62 ? -17.734 -13.164 -20.641 1 97.31 62 LEU B N 1
ATOM 3256 C CA . LEU B 1 62 ? -18.156 -13.641 -21.953 1 97.31 62 LEU B CA 1
ATOM 3257 C C . LEU B 1 62 ? -18.359 -15.156 -21.953 1 97.31 62 LEU B C 1
ATOM 3259 O O . LEU B 1 62 ? -19.328 -15.664 -22.516 1 97.31 62 LEU B O 1
ATOM 3263 N N . ALA B 1 63 ? -17.422 -15.836 -21.297 1 96.56 63 ALA B N 1
ATOM 3264 C CA . ALA B 1 63 ? -17.5 -17.297 -21.25 1 96.56 63 ALA B CA 1
ATOM 3265 C C . ALA B 1 63 ? -18.719 -17.75 -20.453 1 96.56 63 ALA B C 1
ATOM 3267 O O . ALA B 1 63 ? -19.328 -18.766 -20.766 1 96.56 63 ALA B O 1
ATOM 3268 N N . LEU B 1 64 ? -19.078 -17 -19.453 1 97.31 64 LEU B N 1
ATOM 3269 C CA . LEU B 1 64 ? -20.172 -17.375 -18.562 1 97.31 64 LEU B CA 1
ATOM 3270 C C . LEU B 1 64 ? -21.531 -17.062 -19.188 1 97.31 64 LEU B C 1
ATOM 3272 O O . LEU B 1 64 ? -22.469 -17.859 -19.062 1 97.31 64 LEU B O 1
ATOM 3276 N N . LEU B 1 65 ? -21.578 -15.914 -19.938 1 96.44 65 LEU B N 1
ATOM 3277 C CA . LEU B 1 65 ? -22.891 -15.43 -20.359 1 96.44 65 LEU B CA 1
ATOM 3278 C C . LEU B 1 65 ? -23.062 -15.578 -21.875 1 96.44 65 LEU B C 1
ATOM 3280 O O . LEU B 1 65 ? -24.172 -15.492 -22.391 1 96.44 65 LEU B O 1
ATOM 3284 N N . GLY B 1 66 ? -22 -15.75 -22.562 1 94.62 66 GLY B N 1
ATOM 3285 C CA . GLY B 1 66 ? -22.047 -15.805 -24.016 1 94.62 66 GLY B CA 1
ATOM 3286 C C . GLY B 1 66 ? -21.969 -14.438 -24.672 1 94.62 66 GLY B C 1
ATOM 3287 O O . GLY B 1 66 ? -21.344 -14.281 -25.719 1 94.62 66 GLY B O 1
ATOM 3288 N N . LYS B 1 67 ? -22.641 -13.492 -24.109 1 95.81 67 LYS B N 1
ATOM 3289 C CA . LYS B 1 67 ? -22.625 -12.102 -24.578 1 95.81 67 LYS B CA 1
ATOM 3290 C C . LYS B 1 67 ? -22.703 -11.133 -23.406 1 95.81 67 LYS B C 1
ATOM 3292 O O . LYS B 1 67 ? -23.234 -11.477 -22.344 1 95.81 67 LYS B O 1
ATOM 3297 N N . LEU B 1 68 ? -22.125 -9.961 -23.625 1 97.19 68 LEU B N 1
ATOM 3298 C CA . LEU B 1 68 ? -22.172 -8.914 -22.609 1 97.19 68 LEU B CA 1
ATOM 3299 C C . LEU B 1 68 ? -22.891 -7.676 -23.125 1 97.19 68 LEU B C 1
ATOM 3301 O O . LEU B 1 68 ? -22.703 -7.293 -24.281 1 97.19 68 LEU B O 1
ATOM 3305 N N . SER B 1 69 ? -23.75 -7.102 -22.312 1 97.94 69 SER B N 1
ATOM 3306 C CA . SER B 1 69 ? -24.234 -5.762 -22.625 1 97.94 69 SER B CA 1
ATOM 3307 C C . SER B 1 69 ? -23.094 -4.742 -22.609 1 97.94 69 SER B C 1
ATOM 3309 O O . SER B 1 69 ? -22.016 -5.027 -22.094 1 97.94 69 SER B O 1
ATOM 3311 N N . ASP B 1 70 ? -23.312 -3.613 -23.141 1 97.56 70 ASP B N 1
ATOM 3312 C CA . ASP B 1 70 ? -22.297 -2.559 -23.141 1 97.56 70 ASP B CA 1
ATOM 3313 C C . ASP B 1 70 ? -21.906 -2.197 -21.703 1 97.56 70 ASP B C 1
ATOM 3315 O O . ASP B 1 70 ? -20.719 -1.974 -21.422 1 97.56 70 ASP B O 1
ATOM 3319 N N . GLU B 1 71 ? -22.875 -2.158 -20.891 1 97.94 71 GLU B N 1
ATOM 3320 C CA . GLU B 1 71 ? -22.625 -1.82 -19.5 1 97.94 71 GLU B CA 1
ATOM 3321 C C . GLU B 1 71 ? -21.812 -2.908 -18.812 1 97.94 71 GLU B C 1
ATOM 3323 O O . GLU B 1 71 ? -20.844 -2.611 -18.094 1 97.94 71 GLU B O 1
ATOM 3328 N N . GLN B 1 72 ? -22.25 -4.113 -19.016 1 98.25 72 GLN B N 1
ATOM 3329 C CA . GLN B 1 72 ? -21.516 -5.234 -18.453 1 98.25 72 GLN B CA 1
ATOM 3330 C C . GLN B 1 72 ? -20.062 -5.246 -18.938 1 98.25 72 GLN B C 1
ATOM 3332 O O . GLN B 1 72 ? -19.141 -5.465 -18.156 1 98.25 72 GLN B O 1
ATOM 3337 N N . PHE B 1 73 ? -19.906 -5.023 -20.25 1 98.38 73 PHE B N 1
ATOM 3338 C CA . PHE B 1 73 ? -18.562 -5.023 -20.844 1 98.38 73 PHE B CA 1
ATOM 3339 C C . PHE B 1 73 ? -17.703 -3.934 -20.219 1 98.38 73 PHE B C 1
ATOM 3341 O O . PHE B 1 73 ? -16.562 -4.191 -19.828 1 98.38 73 PHE B O 1
ATOM 3348 N N . LYS B 1 74 ? -18.234 -2.738 -20.109 1 98.56 74 LYS B N 1
ATOM 3349 C CA . LYS B 1 74 ? -17.484 -1.617 -19.547 1 98.56 74 LYS B CA 1
ATOM 3350 C C . LYS B 1 74 ? -17.109 -1.889 -18.094 1 98.56 74 LYS B C 1
ATOM 3352 O O . LYS B 1 74 ? -15.984 -1.615 -17.688 1 98.56 74 LYS B O 1
ATOM 3357 N N . HIS B 1 75 ? -18.047 -2.412 -17.312 1 98.88 75 HIS B N 1
ATOM 3358 C CA . HIS B 1 75 ? -17.797 -2.684 -15.906 1 98.88 75 HIS B CA 1
ATOM 3359 C C . HIS B 1 75 ? -16.766 -3.787 -15.734 1 98.88 75 HIS B C 1
ATOM 3361 O O . HIS B 1 75 ? -15.859 -3.668 -14.906 1 98.88 75 HIS B O 1
ATOM 3367 N N . LEU B 1 76 ? -16.891 -4.852 -16.5 1 98.88 76 LEU B N 1
ATOM 3368 C CA . LEU B 1 76 ? -15.945 -5.957 -16.391 1 98.88 76 LEU B CA 1
ATOM 3369 C C . LEU B 1 76 ? -14.555 -5.531 -16.859 1 98.88 76 LEU B C 1
ATOM 3371 O O . LEU B 1 76 ? -13.547 -5.926 -16.281 1 98.88 76 LEU B O 1
ATOM 3375 N N . CYS B 1 77 ? -14.492 -4.688 -17.891 1 98.88 77 CYS B N 1
ATOM 3376 C CA . CYS B 1 77 ? -13.211 -4.137 -18.328 1 98.88 77 CYS B CA 1
ATOM 3377 C C . CYS B 1 77 ? -12.617 -3.24 -17.25 1 98.88 77 CYS B C 1
ATOM 3379 O O . CYS B 1 77 ? -11.398 -3.252 -17.016 1 98.88 77 CYS B O 1
ATOM 3381 N N . THR B 1 78 ? -13.445 -2.461 -16.594 1 98.94 78 THR B N 1
ATOM 3382 C CA . THR B 1 78 ? -12.977 -1.618 -15.492 1 98.94 78 THR B CA 1
ATOM 3383 C C . THR B 1 78 ? -12.375 -2.467 -14.375 1 98.94 78 THR B C 1
ATOM 3385 O O . THR B 1 78 ? -11.273 -2.191 -13.906 1 98.94 78 THR B O 1
ATOM 3388 N N . LEU B 1 79 ? -13.07 -3.551 -14.016 1 98.94 79 LEU B N 1
ATOM 3389 C CA . LEU B 1 79 ? -12.523 -4.465 -13.023 1 98.94 79 LEU B CA 1
ATOM 3390 C C . LEU B 1 79 ? -11.227 -5.09 -13.508 1 98.94 79 LEU B C 1
ATOM 3392 O O . LEU B 1 79 ? -10.305 -5.328 -12.719 1 98.94 79 LEU B O 1
ATOM 3396 N N . GLY B 1 80 ? -11.18 -5.371 -14.789 1 98.88 80 GLY B N 1
ATOM 3397 C CA . GLY B 1 80 ? -9.945 -5.844 -15.398 1 98.88 80 GLY B CA 1
ATOM 3398 C C . GLY B 1 80 ? -8.789 -4.879 -15.227 1 98.88 80 GLY B C 1
ATOM 3399 O O . GLY B 1 80 ? -7.684 -5.281 -14.867 1 98.88 80 GLY B O 1
ATOM 3400 N N . TRP B 1 81 ? -9.055 -3.623 -15.438 1 98.94 81 TRP B N 1
ATOM 3401 C CA . TRP B 1 81 ? -8.008 -2.617 -15.305 1 98.94 81 TRP B CA 1
ATOM 3402 C C . TRP B 1 81 ? -7.598 -2.449 -13.844 1 98.94 81 TRP B C 1
ATOM 3404 O O . TRP B 1 81 ? -6.441 -2.148 -13.547 1 98.94 81 TRP B O 1
ATOM 3414 N N . LEU B 1 82 ? -8.531 -2.684 -12.922 1 98.94 82 LEU B N 1
ATOM 3415 C CA . LEU B 1 82 ? -8.148 -2.662 -11.516 1 98.94 82 LEU B CA 1
ATOM 3416 C C . LEU B 1 82 ? -7.184 -3.801 -11.195 1 98.94 82 LEU B C 1
ATOM 3418 O O . LEU B 1 82 ? -6.293 -3.648 -10.359 1 98.94 82 LEU B O 1
ATOM 3422 N N . THR B 1 83 ? -7.332 -4.934 -11.875 1 98.75 83 THR B N 1
ATOM 3423 C CA . THR B 1 83 ? -6.375 -6.027 -11.75 1 98.75 83 THR B CA 1
ATOM 3424 C C . THR B 1 83 ? -5.016 -5.625 -12.32 1 98.75 83 THR B C 1
ATOM 3426 O O . THR B 1 83 ? -3.977 -5.961 -11.75 1 98.75 83 THR B O 1
ATOM 3429 N N . GLU B 1 84 ? -5.035 -4.871 -13.43 1 98.75 84 GLU B N 1
ATOM 3430 C CA . GLU B 1 84 ? -3.789 -4.398 -14.023 1 98.75 84 GLU B CA 1
ATOM 3431 C C . GLU B 1 84 ? -3.125 -3.34 -13.148 1 98.75 84 GLU B C 1
ATOM 3433 O O . GLU B 1 84 ? -1.896 -3.25 -13.102 1 98.75 84 GLU B O 1
ATOM 3438 N N . LEU B 1 85 ? -3.898 -2.525 -12.5 1 98.88 85 LEU B N 1
ATOM 3439 C CA . LEU B 1 85 ? -3.35 -1.575 -11.539 1 98.88 85 LEU B CA 1
ATOM 3440 C C . LEU B 1 85 ? -2.676 -2.303 -10.383 1 98.88 85 LEU B C 1
ATOM 3442 O O . LEU B 1 85 ? -1.614 -1.885 -9.914 1 98.88 85 LEU B O 1
ATOM 3446 N N . LEU B 1 86 ? -3.307 -3.359 -9.906 1 98.81 86 LEU B N 1
ATOM 3447 C CA . LEU B 1 86 ? -2.707 -4.168 -8.844 1 98.81 86 LEU B CA 1
ATOM 3448 C C . LEU B 1 86 ? -1.37 -4.746 -9.297 1 98.81 86 LEU B C 1
ATOM 3450 O O . LEU B 1 86 ? -0.395 -4.727 -8.539 1 98.81 86 LEU B O 1
ATOM 3454 N N . GLN B 1 87 ? -1.345 -5.242 -10.539 1 98.19 87 GLN B N 1
ATOM 3455 C CA . GLN B 1 87 ? -0.092 -5.746 -11.086 1 98.19 87 GLN B CA 1
ATOM 3456 C C . GLN B 1 87 ? 0.959 -4.645 -11.172 1 98.19 87 GLN B C 1
ATOM 3458 O O . GLN B 1 87 ? 2.139 -4.879 -10.898 1 98.19 87 GLN B O 1
ATOM 3463 N N . ALA B 1 88 ? 0.543 -3.496 -11.641 1 98.56 88 ALA B N 1
ATOM 3464 C CA . ALA B 1 88 ? 1.469 -2.373 -11.75 1 98.56 88 ALA B CA 1
ATOM 3465 C C . ALA B 1 88 ? 2.066 -2.016 -10.398 1 98.56 88 ALA B C 1
ATOM 3467 O O . ALA B 1 88 ? 3.271 -1.774 -10.281 1 98.56 88 ALA B O 1
ATOM 3468 N N . PHE B 1 89 ? 1.228 -1.974 -9.375 1 98.75 89 PHE B N 1
ATOM 3469 C CA . PHE B 1 89 ? 1.663 -1.767 -8 1 98.75 89 PHE B CA 1
ATOM 3470 C C . PHE B 1 89 ? 2.734 -2.779 -7.613 1 98.75 89 PHE B C 1
ATOM 3472 O O . PHE B 1 89 ? 3.809 -2.402 -7.137 1 98.75 89 PHE B O 1
ATOM 3479 N N . PHE B 1 90 ? 2.5 -4.012 -7.871 1 98.19 90 PHE B N 1
ATOM 3480 C CA . PHE B 1 90 ? 3.426 -5.078 -7.504 1 98.19 90 PHE B CA 1
ATOM 3481 C C . PHE B 1 90 ? 4.715 -4.977 -8.312 1 98.19 90 PHE B C 1
ATOM 3483 O O . PHE B 1 90 ? 5.809 -5.168 -7.777 1 98.19 90 PHE B O 1
ATOM 3490 N N . LEU B 1 91 ? 4.629 -4.668 -9.609 1 96.75 91 LEU B N 1
ATOM 3491 C CA . LEU B 1 91 ? 5.812 -4.629 -10.469 1 96.75 91 LEU B CA 1
ATOM 3492 C C . LEU B 1 91 ? 6.738 -3.488 -10.055 1 96.75 91 LEU B C 1
ATOM 3494 O O . LEU B 1 91 ? 7.949 -3.68 -9.938 1 96.75 91 LEU B O 1
ATOM 3498 N N . VAL B 1 92 ? 6.176 -2.324 -9.797 1 98.31 92 VAL B N 1
ATOM 3499 C CA . VAL B 1 92 ? 6.973 -1.158 -9.43 1 98.31 92 VAL B CA 1
ATOM 3500 C C . VAL B 1 92 ? 7.727 -1.436 -8.133 1 98.31 92 VAL B C 1
ATOM 3502 O O . VAL B 1 92 ? 8.922 -1.14 -8.016 1 98.31 92 VAL B O 1
ATOM 3505 N N . SER B 1 93 ? 7.082 -2.025 -7.176 1 98.25 93 SER B N 1
ATOM 3506 C CA . SER B 1 93 ? 7.695 -2.281 -5.875 1 98.25 93 SER B CA 1
ATOM 3507 C C . SER B 1 93 ? 8.672 -3.451 -5.945 1 98.25 93 SER B C 1
ATOM 3509 O O . SER B 1 93 ? 9.773 -3.379 -5.402 1 98.25 93 SER B O 1
ATOM 3511 N N . ASP B 1 94 ? 8.25 -4.496 -6.641 1 95.44 94 ASP B N 1
ATOM 3512 C CA . ASP B 1 94 ? 9.094 -5.684 -6.781 1 95.44 94 ASP B CA 1
ATOM 3513 C C . ASP B 1 94 ? 10.398 -5.348 -7.504 1 95.44 94 ASP B C 1
ATOM 3515 O O . ASP B 1 94 ? 11.469 -5.832 -7.129 1 95.44 94 ASP B O 1
ATOM 3519 N N . ASP B 1 95 ? 10.312 -4.555 -8.586 1 94.62 95 ASP B N 1
ATOM 3520 C CA . ASP B 1 95 ? 11.492 -4.152 -9.352 1 94.62 95 ASP B CA 1
ATOM 3521 C C . ASP B 1 95 ? 12.5 -3.432 -8.461 1 94.62 95 ASP B C 1
ATOM 3523 O O . ASP B 1 95 ? 13.711 -3.551 -8.664 1 94.62 95 ASP B O 1
ATOM 3527 N N . MET B 1 96 ? 12.047 -2.695 -7.473 1 96.25 96 MET B N 1
ATOM 3528 C CA . MET B 1 96 ? 12.93 -2.01 -6.535 1 96.25 96 MET B CA 1
ATOM 3529 C C . MET B 1 96 ? 13.586 -3.002 -5.578 1 96.25 96 MET B C 1
ATOM 3531 O O . MET B 1 96 ? 14.797 -2.951 -5.359 1 96.25 96 MET B O 1
ATOM 3535 N N . MET B 1 97 ? 12.789 -3.891 -5.059 1 94.5 97 MET B N 1
ATOM 3536 C CA . MET B 1 97 ? 13.273 -4.84 -4.059 1 94.5 97 MET B CA 1
ATOM 3537 C C . MET B 1 97 ? 14.281 -5.809 -4.668 1 94.5 97 MET B C 1
ATOM 3539 O O . MET B 1 97 ? 15.219 -6.234 -3.998 1 94.5 97 MET B O 1
ATOM 3543 N N . ASP B 1 98 ? 14.109 -6.035 -5.996 1 87.69 98 ASP B N 1
ATOM 3544 C CA . ASP B 1 98 ? 14.969 -6.996 -6.684 1 87.69 98 ASP B CA 1
ATOM 3545 C C . ASP B 1 98 ? 16.125 -6.289 -7.398 1 87.69 98 ASP B C 1
ATOM 3547 O O . ASP B 1 98 ? 17.016 -6.941 -7.945 1 87.69 98 ASP B O 1
ATOM 3551 N N . GLY B 1 99 ? 16.031 -5.02 -7.441 1 88.75 99 GLY B N 1
ATOM 3552 C CA . GLY B 1 99 ? 17.062 -4.273 -8.156 1 88.75 99 GLY B CA 1
ATOM 3553 C C . GLY B 1 99 ? 17.016 -4.484 -9.656 1 88.75 99 GLY B C 1
ATOM 3554 O O . GLY B 1 99 ? 18.047 -4.516 -10.32 1 88.75 99 GLY B O 1
ATOM 3555 N N . SER B 1 100 ? 15.789 -4.645 -10.148 1 87.44 100 SER B N 1
ATOM 3556 C CA . SER B 1 100 ? 15.617 -4.914 -11.578 1 87.44 100 SER B CA 1
ATOM 3557 C C . SER B 1 100 ? 15.977 -3.693 -12.414 1 87.44 100 SER B C 1
ATOM 3559 O O . SER B 1 100 ? 15.805 -2.557 -11.969 1 87.44 100 SER B O 1
ATOM 3561 N N . HIS B 1 101 ? 16.391 -3.975 -13.695 1 89.88 101 HIS B N 1
ATOM 3562 C CA . HIS B 1 101 ? 16.859 -2.895 -14.555 1 89.88 101 HIS B CA 1
ATOM 3563 C C . HIS B 1 101 ? 15.797 -2.504 -15.578 1 89.88 101 HIS B C 1
ATOM 3565 O O . HIS B 1 101 ? 15.602 -1.319 -15.852 1 89.88 101 HIS B O 1
ATOM 3571 N N . THR B 1 102 ? 15.078 -3.566 -16.125 1 89.38 102 THR B N 1
ATOM 3572 C CA . THR B 1 102 ? 14.125 -3.275 -17.188 1 89.38 102 THR B CA 1
ATOM 3573 C C . THR B 1 102 ? 12.789 -3.971 -16.922 1 89.38 102 THR B C 1
ATOM 3575 O O . THR B 1 102 ? 12.742 -4.992 -16.234 1 89.38 102 THR B O 1
ATOM 3578 N N . ARG B 1 103 ? 11.766 -3.383 -17.406 1 88.31 103 ARG B N 1
ATOM 3579 C CA . ARG B 1 103 ? 10.398 -3.883 -17.406 1 88.31 103 ARG B CA 1
ATOM 3580 C C . ARG B 1 103 ? 9.703 -3.564 -18.734 1 88.31 103 ARG B C 1
ATOM 3582 O O . ARG B 1 103 ? 9.648 -2.404 -19.141 1 88.31 103 ARG B O 1
ATOM 3589 N N . ARG B 1 104 ? 9.273 -4.605 -19.391 1 87.88 104 ARG B N 1
ATOM 3590 C CA . ARG B 1 104 ? 8.586 -4.449 -20.672 1 87.88 104 ARG B CA 1
ATOM 3591 C C . ARG B 1 104 ? 9.453 -3.703 -21.672 1 87.88 104 ARG B C 1
ATOM 3593 O O . ARG B 1 104 ? 8.984 -2.781 -22.344 1 87.88 104 ARG B O 1
ATOM 3600 N N . GLY B 1 105 ? 10.711 -4.004 -21.656 1 85.38 105 GLY B N 1
ATOM 3601 C CA . GLY B 1 105 ? 11.656 -3.469 -22.625 1 85.38 105 GLY B CA 1
ATOM 3602 C C . GLY B 1 105 ? 12.117 -2.062 -22.297 1 85.38 105 GLY B C 1
ATOM 3603 O O . GLY B 1 105 ? 12.898 -1.469 -23.031 1 85.38 105 GLY B O 1
ATOM 3604 N N . LYS B 1 106 ? 11.695 -1.51 -21.188 1 91.25 106 LYS B N 1
ATOM 3605 C CA . LYS B 1 106 ? 12.07 -0.169 -20.734 1 91.25 106 LYS B CA 1
ATOM 3606 C C . LYS B 1 106 ? 12.719 -0.206 -19.359 1 91.25 106 LYS B C 1
ATOM 3608 O O . LYS B 1 106 ? 12.609 -1.203 -18.641 1 91.25 106 LYS B O 1
ATOM 3613 N N . PRO B 1 107 ? 13.469 0.853 -19 1 95 107 PRO B N 1
ATOM 3614 C CA . PRO B 1 107 ? 13.945 0.901 -17.625 1 95 107 PRO B CA 1
ATOM 3615 C C . PRO B 1 107 ? 12.812 0.81 -16.594 1 95 107 PRO B C 1
ATOM 3617 O O . PRO B 1 107 ? 11.742 1.387 -16.797 1 95 107 PRO B O 1
ATOM 3620 N N . CYS B 1 108 ? 13.07 0.096 -15.539 1 96.25 108 CYS B N 1
ATOM 3621 C CA . CYS B 1 108 ? 12.102 0.057 -14.453 1 96.25 108 CYS B CA 1
ATOM 3622 C C . CYS B 1 108 ? 11.758 1.463 -13.977 1 96.25 108 CYS B C 1
ATOM 3624 O O . CYS B 1 108 ? 12.562 2.385 -14.117 1 96.25 108 CYS B O 1
ATOM 3626 N N . TRP B 1 109 ? 10.648 1.623 -13.453 1 98.12 109 TRP B N 1
ATOM 3627 C CA . TRP B 1 109 ? 10.141 2.938 -13.07 1 98.12 109 TRP B CA 1
ATOM 3628 C C . TRP B 1 109 ? 11.133 3.664 -12.164 1 98.12 109 TRP B C 1
ATOM 3630 O O . TRP B 1 109 ? 11.461 4.828 -12.406 1 98.12 109 TRP B O 1
ATOM 3640 N N . HIS B 1 110 ? 11.695 2.965 -11.148 1 97.94 110 HIS B N 1
ATOM 3641 C CA . HIS B 1 110 ? 12.57 3.586 -10.164 1 97.94 110 HIS B CA 1
ATOM 3642 C C . HIS B 1 110 ? 13.906 3.99 -10.789 1 97.94 110 HIS B C 1
ATOM 3644 O O . HIS B 1 110 ? 14.672 4.754 -10.188 1 97.94 110 HIS B O 1
ATOM 3650 N N . ARG B 1 111 ? 14.156 3.486 -11.992 1 97.25 111 ARG B N 1
ATOM 3651 C CA . ARG B 1 111 ? 15.414 3.781 -12.664 1 97.25 111 ARG B CA 1
ATOM 3652 C C . ARG B 1 111 ? 15.242 4.895 -13.688 1 97.25 111 ARG B C 1
ATOM 3654 O O . ARG B 1 111 ? 16.219 5.34 -14.297 1 97.25 111 ARG B O 1
ATOM 3661 N N . ARG B 1 112 ? 14.055 5.316 -13.914 1 97.06 112 ARG B N 1
ATOM 3662 C CA . ARG B 1 112 ? 13.82 6.43 -14.828 1 97.06 112 ARG B CA 1
ATOM 3663 C C . ARG B 1 112 ? 14.359 7.734 -14.25 1 97.06 112 ARG B C 1
ATOM 3665 O O . ARG B 1 112 ? 14.422 7.895 -13.023 1 97.06 112 ARG B O 1
ATOM 3672 N N . PRO B 1 113 ? 14.68 8.602 -15.133 1 94.06 113 PRO B N 1
ATOM 3673 C CA . PRO B 1 113 ? 15.289 9.852 -14.664 1 94.06 113 PRO B CA 1
ATOM 3674 C C . PRO B 1 113 ? 14.406 10.594 -13.664 1 94.06 113 PRO B C 1
ATOM 3676 O O . PRO B 1 113 ? 13.25 10.906 -13.961 1 94.06 113 PRO B O 1
ATOM 3679 N N . GLY B 1 114 ? 14.977 10.812 -12.5 1 93.44 114 GLY B N 1
ATOM 3680 C CA . GLY B 1 114 ? 14.328 11.656 -11.516 1 93.44 114 GLY B CA 1
ATOM 3681 C C . GL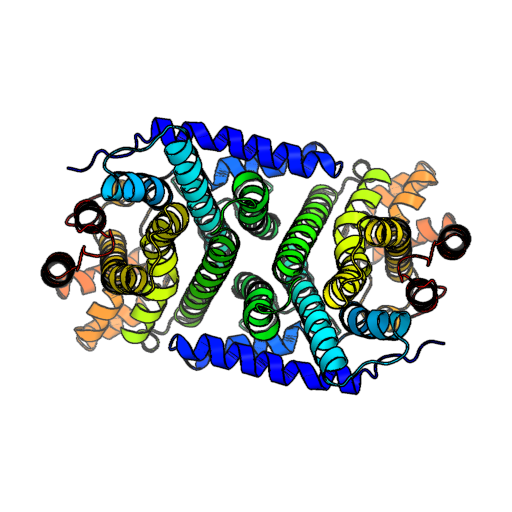Y B 1 114 ? 13.398 10.883 -10.594 1 93.44 114 GLY B C 1
ATOM 3682 O O . GLY B 1 114 ? 12.898 11.43 -9.609 1 93.44 114 GLY B O 1
ATOM 3683 N N . VAL B 1 115 ? 13.109 9.609 -10.844 1 96.25 115 VAL B N 1
ATOM 3684 C CA . VAL B 1 115 ? 12.086 8.891 -10.086 1 96.25 115 VAL B CA 1
ATOM 3685 C C . VAL B 1 115 ? 12.688 8.352 -8.789 1 96.25 115 VAL B C 1
ATOM 3687 O O . VAL B 1 115 ? 12.219 8.672 -7.699 1 96.25 115 VAL B O 1
ATOM 3690 N N . ASN B 1 116 ? 13.781 7.574 -8.859 1 94.75 116 ASN B N 1
ATOM 3691 C CA . ASN B 1 116 ? 14.469 7.016 -7.703 1 94.75 116 ASN B CA 1
ATOM 3692 C C . ASN B 1 116 ? 13.492 6.418 -6.699 1 94.75 116 ASN B C 1
ATOM 3694 O O . ASN B 1 116 ? 12.656 5.59 -7.062 1 94.75 116 ASN B O 1
ATOM 3698 N N . LEU B 1 117 ? 13.547 6.852 -5.477 1 95.56 117 LEU B N 1
ATOM 3699 C CA . LEU B 1 117 ? 12.758 6.219 -4.426 1 95.56 117 LEU B CA 1
ATOM 3700 C C . LEU B 1 117 ? 11.359 6.816 -4.363 1 95.56 117 LEU B C 1
ATOM 3702 O O . LEU B 1 117 ? 10.5 6.316 -3.633 1 95.56 117 LEU B O 1
ATOM 3706 N N . ILE B 1 118 ? 11.023 7.852 -5.207 1 97.5 118 ILE B N 1
ATOM 3707 C CA . ILE B 1 118 ? 9.648 8.32 -5.324 1 97.5 118 ILE B CA 1
ATOM 3708 C C . ILE B 1 118 ? 8.75 7.18 -5.781 1 97.5 118 ILE B C 1
ATOM 3710 O O . ILE B 1 118 ? 7.543 7.176 -5.508 1 97.5 118 ILE B O 1
ATOM 3714 N N . ALA B 1 119 ? 9.445 6.184 -6.441 1 98.56 119 ALA B N 1
ATOM 3715 C CA . ALA B 1 119 ? 8.75 5.012 -6.957 1 98.56 119 ALA B CA 1
ATOM 3716 C C . ALA B 1 119 ? 8.023 4.266 -5.836 1 98.56 119 ALA B C 1
ATOM 3718 O O . ALA B 1 119 ? 6.996 3.625 -6.07 1 98.56 119 ALA B O 1
ATOM 3719 N N . ILE B 1 120 ? 8.508 4.348 -4.582 1 98.62 120 ILE B N 1
ATOM 3720 C CA . ILE B 1 120 ? 7.836 3.721 -3.451 1 98.62 120 ILE B CA 1
ATOM 3721 C C . ILE B 1 120 ? 6.445 4.328 -3.279 1 98.62 120 ILE B C 1
ATOM 3723 O O . ILE B 1 120 ? 5.445 3.607 -3.266 1 98.62 120 ILE B O 1
ATOM 3727 N N . ASN B 1 121 ? 6.34 5.621 -3.229 1 98.69 121 ASN B N 1
ATOM 3728 C CA . ASN B 1 121 ? 5.059 6.309 -3.092 1 98.69 121 ASN B CA 1
ATOM 3729 C C . ASN B 1 121 ? 4.168 6.086 -4.309 1 98.69 121 ASN B C 1
ATOM 3731 O O . ASN B 1 121 ? 2.951 5.953 -4.18 1 98.69 121 ASN B O 1
ATOM 3735 N N . ASP B 1 122 ? 4.82 6.113 -5.508 1 98.81 122 ASP B N 1
ATOM 3736 C CA . ASP B 1 122 ? 4.051 5.867 -6.723 1 98.81 122 ASP B CA 1
ATOM 3737 C C . ASP B 1 122 ? 3.373 4.5 -6.676 1 98.81 122 ASP B C 1
ATOM 3739 O O . ASP B 1 122 ? 2.252 4.34 -7.156 1 98.81 122 ASP B O 1
ATOM 3743 N N . SER B 1 123 ? 4.078 3.518 -6.113 1 98.81 123 SER B N 1
ATOM 3744 C CA . SER B 1 123 ? 3.477 2.189 -6.004 1 98.81 123 SER B CA 1
ATOM 3745 C C . SER B 1 123 ? 2.236 2.215 -5.121 1 98.81 123 SER B C 1
ATOM 3747 O O . SER B 1 123 ? 1.23 1.573 -5.434 1 98.81 123 SER B O 1
ATOM 3749 N N . PHE B 1 124 ? 2.213 3.023 -4.02 1 98.56 124 PHE B N 1
ATOM 3750 C CA . PHE B 1 124 ? 1.048 3.186 -3.158 1 98.56 124 PHE B CA 1
ATOM 3751 C C . PHE B 1 124 ? -0.105 3.826 -3.92 1 98.56 124 PHE B C 1
ATOM 3753 O O . PHE B 1 124 ? -1.258 3.414 -3.775 1 98.56 124 PHE B O 1
ATOM 3760 N N . MET B 1 125 ? 0.248 4.777 -4.684 1 98.75 125 MET B N 1
ATOM 3761 C CA . MET B 1 125 ? -0.786 5.531 -5.387 1 98.75 125 MET B CA 1
ATOM 3762 C C . MET B 1 125 ? -1.443 4.676 -6.465 1 98.75 125 MET B C 1
ATOM 3764 O O . MET B 1 125 ? -2.637 4.82 -6.734 1 98.75 125 MET B O 1
ATOM 3768 N N . LEU B 1 126 ? -0.637 3.783 -7.086 1 98.88 126 LEU B N 1
ATOM 3769 C CA . LEU B 1 126 ? -1.218 2.818 -8.016 1 98.88 126 LEU B CA 1
ATOM 3770 C C . LEU B 1 126 ? -2.232 1.927 -7.305 1 98.88 126 LEU B C 1
ATOM 3772 O O . LEU B 1 126 ? -3.346 1.734 -7.793 1 98.88 126 LEU B O 1
ATOM 3776 N N . GLU B 1 127 ? -1.906 1.426 -6.141 1 98.81 127 GLU B N 1
ATOM 3777 C CA . GLU B 1 127 ? -2.82 0.576 -5.387 1 98.81 127 GLU B CA 1
ATOM 3778 C C . GLU B 1 127 ? -4.055 1.354 -4.938 1 98.81 127 GLU B C 1
ATOM 3780 O O . GLU B 1 127 ? -5.18 0.872 -5.074 1 98.81 127 GLU B O 1
ATOM 3785 N N . SER B 1 128 ? -3.83 2.568 -4.402 1 98.75 128 SER B N 1
ATOM 3786 C CA . SER B 1 128 ? -4.934 3.373 -3.889 1 98.75 128 SER B CA 1
ATOM 3787 C C . SER B 1 128 ? -5.914 3.738 -4.996 1 98.75 128 SER B C 1
ATOM 3789 O O . SER B 1 128 ? -7.109 3.908 -4.746 1 98.75 128 SER B O 1
ATOM 3791 N N . SER B 1 129 ? -5.41 3.836 -6.23 1 98.94 129 SER B N 1
ATOM 3792 C CA . SER B 1 129 ? -6.258 4.156 -7.375 1 98.94 129 SER B CA 1
ATOM 3793 C C . SER B 1 129 ? -7.336 3.1 -7.574 1 98.94 129 SER B C 1
ATOM 3795 O O . SER B 1 129 ? -8.43 3.404 -8.055 1 98.94 129 SER B O 1
ATOM 3797 N N . ILE B 1 130 ? -7.035 1.842 -7.172 1 98.94 130 ILE B N 1
ATOM 3798 C CA . ILE B 1 130 ? -8 0.752 -7.273 1 98.94 130 ILE B CA 1
ATOM 3799 C C . ILE B 1 130 ? -9.258 1.101 -6.477 1 98.94 130 ILE B C 1
ATOM 3801 O O . ILE B 1 130 ? -10.375 0.988 -6.988 1 98.94 130 ILE B O 1
ATOM 3805 N N . TYR B 1 131 ? -9.07 1.626 -5.328 1 98.88 131 TYR B N 1
ATOM 3806 C CA . TYR B 1 131 ? -10.188 1.819 -4.418 1 98.88 131 TYR B CA 1
ATOM 3807 C C . TYR B 1 131 ? -10.945 3.105 -4.742 1 98.88 131 TYR B C 1
ATOM 3809 O O . TYR B 1 131 ? -12.148 3.197 -4.52 1 98.88 131 TYR B O 1
ATOM 3817 N N . VAL B 1 132 ? -10.211 4.117 -5.355 1 98.81 132 VAL B N 1
ATOM 3818 C CA . VAL B 1 132 ? -10.883 5.309 -5.852 1 98.81 132 VAL B CA 1
ATOM 3819 C C . VAL B 1 132 ? -11.859 4.926 -6.965 1 98.81 132 VAL B C 1
ATOM 3821 O O . VAL B 1 132 ? -13.023 5.336 -6.949 1 98.81 132 VAL B O 1
ATOM 3824 N N . ILE B 1 133 ? -11.391 4.098 -7.879 1 98.94 133 ILE B N 1
ATOM 3825 C CA . ILE B 1 133 ? -12.203 3.723 -9.031 1 98.94 133 ILE B CA 1
ATOM 3826 C C . ILE B 1 133 ? -13.32 2.777 -8.594 1 98.94 133 ILE B C 1
ATOM 3828 O O . ILE B 1 133 ? -14.453 2.869 -9.078 1 98.94 133 ILE B O 1
ATOM 3832 N N . LEU B 1 134 ? -13.039 1.808 -7.645 1 98.88 134 LEU B N 1
ATOM 3833 C CA . LEU B 1 134 ? -14.062 0.898 -7.141 1 98.88 134 LEU B CA 1
ATOM 3834 C C . LEU B 1 134 ? -15.219 1.673 -6.523 1 98.88 134 LEU B C 1
ATOM 3836 O O . LEU B 1 134 ? -16.391 1.371 -6.793 1 98.88 134 LEU B O 1
ATOM 3840 N N . LYS B 1 135 ? -14.875 2.635 -5.703 1 98.75 135 LYS B N 1
ATOM 3841 C CA . LYS B 1 135 ? -15.914 3.426 -5.055 1 98.75 135 LYS B CA 1
ATOM 3842 C C . LYS B 1 135 ? -16.75 4.184 -6.086 1 98.75 135 LYS B C 1
ATOM 3844 O O . LYS B 1 135 ? -17.984 4.195 -6.008 1 98.75 135 LYS B O 1
ATOM 3849 N N . LYS B 1 136 ? -16.078 4.75 -7.062 1 98.62 136 LYS B N 1
ATOM 3850 C CA . LYS B 1 136 ? -16.75 5.578 -8.055 1 98.62 136 LYS B CA 1
ATOM 3851 C C . LYS B 1 136 ? -17.703 4.746 -8.914 1 98.62 136 LYS B C 1
ATOM 3853 O O . LYS B 1 136 ? -18.828 5.16 -9.188 1 98.62 136 LYS B O 1
ATOM 3858 N N . HIS B 1 137 ? -17.312 3.555 -9.312 1 98.75 137 HIS B N 1
ATOM 3859 C CA . HIS B 1 137 ? -18.031 2.865 -10.375 1 98.75 137 HIS B CA 1
ATOM 3860 C C . HIS B 1 137 ? -18.844 1.696 -9.82 1 98.75 137 HIS B C 1
ATOM 3862 O O . HIS B 1 137 ? -19.75 1.194 -10.484 1 98.75 137 HIS B O 1
ATOM 3868 N N . PHE B 1 138 ? -18.547 1.256 -8.555 1 98.81 138 PHE B N 1
ATOM 3869 C CA . PHE B 1 138 ? -19.172 -0.008 -8.156 1 98.81 138 PHE B CA 1
ATOM 3870 C C . PHE B 1 138 ? -19.766 0.096 -6.762 1 98.81 138 PHE B C 1
ATOM 3872 O O . PHE B 1 138 ? -20.25 -0.899 -6.211 1 98.81 138 PHE B O 1
ATOM 3879 N N . ARG B 1 139 ? -19.75 1.292 -6.129 1 98.5 139 ARG B N 1
ATOM 3880 C CA . ARG B 1 139 ? -20.281 1.421 -4.773 1 98.5 139 ARG B CA 1
ATOM 3881 C C . ARG B 1 139 ? -21.734 0.977 -4.719 1 98.5 139 ARG B C 1
ATOM 3883 O O . ARG B 1 139 ? -22.188 0.458 -3.695 1 98.5 139 ARG B O 1
ATOM 3890 N N . PHE B 1 140 ? -22.5 1.083 -5.84 1 97.88 140 PHE B N 1
ATOM 3891 C CA . PHE B 1 140 ? -23.906 0.739 -5.906 1 97.88 140 PHE B CA 1
ATOM 3892 C C . PHE B 1 140 ? -24.094 -0.767 -6.043 1 97.88 140 PHE B C 1
ATOM 3894 O O . PHE B 1 140 ? -25.188 -1.287 -5.805 1 97.88 140 PHE B O 1
ATOM 3901 N N . HIS B 1 141 ? -23.125 -1.428 -6.535 1 98.56 141 HIS B N 1
ATOM 3902 C CA . HIS B 1 141 ? -23.25 -2.844 -6.859 1 98.56 141 HIS B CA 1
ATOM 3903 C C . HIS B 1 141 ? -23.359 -3.691 -5.598 1 98.56 141 HIS B C 1
ATOM 3905 O O . HIS B 1 141 ? -22.656 -3.436 -4.609 1 98.56 141 HIS B O 1
ATOM 3911 N N . PRO B 1 142 ? -24.156 -4.711 -5.551 1 98.44 142 PRO B N 1
ATOM 3912 C CA . PRO B 1 142 ? -24.328 -5.535 -4.352 1 98.44 142 PRO B CA 1
ATOM 3913 C C . PRO B 1 142 ? -23.047 -6.234 -3.926 1 98.44 142 PRO B C 1
ATOM 3915 O O . PRO B 1 142 ? -22.891 -6.602 -2.758 1 98.44 142 PRO B O 1
ATOM 3918 N N . ALA B 1 143 ? -22.078 -6.371 -4.875 1 98.62 143 ALA B N 1
ATOM 3919 C CA . ALA B 1 143 ? -20.844 -7.07 -4.574 1 98.62 143 ALA B CA 1
ATOM 3920 C C . ALA B 1 143 ? -19.734 -6.09 -4.195 1 98.62 143 ALA B C 1
ATOM 3922 O O . ALA B 1 143 ? -18.562 -6.453 -4.156 1 98.62 143 ALA B O 1
ATOM 3923 N N . TYR B 1 144 ? -20.062 -4.832 -3.908 1 98.81 144 TYR B N 1
ATOM 3924 C CA . TYR B 1 144 ? -19.062 -3.805 -3.652 1 98.81 144 TYR B CA 1
ATOM 3925 C C . TYR B 1 144 ? -18.125 -4.223 -2.521 1 98.81 144 TYR B C 1
ATOM 3927 O O . TYR B 1 144 ? -16.906 -4.164 -2.666 1 98.81 144 TYR B O 1
ATOM 3935 N N . VAL B 1 145 ? -18.672 -4.707 -1.405 1 98.75 145 VAL B N 1
ATOM 3936 C CA . VAL B 1 145 ? -17.859 -5.109 -0.256 1 98.75 145 VAL B CA 1
ATOM 3937 C C . VAL B 1 145 ? -17.031 -6.332 -0.613 1 98.75 145 VAL B C 1
ATOM 3939 O O . VAL B 1 145 ? -15.867 -6.441 -0.205 1 98.75 145 VAL B O 1
ATOM 3942 N N . ASP B 1 146 ? -17.609 -7.238 -1.43 1 98.75 146 ASP B N 1
ATOM 3943 C CA . ASP B 1 146 ? -16.859 -8.406 -1.887 1 98.75 146 ASP B CA 1
ATOM 3944 C C . ASP B 1 146 ? -15.656 -8 -2.727 1 98.75 146 ASP B C 1
ATOM 3946 O O . ASP B 1 146 ? -14.578 -8.602 -2.605 1 98.75 146 ASP B O 1
ATOM 3950 N N . PHE B 1 147 ? -15.867 -6.957 -3.625 1 98.88 147 PHE B N 1
ATOM 3951 C CA . PHE B 1 147 ? -14.75 -6.449 -4.41 1 98.88 147 PHE B CA 1
ATOM 3952 C C . PHE B 1 147 ? -13.641 -5.934 -3.502 1 98.88 147 PHE B C 1
ATOM 3954 O O . PHE B 1 147 ? -12.469 -6.289 -3.674 1 98.88 147 PHE B O 1
ATOM 3961 N N . LEU B 1 148 ? -14.023 -5.137 -2.477 1 98.88 148 LEU B N 1
ATOM 3962 C CA . LEU B 1 148 ? -13.055 -4.551 -1.557 1 98.88 148 LEU B CA 1
ATOM 3963 C C . LEU B 1 148 ? -12.281 -5.637 -0.816 1 98.88 148 LEU B C 1
ATOM 3965 O O . LEU B 1 148 ? -11.055 -5.625 -0.799 1 98.88 148 LEU B O 1
ATOM 3969 N N . GLU B 1 149 ? -13.008 -6.566 -0.3 1 98.81 149 GLU B N 1
ATOM 3970 C CA . GLU B 1 149 ? -12.391 -7.617 0.504 1 98.81 149 GLU B CA 1
ATOM 3971 C C . GLU B 1 149 ? -11.508 -8.523 -0.354 1 98.81 149 GLU B C 1
ATOM 3973 O O . GLU B 1 149 ? -10.461 -8.992 0.096 1 98.81 149 GLU B O 1
ATOM 3978 N N . LEU B 1 150 ? -11.93 -8.781 -1.578 1 98.81 150 LEU B N 1
ATOM 3979 C CA . LEU B 1 150 ? -11.156 -9.625 -2.484 1 98.81 150 LEU B CA 1
ATOM 3980 C C . LEU B 1 150 ? -9.82 -8.969 -2.83 1 98.81 150 LEU B C 1
ATOM 3982 O O . LEU B 1 150 ? -8.773 -9.625 -2.793 1 98.81 150 LEU B O 1
ATOM 3986 N N . PHE B 1 151 ? -9.836 -7.664 -3.158 1 98.88 151 PHE B N 1
ATOM 3987 C CA . PHE B 1 151 ? -8.602 -6.957 -3.455 1 98.88 151 PHE B CA 1
ATOM 3988 C C . PHE B 1 151 ? -7.695 -6.91 -2.23 1 98.88 151 PHE B C 1
ATOM 3990 O O . PHE B 1 151 ? -6.477 -7.066 -2.344 1 98.88 151 PHE B O 1
ATOM 3997 N N . HIS B 1 152 ? -8.266 -6.719 -1.032 1 98.81 152 HIS B N 1
ATOM 3998 C CA . HIS B 1 152 ? -7.469 -6.711 0.192 1 98.81 152 HIS B CA 1
ATOM 3999 C C . HIS B 1 152 ? -6.812 -8.062 0.433 1 98.81 152 HIS B C 1
ATOM 4001 O O . HIS B 1 152 ? -5.617 -8.133 0.729 1 98.81 152 HIS B O 1
ATOM 4007 N N . GLU B 1 153 ? -7.566 -9.078 0.277 1 98.44 153 GLU B N 1
ATOM 4008 C CA . GLU B 1 153 ? -7.09 -10.43 0.576 1 98.44 153 GLU B CA 1
ATOM 4009 C C . GLU B 1 153 ? -6 -10.852 -0.402 1 98.44 153 GLU B C 1
ATOM 4011 O O . GLU B 1 153 ? -4.953 -11.359 0.011 1 98.44 153 GLU B O 1
ATOM 4016 N N . VAL B 1 154 ? -6.254 -10.633 -1.637 1 98.62 154 VAL B N 1
ATOM 4017 C CA . VAL B 1 154 ? -5.309 -11.047 -2.668 1 98.62 154 VAL B CA 1
ATOM 4018 C C . VAL B 1 154 ? -4.027 -10.219 -2.559 1 98.62 154 VAL B C 1
ATOM 4020 O O . VAL B 1 154 ? -2.928 -10.742 -2.75 1 98.62 154 VAL B O 1
ATOM 4023 N N . SER B 1 155 ? -4.16 -8.883 -2.258 1 98.62 155 SER B N 1
ATOM 4024 C CA . SER B 1 155 ? -2.977 -8.062 -2.039 1 98.62 155 SER B CA 1
ATOM 4025 C C . SER B 1 155 ? -2.141 -8.594 -0.878 1 98.62 155 SER B C 1
ATOM 4027 O O . SER B 1 155 ? -0.925 -8.75 -1.004 1 98.62 155 SER B O 1
ATOM 4029 N N . PHE B 1 156 ? -2.752 -8.961 0.219 1 98.62 156 PHE B N 1
ATOM 4030 C CA . PHE B 1 156 ? -2.061 -9.445 1.405 1 98.62 156 PHE B CA 1
ATOM 4031 C C . PHE B 1 156 ? -1.397 -10.789 1.13 1 98.62 156 PHE B C 1
ATOM 4033 O O . PHE B 1 156 ? -0.248 -11.016 1.516 1 98.62 156 PHE B O 1
ATOM 4040 N N . GLN B 1 157 ? -2.121 -11.664 0.455 1 98.56 157 GLN B N 1
ATOM 4041 C CA . GLN B 1 157 ? -1.578 -12.961 0.064 1 98.56 157 GLN B CA 1
ATOM 4042 C C . GLN B 1 157 ? -0.331 -12.797 -0.799 1 98.56 157 GLN B C 1
ATOM 4044 O O . GLN B 1 157 ? 0.67 -13.484 -0.59 1 98.56 157 GLN B O 1
ATOM 4049 N N . THR B 1 158 ? -0.436 -11.883 -1.741 1 98.69 158 THR B N 1
ATOM 4050 C CA . THR B 1 158 ? 0.677 -11.648 -2.654 1 98.69 158 THR B CA 1
ATOM 4051 C C . THR B 1 158 ? 1.879 -11.078 -1.908 1 98.69 158 THR B C 1
ATOM 4053 O O . THR B 1 158 ? 3.023 -11.438 -2.193 1 98.69 158 THR B O 1
ATOM 4056 N N . GLU B 1 159 ? 1.649 -10.219 -0.919 1 98.62 159 GLU B N 1
ATOM 4057 C CA . GLU B 1 159 ? 2.709 -9.648 -0.092 1 98.62 159 GLU B CA 1
ATOM 4058 C C . GLU B 1 159 ? 3.381 -10.719 0.76 1 98.62 159 GLU B C 1
ATOM 4060 O O . GLU B 1 159 ? 4.59 -10.672 0.991 1 98.62 159 GLU B O 1
ATOM 4065 N N . LEU B 1 160 ? 2.605 -11.672 1.217 1 98.44 160 LEU B N 1
ATOM 4066 C CA . LEU B 1 160 ? 3.164 -12.797 1.958 1 98.44 160 LEU B CA 1
ATOM 4067 C C . LEU B 1 160 ? 4.066 -13.641 1.064 1 98.44 160 LEU B C 1
ATOM 4069 O O . LEU B 1 160 ? 5.156 -14.047 1.48 1 98.44 160 LEU B O 1
ATOM 4073 N N . GLY B 1 161 ? 3.545 -13.945 -0.141 1 98.19 161 GLY B N 1
ATOM 4074 C CA . GLY B 1 161 ? 4.387 -14.648 -1.098 1 98.19 161 GLY B CA 1
ATOM 4075 C C . GLY B 1 161 ? 5.688 -13.922 -1.394 1 98.19 161 GLY B C 1
ATOM 4076 O O . GLY B 1 161 ? 6.75 -14.547 -1.454 1 98.19 161 GLY B O 1
ATOM 4077 N N . GLN B 1 162 ? 5.605 -12.609 -1.579 1 97.81 162 GLN B N 1
ATOM 4078 C CA . GLN B 1 162 ? 6.785 -11.789 -1.843 1 97.81 162 GLN B CA 1
ATOM 4079 C C . GLN B 1 162 ? 7.75 -11.812 -0.663 1 97.81 162 GLN B C 1
ATOM 4081 O O . GLN B 1 162 ? 8.969 -11.875 -0.852 1 97.81 162 GLN B O 1
ATOM 4086 N N . LEU B 1 163 ? 7.223 -11.703 0.589 1 98.12 163 LEU B N 1
ATOM 4087 C CA . LEU B 1 163 ? 8.07 -11.789 1.774 1 98.12 163 LEU B CA 1
ATOM 4088 C C . LEU B 1 163 ? 8.867 -13.094 1.779 1 98.12 163 LEU B C 1
ATOM 4090 O O . LEU B 1 163 ? 10.078 -13.086 2.014 1 98.12 163 LEU B O 1
ATOM 4094 N N . CYS B 1 164 ? 8.195 -14.203 1.509 1 97.56 164 CYS B N 1
ATOM 4095 C CA . CYS B 1 164 ? 8.852 -15.508 1.496 1 97.56 164 CYS B CA 1
ATOM 4096 C C . CYS B 1 164 ? 9.898 -15.578 0.392 1 97.56 164 CYS B C 1
ATOM 4098 O O . CYS B 1 164 ? 10.969 -16.156 0.583 1 97.56 164 CYS B O 1
ATOM 4100 N N . ASP B 1 165 ? 9.578 -15 -0.753 1 96.44 165 ASP B N 1
ATOM 4101 C CA . ASP B 1 165 ? 10.531 -14.945 -1.856 1 96.44 165 ASP B CA 1
ATOM 4102 C C . ASP B 1 165 ? 11.805 -14.211 -1.441 1 96.44 165 ASP B C 1
ATOM 4104 O O . ASP B 1 165 ? 12.914 -14.703 -1.672 1 96.44 165 ASP B O 1
ATOM 4108 N N . LEU B 1 166 ? 11.688 -13.078 -0.753 1 96.06 166 LEU B N 1
ATOM 4109 C CA . LEU B 1 166 ? 12.812 -12.242 -0.35 1 96.06 166 LEU B CA 1
ATOM 4110 C C . LEU B 1 166 ? 13.641 -12.93 0.729 1 96.06 166 LEU B C 1
ATOM 4112 O O . LEU B 1 166 ? 14.867 -12.82 0.74 1 96.06 166 LEU B O 1
ATOM 4116 N N . LEU B 1 167 ? 12.969 -13.656 1.632 1 95.88 167 LEU B N 1
ATOM 4117 C CA . LEU B 1 167 ? 13.656 -14.289 2.752 1 95.88 167 LEU B CA 1
ATOM 4118 C C . LEU B 1 167 ? 14.336 -15.578 2.314 1 95.88 167 LEU B C 1
ATOM 4120 O O . LEU B 1 167 ? 15.328 -16 2.914 1 95.88 167 LEU B O 1
ATOM 4124 N N . THR B 1 168 ? 13.797 -16.188 1.279 1 95.44 168 THR B N 1
ATOM 4125 C CA . THR B 1 168 ? 14.32 -17.469 0.802 1 95.44 168 THR B CA 1
ATOM 4126 C C . THR B 1 168 ? 15.586 -17.266 -0.018 1 95.44 168 THR B C 1
ATOM 4128 O O . THR B 1 168 ? 16.516 -18.062 0.056 1 95.44 168 THR B O 1
ATOM 4131 N N . ALA B 1 169 ? 15.664 -16.203 -0.728 1 92.75 169 ALA B N 1
ATOM 4132 C CA . ALA B 1 169 ? 16.75 -16.031 -1.701 1 92.75 169 ALA B CA 1
ATOM 4133 C C . ALA B 1 169 ? 17.328 -14.617 -1.631 1 92.75 169 ALA B C 1
ATOM 4135 O O . ALA B 1 169 ? 17.359 -13.898 -2.633 1 92.75 169 ALA B O 1
ATOM 4136 N N . PRO B 1 170 ? 17.859 -14.305 -0.467 1 89.31 170 PRO B N 1
ATOM 4137 C CA . PRO B 1 170 ? 18.5 -12.984 -0.413 1 89.31 170 PRO B CA 1
ATOM 4138 C C . PRO B 1 170 ? 19.672 -12.859 -1.373 1 89.31 170 PRO B C 1
ATOM 4140 O O . PRO B 1 170 ? 20.438 -13.82 -1.557 1 89.31 170 PRO B O 1
ATOM 4143 N N . GLU B 1 171 ? 19.844 -11.727 -1.93 1 79.56 171 GLU B N 1
ATOM 4144 C CA . GLU B 1 171 ? 20.875 -11.531 -2.943 1 79.56 171 GLU B CA 1
ATOM 4145 C C . GLU B 1 171 ? 22.266 -11.547 -2.324 1 79.56 171 GLU B C 1
ATOM 4147 O O . GLU B 1 171 ? 23.234 -11.945 -2.971 1 79.56 171 GLU B O 1
ATOM 4152 N N . ASP B 1 172 ? 22.312 -11.203 -1.062 1 83.56 172 ASP B N 1
ATOM 4153 C CA . ASP B 1 172 ? 23.625 -11.023 -0.447 1 83.56 172 ASP B CA 1
ATOM 4154 C C . ASP B 1 172 ? 24.062 -12.281 0.31 1 83.56 172 ASP B C 1
ATOM 4156 O O . ASP B 1 172 ? 25.156 -12.328 0.865 1 83.56 172 ASP B O 1
ATOM 4160 N N . ASN B 1 173 ? 23.234 -13.273 0.321 1 89.69 173 ASN B N 1
ATOM 4161 C CA . ASN B 1 173 ? 23.547 -14.531 0.991 1 89.69 173 ASN B CA 1
ATOM 4162 C C . ASN B 1 173 ? 22.922 -15.719 0.263 1 89.69 173 ASN B C 1
ATOM 4164 O O . ASN B 1 173 ? 21.859 -16.203 0.651 1 89.69 173 ASN B O 1
ATOM 4168 N N . VAL B 1 174 ? 23.719 -16.297 -0.644 1 93.31 174 VAL B N 1
ATOM 4169 C CA . VAL B 1 174 ? 23.219 -17.391 -1.465 1 93.31 174 VAL B CA 1
ATOM 4170 C C . VAL B 1 174 ? 23.422 -18.719 -0.73 1 93.31 174 VAL B C 1
ATOM 4172 O O . VAL B 1 174 ? 24.547 -19.062 -0.353 1 93.31 174 VAL B O 1
ATOM 4175 N N . ASN B 1 175 ? 22.406 -19.344 -0.42 1 96.06 175 ASN B N 1
ATOM 4176 C CA . ASN B 1 175 ? 22.406 -20.656 0.22 1 96.06 175 ASN B CA 1
ATOM 4177 C C . ASN B 1 175 ? 21.344 -21.562 -0.382 1 96.06 175 ASN B C 1
ATOM 4179 O O . ASN B 1 175 ? 20.188 -21.531 0.03 1 96.06 175 ASN B O 1
ATOM 4183 N N . LEU B 1 176 ? 21.781 -22.438 -1.239 1 97.12 176 LEU B N 1
ATOM 4184 C CA . LEU B 1 176 ? 20.844 -23.281 -1.981 1 97.12 176 LEU B CA 1
ATOM 4185 C C . LEU B 1 176 ? 20.156 -24.281 -1.055 1 97.12 176 LEU B C 1
ATOM 4187 O O . LEU B 1 176 ? 19.141 -24.875 -1.418 1 97.12 176 LEU B O 1
ATOM 4191 N N . ASP B 1 177 ? 20.688 -24.438 0.16 1 95.81 177 ASP B N 1
ATOM 4192 C CA . ASP B 1 177 ? 20.047 -25.312 1.136 1 95.81 177 ASP B CA 1
ATOM 4193 C C . ASP B 1 177 ? 18.703 -24.719 1.59 1 95.81 177 ASP B C 1
ATOM 4195 O O . ASP B 1 177 ? 17.875 -25.422 2.166 1 95.81 177 ASP B O 1
ATOM 4199 N N . ASN B 1 178 ? 18.578 -23.5 1.283 1 95.25 178 ASN B N 1
ATOM 4200 C CA . ASN B 1 178 ? 17.344 -22.828 1.681 1 95.25 178 ASN B CA 1
ATOM 4201 C C . ASN B 1 178 ? 16.234 -23.047 0.667 1 95.25 178 ASN B C 1
ATOM 4203 O O . ASN B 1 178 ? 15.086 -22.641 0.895 1 95.25 178 ASN B O 1
ATOM 4207 N N . PHE B 1 179 ? 16.562 -23.703 -0.414 1 96.88 179 PHE B N 1
ATOM 4208 C CA . PHE B 1 179 ? 15.586 -23.922 -1.467 1 96.88 179 PHE B CA 1
ATOM 4209 C C . PHE B 1 179 ? 14.938 -25.297 -1.341 1 96.88 179 PHE B C 1
ATOM 4211 O O . PHE B 1 179 ? 15.609 -26.266 -0.996 1 96.88 179 PHE B O 1
ATOM 4218 N N . ASN B 1 180 ? 13.695 -25.375 -1.521 1 95.81 180 ASN B N 1
ATOM 4219 C CA . ASN B 1 180 ? 12.969 -26.609 -1.702 1 95.81 180 ASN B CA 1
ATOM 4220 C C . ASN B 1 180 ? 11.602 -26.375 -2.346 1 95.81 180 ASN B C 1
ATOM 4222 O O . ASN B 1 180 ? 11.156 -25.234 -2.457 1 95.81 180 ASN B O 1
ATOM 4226 N N . MET B 1 181 ? 10.977 -27.422 -2.711 1 95.69 181 MET B N 1
ATOM 4227 C CA . MET B 1 181 ? 9.75 -27.344 -3.5 1 95.69 181 MET B CA 1
ATOM 4228 C C . MET B 1 181 ? 8.602 -26.781 -2.66 1 95.69 181 MET B C 1
ATOM 4230 O O . MET B 1 181 ? 7.695 -26.141 -3.188 1 95.69 181 MET B O 1
ATOM 4234 N N . ASP B 1 182 ? 8.641 -26.984 -1.345 1 95.81 182 ASP B N 1
ATOM 4235 C CA . ASP B 1 182 ? 7.594 -26.453 -0.479 1 95.81 182 ASP B CA 1
ATOM 4236 C C . ASP B 1 182 ? 7.625 -24.922 -0.454 1 95.81 182 ASP B C 1
ATOM 4238 O O . ASP B 1 182 ? 6.582 -24.281 -0.559 1 95.81 182 ASP B O 1
ATOM 4242 N N . LYS B 1 183 ? 8.836 -24.406 -0.33 1 95.94 183 LYS B N 1
ATOM 4243 C CA . LYS B 1 183 ? 8.992 -22.953 -0.357 1 95.94 183 LYS B CA 1
ATOM 4244 C C . LYS B 1 183 ? 8.633 -22.391 -1.727 1 95.94 183 LYS B C 1
ATOM 4246 O O . LYS B 1 183 ? 7.93 -21.391 -1.82 1 95.94 183 LYS B O 1
ATOM 4251 N N . PHE B 1 184 ? 9.102 -23.109 -2.732 1 97 184 PHE B N 1
ATOM 4252 C CA . PHE B 1 184 ? 8.758 -22.703 -4.09 1 97 184 PHE B CA 1
ATOM 4253 C C . PHE B 1 184 ? 7.246 -22.656 -4.277 1 97 184 PHE B C 1
ATOM 4255 O O . PHE B 1 184 ? 6.703 -21.656 -4.754 1 97 184 PHE B O 1
ATOM 4262 N N . ASN B 1 185 ? 6.582 -23.672 -3.877 1 97.31 185 ASN B N 1
ATOM 4263 C CA . ASN B 1 185 ? 5.137 -23.766 -4.059 1 97.31 185 ASN B CA 1
ATOM 4264 C C . ASN B 1 185 ? 4.41 -22.672 -3.283 1 97.31 185 ASN B C 1
ATOM 4266 O O . ASN B 1 185 ? 3.449 -22.078 -3.783 1 97.31 185 ASN B O 1
ATOM 4270 N N . PHE B 1 186 ? 4.824 -22.422 -2.049 1 97.69 186 PHE B N 1
ATOM 4271 C CA . PHE B 1 186 ? 4.219 -21.344 -1.267 1 97.69 186 PHE B CA 1
ATOM 4272 C C . PHE B 1 186 ? 4.355 -20 -1.982 1 97.69 186 PHE B C 1
ATOM 4274 O O . PHE B 1 186 ? 3.379 -19.266 -2.121 1 97.69 186 PHE B O 1
ATOM 4281 N N . ILE B 1 187 ? 5.531 -19.734 -2.455 1 97.81 187 ILE B N 1
ATOM 4282 C CA . ILE B 1 187 ? 5.809 -18.484 -3.139 1 97.81 187 ILE B CA 1
ATOM 4283 C C . ILE B 1 187 ? 4.938 -18.375 -4.387 1 97.81 187 ILE B C 1
ATOM 4285 O O . ILE B 1 187 ? 4.277 -17.344 -4.598 1 97.81 187 ILE B O 1
ATOM 4289 N N . VAL B 1 188 ? 4.824 -19.406 -5.148 1 97.81 188 VAL B N 1
ATOM 4290 C CA . VAL B 1 188 ? 4.121 -19.375 -6.43 1 97.81 188 VAL B CA 1
ATOM 4291 C C . VAL B 1 188 ? 2.621 -19.203 -6.191 1 97.81 188 VAL B C 1
ATOM 4293 O O . VAL B 1 188 ? 1.96 -18.438 -6.891 1 97.81 188 VAL B O 1
ATOM 4296 N N . ILE B 1 189 ? 2.098 -19.906 -5.234 1 98.25 189 ILE B N 1
ATOM 4297 C CA . ILE B 1 189 ? 0.667 -19.844 -4.953 1 98.25 189 ILE B CA 1
ATOM 4298 C C . ILE B 1 189 ? 0.272 -18.438 -4.535 1 98.25 189 ILE B C 1
ATOM 4300 O O . ILE B 1 189 ? -0.685 -17.875 -5.066 1 98.25 189 ILE B O 1
ATOM 4304 N N . TYR B 1 190 ? 1.068 -17.812 -3.686 1 98.19 190 TYR B N 1
ATOM 4305 C CA . TYR B 1 190 ? 0.635 -16.578 -3.064 1 98.19 190 TYR B CA 1
ATOM 4306 C C . TYR B 1 190 ? 1.185 -15.367 -3.818 1 98.19 190 TYR B C 1
ATOM 4308 O O . TYR B 1 190 ? 0.546 -14.312 -3.867 1 98.19 190 TYR B O 1
ATOM 4316 N N . LYS B 1 191 ? 2.283 -15.484 -4.441 1 96.81 191 LYS B N 1
ATOM 4317 C CA . LYS B 1 191 ? 2.859 -14.359 -5.176 1 96.81 191 LYS B CA 1
ATOM 4318 C C . LYS B 1 191 ? 2.293 -14.281 -6.59 1 96.81 191 LYS B C 1
ATOM 4320 O O . LYS B 1 191 ? 2.266 -13.203 -7.188 1 96.81 191 LYS B O 1
ATOM 4325 N N . THR B 1 192 ? 1.734 -15.438 -7.109 1 96.06 192 THR B N 1
ATOM 4326 C CA . THR B 1 192 ? 1.38 -15.438 -8.523 1 96.06 192 THR B CA 1
ATOM 4327 C C . THR B 1 192 ? -0.042 -15.953 -8.727 1 96.06 192 THR B C 1
ATOM 4329 O O . THR B 1 192 ? -0.878 -15.266 -9.32 1 96.06 192 THR B O 1
ATOM 4332 N N . ALA B 1 193 ? -0.413 -17.078 -8.219 1 98.06 193 ALA B N 1
ATOM 4333 C CA . ALA B 1 193 ? -1.617 -17.812 -8.609 1 98.06 193 ALA B CA 1
ATOM 4334 C C . ALA B 1 193 ? -2.875 -17.031 -8.234 1 98.06 193 ALA B C 1
ATOM 4336 O O . ALA B 1 193 ? -3.803 -16.906 -9.039 1 98.06 193 ALA B O 1
ATOM 4337 N N . TYR B 1 194 ? -2.891 -16.453 -7.051 1 98.19 194 TYR B N 1
ATOM 4338 C CA . TYR B 1 194 ? -4.102 -15.797 -6.582 1 98.19 194 TYR B CA 1
ATOM 4339 C C . TYR B 1 194 ? -4.395 -14.547 -7.406 1 98.19 194 TYR B C 1
ATOM 4341 O O . TYR B 1 194 ? -5.492 -14.398 -7.953 1 98.19 194 TYR B O 1
ATOM 4349 N N . TYR B 1 195 ? -3.42 -13.609 -7.527 1 96.06 195 TYR B N 1
ATOM 4350 C CA . TYR B 1 195 ? -3.762 -12.336 -8.141 1 96.06 195 TYR B CA 1
ATOM 4351 C C . TYR B 1 195 ? -3.818 -12.461 -9.664 1 96.06 195 TYR B C 1
ATOM 4353 O O . TYR B 1 195 ? -4.551 -11.719 -10.32 1 96.06 195 TYR B O 1
ATOM 4361 N N . SER B 1 196 ? -3.145 -13.5 -10.25 1 97.19 196 SER B N 1
ATOM 4362 C CA . SER B 1 196 ? -3.064 -13.586 -11.703 1 97.19 196 SER B CA 1
ATOM 4363 C C . SER B 1 196 ? -4.184 -14.453 -12.266 1 97.19 196 SER B C 1
ATOM 4365 O O . SER B 1 196 ? -4.605 -14.266 -13.414 1 97.19 196 SER B O 1
ATOM 4367 N N . PHE B 1 197 ? -4.668 -15.422 -11.484 1 98.12 197 PHE B N 1
ATOM 4368 C CA . PHE B 1 197 ? -5.605 -16.375 -12.055 1 98.12 197 PHE B CA 1
ATOM 4369 C C . PHE B 1 197 ? -6.918 -16.375 -11.281 1 98.12 197 PHE B C 1
ATOM 4371 O O . PHE B 1 197 ? -7.996 -16.281 -11.867 1 98.12 197 PHE B O 1
ATOM 4378 N N . TYR B 1 198 ? -6.832 -16.453 -9.992 1 98.75 198 TYR B N 1
ATOM 4379 C CA . TYR B 1 198 ? -8.055 -16.562 -9.195 1 98.75 198 TYR B CA 1
ATOM 4380 C C . TYR B 1 198 ? -8.797 -15.227 -9.188 1 98.75 198 TYR B C 1
ATOM 4382 O O . TYR B 1 198 ? -10.008 -15.188 -9.406 1 98.75 198 TYR B O 1
ATOM 4390 N N . LEU B 1 199 ? -8.141 -14.125 -8.969 1 98.81 199 LEU B N 1
ATOM 4391 C CA . LEU B 1 199 ? -8.742 -12.812 -8.773 1 98.81 199 LEU B CA 1
ATOM 4392 C C . LEU B 1 199 ? -9.602 -12.414 -9.969 1 98.81 199 LEU B C 1
ATOM 4394 O O . LEU B 1 199 ? -10.766 -12.055 -9.812 1 98.81 199 LEU B O 1
ATOM 4398 N N . PRO B 1 200 ? -9.094 -12.531 -11.211 1 98.56 200 PRO B N 1
ATOM 4399 C CA . PRO B 1 200 ? -9.906 -12.094 -12.352 1 98.56 200 PRO B CA 1
ATOM 4400 C C . PRO B 1 200 ? -11.227 -12.852 -12.461 1 98.56 200 PRO B C 1
ATOM 4402 O O . PRO B 1 200 ? -12.273 -12.242 -12.711 1 98.56 200 PRO B O 1
ATOM 4405 N N . VAL B 1 201 ? -11.188 -14.125 -12.195 1 98.75 201 VAL B N 1
ATOM 4406 C CA . VAL B 1 201 ? -12.383 -14.953 -12.328 1 98.75 201 VAL B CA 1
ATOM 4407 C C . VAL B 1 201 ? -13.352 -14.648 -11.18 1 98.75 201 VAL B C 1
ATOM 4409 O O . VAL B 1 201 ? -14.555 -14.5 -11.398 1 98.75 201 VAL B O 1
ATOM 4412 N N . ALA B 1 202 ? -12.789 -14.523 -9.969 1 98.88 202 ALA B N 1
ATOM 4413 C CA . ALA B 1 202 ? -13.617 -14.211 -8.812 1 98.88 202 ALA B CA 1
ATOM 4414 C C . ALA B 1 202 ? -14.305 -12.859 -8.969 1 98.88 202 ALA B C 1
ATOM 4416 O O . ALA B 1 202 ? -15.469 -12.703 -8.594 1 98.88 202 ALA B O 1
ATOM 4417 N N . LEU B 1 203 ? -13.617 -11.875 -9.547 1 98.94 203 LEU B N 1
ATOM 4418 C CA . LEU B 1 203 ? -14.203 -10.562 -9.789 1 98.94 203 LEU B CA 1
ATOM 4419 C C . LEU B 1 203 ? -15.398 -10.664 -10.734 1 98.94 203 LEU B C 1
ATOM 4421 O O . LEU B 1 203 ? -16.453 -10.078 -10.477 1 98.94 203 LEU B O 1
ATOM 4425 N N . ALA B 1 204 ? -15.203 -11.398 -11.797 1 98.88 204 ALA B N 1
ATOM 4426 C CA . ALA B 1 204 ? -16.281 -11.562 -12.758 1 98.88 204 ALA B CA 1
ATOM 4427 C C . ALA B 1 204 ? -17.469 -12.281 -12.125 1 98.88 204 ALA B C 1
ATOM 4429 O O . ALA B 1 204 ? -18.625 -11.891 -12.328 1 98.88 204 ALA B O 1
ATOM 4430 N N . LEU B 1 205 ? -17.234 -13.336 -11.32 1 98.88 205 LEU B N 1
ATOM 4431 C CA . LEU B 1 205 ? -18.297 -14.078 -10.656 1 98.88 205 LEU B CA 1
ATOM 4432 C C . LEU B 1 205 ? -19.078 -13.18 -9.703 1 98.88 205 LEU B C 1
ATOM 4434 O O . LEU B 1 205 ? -20.312 -13.211 -9.672 1 98.88 205 LEU B O 1
ATOM 4438 N N . HIS B 1 206 ? -18.375 -12.375 -8.891 1 98.88 206 HIS B N 1
ATOM 4439 C CA . HIS B 1 206 ? -19.031 -11.453 -7.977 1 98.88 206 HIS B CA 1
ATOM 4440 C C . HIS B 1 206 ? -19.859 -10.43 -8.742 1 98.88 206 HIS B C 1
ATOM 4442 O O . HIS B 1 206 ? -21.016 -10.164 -8.383 1 98.88 206 HIS B O 1
ATOM 4448 N N . TYR B 1 207 ? -19.281 -9.867 -9.797 1 98.88 207 TYR B N 1
ATOM 4449 C CA . TYR B 1 207 ? -19.984 -8.844 -10.57 1 98.88 207 TYR B CA 1
ATOM 4450 C C . TYR B 1 207 ? -21.281 -9.398 -11.141 1 98.88 207 TYR B C 1
ATOM 4452 O O . TYR B 1 207 ? -22.312 -8.719 -11.109 1 98.88 207 TYR B O 1
ATOM 4460 N N . LEU B 1 208 ? -21.234 -10.625 -11.594 1 98.62 208 LEU B N 1
ATOM 4461 C CA . LEU B 1 208 ? -22.391 -11.227 -12.258 1 98.62 208 LEU B CA 1
ATOM 4462 C C . LEU B 1 208 ? -23.297 -11.922 -11.25 1 98.62 208 LEU B C 1
ATOM 4464 O O . LEU B 1 208 ? -24.25 -12.594 -11.633 1 98.62 208 LEU B O 1
ATOM 4468 N N . GLN B 1 209 ? -22.953 -11.852 -9.961 1 98.12 209 GLN B N 1
ATOM 4469 C CA . GLN B 1 209 ? -23.719 -12.43 -8.867 1 98.12 209 GLN B CA 1
ATOM 4470 C C . GLN B 1 209 ? -23.812 -13.945 -9 1 98.12 209 GLN B C 1
ATOM 4472 O O . GLN B 1 209 ? -24.859 -14.539 -8.75 1 98.12 209 GLN B O 1
ATOM 4477 N N . LEU B 1 210 ? -22.688 -14.516 -9.391 1 98.38 210 LEU B N 1
ATOM 4478 C CA . LEU B 1 210 ? -22.547 -15.961 -9.523 1 98.38 210 LEU B CA 1
ATOM 4479 C C . LEU B 1 210 ? -21.5 -16.484 -8.547 1 98.38 210 LEU B C 1
ATOM 4481 O O . LEU B 1 210 ? -21.109 -17.656 -8.625 1 98.38 210 LEU B O 1
ATOM 4485 N N . ALA B 1 211 ? -21.062 -15.617 -7.613 1 98.5 211 ALA B N 1
ATOM 4486 C CA . ALA B 1 211 ? -20.016 -15.984 -6.676 1 98.5 211 ALA B CA 1
ATOM 4487 C C . ALA B 1 211 ? -20.562 -16.766 -5.492 1 98.5 211 ALA B C 1
ATOM 4489 O O . ALA B 1 211 ? -20.391 -16.375 -4.34 1 98.5 211 ALA B O 1
ATOM 4490 N N . THR B 1 212 ? -21.094 -17.953 -5.766 1 98.06 212 THR B N 1
ATOM 4491 C CA . THR B 1 212 ? -21.5 -18.844 -4.68 1 98.06 212 THR B CA 1
ATOM 4492 C C . THR B 1 212 ? -20.266 -19.5 -4.043 1 98.06 212 THR B C 1
ATOM 4494 O O . THR B 1 212 ? -19.219 -19.594 -4.672 1 98.06 212 THR B O 1
ATOM 4497 N N . PRO B 1 213 ? -20.422 -19.938 -2.789 1 97.62 213 PRO B N 1
ATOM 4498 C CA . PRO B 1 213 ? -19.297 -20.672 -2.186 1 97.62 213 PRO B CA 1
ATOM 4499 C C . PRO B 1 213 ? -18.828 -21.844 -3.041 1 97.62 213 PRO B C 1
ATOM 4501 O O . PRO B 1 213 ? -17.625 -22.094 -3.135 1 97.62 213 PRO B O 1
ATOM 4504 N N . GLY B 1 214 ? -19.734 -22.5 -3.668 1 98.06 214 GLY B N 1
ATOM 4505 C CA . GLY B 1 214 ? -19.391 -23.609 -4.539 1 98.06 214 GLY B CA 1
ATOM 4506 C C . GLY B 1 214 ? -18.609 -23.188 -5.766 1 98.06 214 GLY B C 1
ATOM 4507 O O . GLY B 1 214 ? -17.578 -23.797 -6.086 1 98.06 214 GLY B O 1
ATOM 4508 N N . ASN B 1 215 ? -19.109 -22.172 -6.469 1 98.56 215 ASN B N 1
ATOM 4509 C CA . ASN B 1 215 ? -18.422 -21.672 -7.66 1 98.56 215 ASN B CA 1
ATOM 4510 C C . ASN B 1 215 ? -17.016 -21.156 -7.332 1 98.56 215 ASN B C 1
ATOM 4512 O O . ASN B 1 215 ? -16.062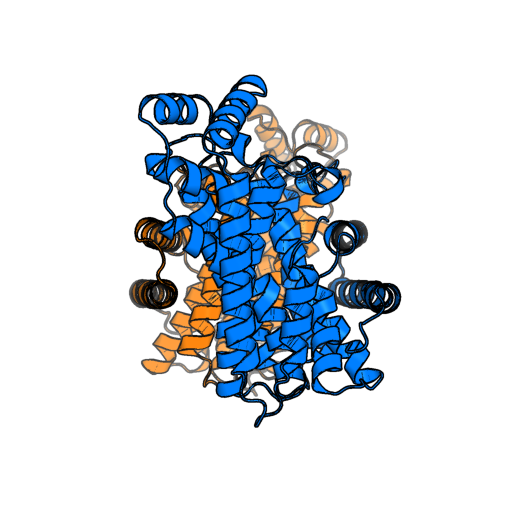 -21.422 -8.07 1 98.56 215 ASN B O 1
ATOM 4516 N N . LEU B 1 216 ? -16.938 -20.422 -6.258 1 98.62 216 LEU B N 1
ATOM 4517 C CA . LEU B 1 216 ? -15.648 -19.875 -5.863 1 98.62 216 LEU B CA 1
ATOM 4518 C C . LEU B 1 216 ? -14.68 -20.984 -5.488 1 98.62 216 LEU B C 1
ATOM 4520 O O . LEU B 1 216 ? -13.492 -20.922 -5.824 1 98.62 216 LEU B O 1
ATOM 4524 N N . ARG B 1 217 ? -15.125 -22 -4.805 1 98.38 217 ARG B N 1
ATOM 4525 C CA . ARG B 1 217 ? -14.273 -23.125 -4.43 1 98.38 217 ARG B CA 1
ATOM 4526 C C . ARG B 1 217 ? -13.797 -23.875 -5.664 1 98.38 217 ARG B C 1
ATOM 4528 O O . ARG B 1 217 ? -12.617 -24.234 -5.762 1 98.38 217 ARG B O 1
ATOM 4535 N N . GLN B 1 218 ? -14.68 -24.188 -6.582 1 98.38 218 GLN B N 1
ATOM 4536 C CA . GLN B 1 218 ? -14.305 -24.875 -7.809 1 98.38 218 GLN B CA 1
ATOM 4537 C C . GLN B 1 218 ? -13.289 -24.078 -8.609 1 98.38 218 GLN B C 1
ATOM 4539 O O . GLN B 1 218 ? -12.32 -24.625 -9.133 1 98.38 218 GLN B O 1
ATOM 4544 N N . ALA B 1 219 ? -13.57 -22.734 -8.703 1 98.62 219 ALA B N 1
ATOM 4545 C CA . ALA B 1 219 ? -12.625 -21.859 -9.406 1 98.62 219 ALA B CA 1
ATOM 4546 C C . ALA B 1 219 ? -11.25 -21.922 -8.742 1 98.62 219 ALA B C 1
ATOM 4548 O O . ALA B 1 219 ? -10.234 -22.047 -9.43 1 98.62 219 ALA B O 1
ATOM 4549 N N . HIS B 1 220 ? -11.273 -21.812 -7.445 1 98.56 220 HIS B N 1
ATOM 4550 C CA . HIS B 1 220 ? -10.031 -21.875 -6.676 1 98.56 220 HIS B CA 1
ATOM 4551 C C . HIS B 1 220 ? -9.281 -23.172 -6.949 1 98.56 220 HIS B C 1
ATOM 4553 O O . HIS B 1 220 ? -8.078 -23.156 -7.23 1 98.56 220 HIS B O 1
ATOM 4559 N N . ASP B 1 221 ? -9.93 -24.266 -6.898 1 98.38 221 ASP B N 1
ATOM 4560 C CA . ASP B 1 221 ? -9.328 -25.594 -6.996 1 98.38 221 ASP B CA 1
ATOM 4561 C C . ASP B 1 221 ? -8.688 -25.812 -8.367 1 98.38 221 ASP B C 1
ATOM 4563 O O . ASP B 1 221 ? -7.73 -26.578 -8.5 1 98.38 221 ASP B O 1
ATOM 4567 N N . ILE B 1 222 ? -9.172 -25.141 -9.344 1 98.62 222 ILE B N 1
ATOM 4568 C CA . ILE B 1 222 ? -8.648 -25.297 -10.703 1 98.62 222 ILE B CA 1
ATOM 4569 C C . ILE B 1 222 ? -7.578 -24.25 -10.977 1 98.62 222 ILE B C 1
ATOM 4571 O O . ILE B 1 222 ? -6.52 -24.562 -11.523 1 98.62 222 ILE B O 1
ATOM 4575 N N . LEU B 1 223 ? -7.836 -23.031 -10.578 1 98.69 223 LEU B N 1
ATOM 4576 C CA . LEU B 1 223 ? -7.023 -21.906 -11.008 1 98.69 223 LEU B CA 1
ATOM 4577 C C . LEU B 1 223 ? -5.703 -21.859 -10.242 1 98.69 223 LEU B C 1
ATOM 4579 O O . LEU B 1 223 ? -4.695 -21.375 -10.766 1 98.69 223 LEU B O 1
ATOM 4583 N N . ILE B 1 224 ? -5.652 -22.344 -8.961 1 98.38 224 ILE B N 1
ATOM 4584 C CA . ILE B 1 224 ? -4.418 -22.312 -8.188 1 98.38 224 ILE B CA 1
ATOM 4585 C C . ILE B 1 224 ? -3.402 -23.281 -8.797 1 98.38 224 ILE B C 1
ATOM 4587 O O . ILE B 1 224 ? -2.273 -22.875 -9.102 1 98.38 224 ILE B O 1
ATOM 4591 N N . PRO B 1 225 ? -3.814 -24.547 -9.141 1 97.94 225 PRO B N 1
ATOM 4592 C CA . PRO B 1 225 ? -2.875 -25.406 -9.859 1 97.94 225 PRO B CA 1
ATOM 4593 C C . PRO B 1 225 ? -2.477 -24.844 -11.219 1 97.94 225 PRO B C 1
ATOM 4595 O O . PRO B 1 225 ? -1.334 -25 -11.656 1 97.94 225 PRO B O 1
ATOM 4598 N N . LEU B 1 226 ? -3.373 -24.25 -11.875 1 97.56 226 LEU B N 1
ATOM 4599 C CA . LEU B 1 226 ? -3.057 -23.609 -13.148 1 97.56 226 LEU B CA 1
ATOM 4600 C C . LEU B 1 226 ? -1.99 -22.531 -12.969 1 97.56 226 LEU B C 1
ATOM 4602 O O . LEU B 1 226 ? -1.074 -22.422 -13.789 1 97.56 226 LEU B O 1
ATOM 4606 N N . GLY B 1 227 ? -2.152 -21.703 -11.953 1 97.12 227 GLY B N 1
ATOM 4607 C CA . GLY B 1 227 ? -1.158 -20.688 -11.641 1 97.12 227 GLY B CA 1
ATOM 4608 C C . GLY B 1 227 ? 0.206 -21.266 -11.32 1 97.12 227 GLY B C 1
ATOM 4609 O O . GLY B 1 227 ? 1.232 -20.703 -11.703 1 97.12 227 GLY B O 1
ATOM 4610 N N . GLN B 1 228 ? 0.217 -22.375 -10.594 1 97.31 228 GLN B N 1
ATOM 4611 C CA . GLN B 1 228 ? 1.472 -23.062 -10.289 1 97.31 228 GLN B CA 1
ATOM 4612 C C . GLN B 1 228 ? 2.156 -23.547 -11.562 1 97.31 228 GLN B C 1
ATOM 4614 O O . GLN B 1 228 ? 3.367 -23.375 -11.727 1 97.31 228 GLN B O 1
ATOM 4619 N N . TYR B 1 229 ? 1.349 -24.156 -12.422 1 97.19 229 TYR B N 1
ATOM 4620 C CA . TYR B 1 229 ? 1.855 -24.594 -13.719 1 97.19 229 TYR B CA 1
ATOM 4621 C C . TYR B 1 229 ? 2.416 -23.422 -14.516 1 97.19 229 TYR B C 1
ATOM 4623 O O . TYR B 1 229 ? 3.518 -23.5 -15.062 1 97.19 229 TYR B O 1
ATOM 4631 N N . PHE B 1 230 ? 1.722 -22.359 -14.516 1 95.56 230 PHE B N 1
ATOM 4632 C CA . PHE B 1 230 ? 2.121 -21.156 -15.227 1 95.56 230 PHE B CA 1
ATOM 4633 C C . PHE B 1 230 ? 3.484 -20.672 -14.75 1 95.56 230 PHE B C 1
ATOM 4635 O O . PHE B 1 230 ? 4.348 -20.328 -15.562 1 95.56 230 PHE B O 1
ATOM 4642 N N . GLN B 1 231 ? 3.676 -20.625 -13.438 1 95.31 231 GLN B N 1
ATOM 4643 C CA . GLN B 1 231 ? 4.926 -20.094 -12.906 1 95.31 231 GLN B CA 1
ATOM 4644 C C . GLN B 1 231 ? 6.094 -21.031 -13.219 1 95.31 231 GLN B C 1
ATOM 4646 O O . GLN B 1 231 ? 7.199 -20.578 -13.516 1 95.31 231 GLN B O 1
ATOM 4651 N N . ALA B 1 232 ? 5.844 -22.297 -13.109 1 96.19 232 ALA B N 1
ATOM 4652 C CA . ALA B 1 232 ? 6.887 -23.25 -13.484 1 96.19 232 ALA B CA 1
ATOM 4653 C C . ALA B 1 232 ? 7.301 -23.062 -14.945 1 96.19 232 ALA B C 1
ATOM 4655 O O . ALA B 1 232 ? 8.484 -23.141 -15.273 1 96.19 232 ALA B O 1
ATOM 4656 N N . GLN B 1 233 ? 6.324 -22.844 -15.758 1 94.88 233 GLN B N 1
ATOM 4657 C CA . GLN B 1 233 ? 6.59 -22.578 -17.172 1 94.88 233 GLN B CA 1
ATOM 4658 C C . GLN B 1 233 ? 7.41 -21.312 -17.344 1 94.88 233 GLN B C 1
ATOM 4660 O O . GLN B 1 233 ? 8.344 -21.266 -18.156 1 94.88 233 GLN B O 1
ATOM 4665 N N . ASP B 1 234 ? 7.02 -20.281 -16.625 1 91.75 234 ASP B N 1
ATOM 4666 C CA . ASP B 1 234 ? 7.766 -19.031 -16.688 1 91.75 234 ASP B CA 1
ATOM 4667 C C . ASP B 1 234 ? 9.211 -19.219 -16.25 1 91.75 234 ASP B C 1
ATOM 4669 O O . ASP B 1 234 ? 10.133 -18.656 -16.844 1 91.75 234 ASP B O 1
ATOM 4673 N N . ASP B 1 235 ? 9.43 -20 -15.211 1 94.88 235 ASP B N 1
ATOM 4674 C CA . ASP B 1 235 ? 10.773 -20.312 -14.734 1 94.88 235 ASP B CA 1
ATOM 4675 C C . ASP B 1 235 ? 11.57 -21.062 -15.797 1 94.88 235 ASP B C 1
ATOM 4677 O O . ASP B 1 235 ? 12.75 -20.781 -16.016 1 94.88 235 ASP B O 1
ATOM 4681 N N . TYR B 1 236 ? 10.93 -22 -16.406 1 95.62 236 TYR B N 1
ATOM 4682 C CA . TYR B 1 236 ? 11.555 -22.781 -17.484 1 95.62 236 TYR B CA 1
ATOM 4683 C C . TYR B 1 236 ? 11.961 -21.875 -18.641 1 95.62 236 TYR B C 1
ATOM 4685 O O . TYR B 1 236 ? 13.094 -21.938 -19.125 1 95.62 236 TYR B O 1
ATOM 4693 N N . LEU B 1 237 ? 11.039 -21 -19.016 1 92.81 237 LEU B N 1
ATOM 4694 C CA . LEU B 1 237 ? 11.281 -20.109 -20.141 1 92.81 237 LEU B CA 1
ATOM 4695 C C . LEU B 1 237 ? 12.367 -19.094 -19.797 1 92.81 237 LEU B C 1
ATOM 4697 O O . LEU B 1 237 ? 13.125 -18.656 -20.688 1 92.81 237 LEU B O 1
ATOM 4701 N N . ASP B 1 238 ? 12.477 -18.766 -18.562 1 92.44 238 ASP B N 1
ATOM 4702 C CA . ASP B 1 238 ? 13.508 -17.828 -18.125 1 92.44 238 ASP B CA 1
ATOM 4703 C C . ASP B 1 238 ? 14.898 -18.406 -18.359 1 92.44 238 ASP B C 1
ATOM 4705 O O . ASP B 1 238 ? 15.836 -17.672 -18.672 1 92.44 238 ASP B O 1
ATOM 4709 N N . VAL B 1 239 ? 15.039 -19.672 -18.266 1 94.25 239 VAL B N 1
ATOM 4710 C CA . VAL B 1 239 ? 16.344 -20.328 -18.359 1 94.25 239 VAL B CA 1
ATOM 4711 C C . VAL B 1 239 ? 16.578 -20.828 -19.781 1 94.25 239 VAL B C 1
ATOM 4713 O O . VAL B 1 239 ? 17.672 -20.672 -20.312 1 94.25 239 VAL B O 1
ATOM 4716 N N . PHE B 1 240 ? 15.523 -21.328 -20.391 1 93.19 240 PHE B N 1
ATOM 4717 C CA . PHE B 1 240 ? 15.734 -22.078 -21.625 1 93.19 240 PHE B CA 1
ATOM 4718 C C . PHE B 1 240 ? 15.094 -21.344 -22.797 1 93.19 240 PHE B C 1
ATOM 4720 O O . PHE B 1 240 ? 15.344 -21.688 -23.953 1 93.19 240 PHE B O 1
ATOM 4727 N N . GLY B 1 241 ? 14.211 -20.406 -22.453 1 87.38 241 GLY B N 1
ATOM 4728 C CA . GLY B 1 241 ? 13.516 -19.703 -23.516 1 87.38 241 GLY B CA 1
ATOM 4729 C C . GLY B 1 241 ? 14.336 -18.562 -24.109 1 87.38 241 GLY B C 1
ATOM 4730 O O . GLY B 1 241 ? 15.344 -18.156 -23.531 1 87.38 241 GLY B O 1
ATOM 4731 N N . LYS B 1 242 ? 13.859 -18.078 -25.297 1 82.62 242 LYS B N 1
ATOM 4732 C CA . LYS B 1 242 ? 14.453 -16.906 -25.922 1 82.62 242 LYS B CA 1
ATOM 4733 C C . LYS B 1 242 ? 13.867 -15.617 -25.344 1 82.62 242 LYS B C 1
ATOM 4735 O O . LYS B 1 242 ? 12.695 -15.578 -24.969 1 82.62 242 LYS B O 1
ATOM 4740 N N . PRO B 1 243 ? 14.734 -14.648 -25.203 1 75.31 243 PRO B N 1
ATOM 4741 C CA . PRO B 1 243 ? 14.258 -13.367 -24.656 1 75.31 243 PRO B CA 1
ATOM 4742 C C . PRO B 1 243 ? 13 -12.867 -25.359 1 75.31 243 PRO B C 1
ATOM 4744 O O . PRO B 1 243 ? 12.125 -12.281 -24.719 1 75.31 243 PRO B O 1
ATOM 4747 N N . GLU B 1 244 ? 12.891 -13.086 -26.656 1 72.31 244 GLU B N 1
ATOM 4748 C CA . GLU B 1 244 ? 11.75 -12.617 -27.422 1 72.31 244 GLU B CA 1
ATOM 4749 C C . GLU B 1 244 ? 10.461 -13.297 -26.984 1 72.31 244 GLU B C 1
ATOM 4751 O O . GLU B 1 244 ? 9.375 -12.727 -27.094 1 72.31 244 GLU B O 1
ATOM 4756 N N . GLN B 1 245 ? 10.625 -14.414 -26.359 1 72.94 245 GLN B N 1
ATOM 4757 C CA . GLN B 1 245 ? 9.477 -15.188 -25.906 1 72.94 245 GLN B CA 1
ATOM 4758 C C . GLN B 1 245 ? 8.953 -14.672 -24.562 1 72.94 245 GLN B C 1
ATOM 4760 O O . GLN B 1 245 ? 7.746 -14.617 -24.344 1 72.94 245 GLN B O 1
ATOM 4765 N N . ILE B 1 246 ? 9.852 -14.242 -23.766 1 71.38 246 ILE B N 1
ATOM 4766 C CA . ILE B 1 246 ? 9.414 -13.938 -22.406 1 71.38 246 ILE B CA 1
ATOM 4767 C C . ILE B 1 246 ? 9.367 -12.43 -22.203 1 71.38 246 ILE B C 1
ATOM 4769 O O . ILE B 1 246 ? 8.828 -11.945 -21.203 1 71.38 246 ILE B O 1
ATOM 4773 N N . GLY B 1 247 ? 9.852 -11.664 -23.203 1 67 247 GLY B N 1
ATOM 4774 C CA . GLY B 1 247 ? 9.781 -10.211 -23.141 1 67 247 GLY B CA 1
ATOM 4775 C C . GLY B 1 247 ? 10.781 -9.609 -22.172 1 67 247 GLY B C 1
ATOM 4776 O O . GLY B 1 247 ? 10.703 -8.422 -21.844 1 67 247 GLY B O 1
ATOM 4777 N N . LYS B 1 248 ? 11.641 -10.414 -21.547 1 68.19 248 LYS B N 1
ATOM 4778 C CA . LYS B 1 248 ? 12.719 -9.977 -20.656 1 68.19 248 LYS B CA 1
ATOM 4779 C C . LYS B 1 248 ? 13.93 -10.898 -20.766 1 68.19 248 LYS B C 1
ATOM 4781 O O . LYS B 1 248 ? 13.852 -11.961 -21.391 1 68.19 248 LYS B O 1
ATOM 4786 N N . VAL B 1 249 ? 15.055 -10.352 -20.234 1 76.62 249 VAL B N 1
ATOM 4787 C CA . VAL B 1 249 ? 16.234 -11.211 -20.125 1 76.62 249 VAL B CA 1
ATOM 4788 C C . VAL B 1 249 ? 16.125 -12.062 -18.859 1 76.62 249 VAL B C 1
ATOM 4790 O O . VAL B 1 249 ? 15.867 -11.539 -17.781 1 76.62 249 VAL B O 1
ATOM 4793 N N . GLY B 1 250 ? 16.172 -13.32 -19.031 1 81.31 250 GLY B N 1
ATOM 4794 C CA . GLY B 1 250 ? 16.125 -14.211 -17.891 1 81.31 250 GLY B CA 1
ATOM 4795 C C . GLY B 1 250 ? 17.234 -13.945 -16.875 1 81.31 250 GLY B C 1
ATOM 4796 O O . GLY B 1 250 ? 18.391 -13.742 -17.266 1 81.31 250 GLY B O 1
ATOM 4797 N N . THR B 1 251 ? 16.891 -13.797 -15.625 1 87.31 251 THR B N 1
ATOM 4798 C CA . THR B 1 251 ? 17.891 -13.469 -14.609 1 87.31 251 THR B CA 1
ATOM 4799 C C . THR B 1 251 ? 17.719 -14.344 -13.375 1 87.31 251 THR B C 1
ATOM 4801 O O . THR B 1 251 ? 18.344 -14.094 -12.344 1 87.31 251 THR B O 1
ATOM 4804 N N . ASP B 1 252 ? 16.984 -15.406 -13.5 1 92.31 252 ASP B N 1
ATOM 4805 C CA . ASP B 1 252 ? 16.656 -16.219 -12.328 1 92.31 252 ASP B CA 1
ATOM 4806 C C . ASP B 1 252 ? 17.922 -16.812 -11.703 1 92.31 252 ASP B C 1
ATOM 4808 O O . ASP B 1 252 ? 18.047 -16.859 -10.477 1 92.31 252 ASP B O 1
ATOM 4812 N N . ILE B 1 253 ? 18.812 -17.219 -12.57 1 95.25 253 ILE B N 1
ATOM 4813 C CA . ILE B 1 253 ? 20.047 -17.828 -12.086 1 95.25 253 ILE B CA 1
ATOM 4814 C C . ILE B 1 253 ? 20.906 -16.781 -11.383 1 95.25 253 ILE B C 1
ATOM 4816 O O . ILE B 1 253 ? 21.297 -16.953 -10.227 1 95.25 253 ILE B O 1
ATOM 4820 N N . GLN B 1 254 ? 21.078 -15.664 -12 1 93.38 254 GLN B N 1
ATOM 4821 C CA . GLN B 1 254 ? 21.938 -14.617 -11.461 1 93.38 254 GLN B CA 1
ATOM 4822 C C . GLN B 1 254 ? 21.297 -13.953 -10.242 1 93.38 254 GLN B C 1
ATOM 4824 O O . GLN B 1 254 ? 22 -13.516 -9.328 1 93.38 254 GLN B O 1
ATOM 4829 N N . ASP B 1 255 ? 20.016 -13.984 -10.195 1 91 255 ASP B N 1
ATOM 4830 C CA . ASP B 1 255 ? 19.312 -13.266 -9.148 1 91 255 ASP B CA 1
ATOM 4831 C C . ASP B 1 255 ? 19 -14.18 -7.961 1 91 255 ASP B C 1
ATOM 4833 O O . ASP B 1 255 ? 18.234 -13.805 -7.07 1 91 255 ASP B O 1
ATOM 4837 N N . ASN B 1 256 ? 19.531 -15.367 -7.98 1 95.06 256 ASN B N 1
ATOM 4838 C CA . ASN B 1 256 ? 19.359 -16.297 -6.867 1 95.06 256 ASN B CA 1
ATOM 4839 C C . ASN B 1 256 ? 17.875 -16.594 -6.613 1 95.06 256 ASN B C 1
ATOM 4841 O O . ASN B 1 256 ? 17.438 -16.656 -5.465 1 95.06 256 ASN B O 1
ATOM 4845 N N . LYS B 1 257 ? 17.109 -16.812 -7.699 1 94.38 257 LYS B N 1
ATOM 4846 C CA . LYS B 1 257 ? 15.68 -17.047 -7.539 1 94.38 257 LYS B CA 1
ATOM 4847 C C . LYS B 1 257 ? 15.398 -18.5 -7.176 1 94.38 257 LYS B C 1
ATOM 4849 O O . LYS B 1 257 ? 16 -19.422 -7.738 1 94.38 257 LYS B O 1
ATOM 4854 N N . CYS B 1 258 ? 14.555 -18.703 -6.195 1 97 258 CYS B N 1
ATOM 4855 C CA . CYS B 1 258 ? 14.055 -20.031 -5.879 1 97 258 CYS B CA 1
ATOM 4856 C C . CYS B 1 258 ? 13.031 -20.5 -6.91 1 97 258 CYS B C 1
ATOM 4858 O O . CYS B 1 258 ? 11.836 -20.562 -6.617 1 97 258 CYS B O 1
ATOM 4860 N N . SER B 1 259 ? 13.516 -20.875 -8.086 1 97.12 259 SER B N 1
ATOM 4861 C CA . SER B 1 259 ? 12.656 -21.203 -9.219 1 97.12 259 SER B CA 1
ATOM 4862 C C . SER B 1 259 ? 12.414 -22.703 -9.32 1 97.12 259 SER B C 1
ATOM 4864 O O . SER B 1 259 ? 13.055 -23.484 -8.602 1 97.12 259 SER B O 1
ATOM 4866 N N . TRP B 1 260 ? 11.492 -23.031 -10.203 1 98.12 260 TRP B N 1
ATOM 4867 C CA . TRP B 1 260 ? 11.195 -24.438 -10.461 1 98.12 260 TRP B CA 1
ATOM 4868 C C . TRP B 1 260 ? 12.438 -25.172 -10.961 1 98.12 260 TRP B C 1
ATOM 4870 O O . TRP B 1 260 ? 12.727 -26.297 -10.523 1 98.12 260 TRP B O 1
ATOM 4880 N N . VAL B 1 261 ? 13.266 -24.562 -11.766 1 98.31 261 VAL B N 1
ATOM 4881 C CA . VAL B 1 261 ? 14.398 -25.188 -12.445 1 98.31 261 VAL B CA 1
ATOM 4882 C C . VAL B 1 261 ? 15.477 -25.547 -11.43 1 98.31 261 VAL B C 1
ATOM 4884 O O . VAL B 1 261 ? 15.93 -26.703 -11.375 1 98.31 261 VAL B O 1
ATOM 4887 N N . ILE B 1 262 ? 15.898 -24.609 -10.594 1 98.56 262 ILE B N 1
ATOM 4888 C CA . ILE B 1 262 ? 16.953 -24.875 -9.625 1 98.56 262 ILE B CA 1
ATOM 4889 C C . ILE B 1 262 ? 16.484 -25.938 -8.625 1 98.56 262 ILE B C 1
ATOM 4891 O O . ILE B 1 262 ? 17.281 -26.781 -8.195 1 98.56 262 ILE B O 1
ATOM 4895 N N . ASN B 1 263 ? 15.242 -25.906 -8.242 1 98.44 263 ASN B N 1
ATOM 4896 C CA . ASN B 1 263 ? 14.742 -26.891 -7.289 1 98.44 263 ASN B CA 1
ATOM 4897 C C . ASN B 1 263 ? 14.734 -28.297 -7.895 1 98.44 263 ASN B C 1
ATOM 4899 O O . ASN B 1 263 ? 15.008 -29.281 -7.199 1 98.44 263 ASN B O 1
ATOM 4903 N N . GLN B 1 264 ? 14.414 -28.422 -9.219 1 98.5 264 GLN B N 1
ATOM 4904 C CA . GLN B 1 264 ? 14.492 -29.703 -9.891 1 98.5 264 GLN B CA 1
ATOM 4905 C C . GLN B 1 264 ? 15.93 -30.188 -9.992 1 98.5 264 GLN B C 1
ATOM 4907 O O . GLN B 1 264 ? 16.203 -31.391 -9.852 1 98.5 264 GLN B O 1
ATOM 4912 N N . ALA B 1 265 ? 16.828 -29.266 -10.219 1 98.69 265 ALA B N 1
ATOM 4913 C CA . ALA B 1 265 ? 18.25 -29.594 -10.289 1 98.69 265 ALA B CA 1
ATOM 4914 C C . ALA B 1 265 ? 18.75 -30.109 -8.945 1 98.69 265 ALA B C 1
ATOM 4916 O O . ALA B 1 265 ? 19.469 -31.109 -8.883 1 98.69 265 ALA B O 1
ATOM 4917 N N . LEU B 1 266 ? 18.375 -29.438 -7.891 1 98.38 266 LEU B N 1
ATOM 4918 C CA . LEU B 1 266 ? 18.844 -29.781 -6.547 1 98.38 266 LEU B CA 1
ATOM 4919 C C . LEU B 1 266 ? 18.344 -31.172 -6.141 1 98.38 266 LEU B C 1
ATOM 4921 O O . LEU B 1 266 ? 19.031 -31.891 -5.414 1 98.38 266 LEU B O 1
ATOM 4925 N N . LYS B 1 267 ? 17.234 -31.578 -6.645 1 97.62 267 LYS B N 1
ATOM 4926 C CA . LYS B 1 267 ? 16.672 -32.906 -6.344 1 97.62 267 LYS B CA 1
ATOM 4927 C C . LYS B 1 267 ? 17.406 -34 -7.09 1 97.62 267 LYS B C 1
ATOM 4929 O O . LYS B 1 267 ? 17.375 -35.156 -6.668 1 97.62 267 LYS B O 1
ATOM 4934 N N . ARG B 1 268 ? 18.172 -33.656 -8.156 1 98.19 268 ARG B N 1
ATOM 4935 C CA . ARG B 1 268 ? 18.609 -34.688 -9.094 1 98.19 268 ARG B CA 1
ATOM 4936 C C . ARG B 1 268 ? 20.125 -34.688 -9.227 1 98.19 268 ARG B C 1
ATOM 4938 O O . ARG B 1 268 ? 20.703 -35.688 -9.703 1 98.19 268 ARG B O 1
ATOM 4945 N N . CYS B 1 269 ? 20.766 -33.625 -8.766 1 98.25 269 CYS B N 1
ATOM 4946 C CA . CYS B 1 269 ? 22.172 -33.406 -9.078 1 98.25 269 CYS B CA 1
ATOM 4947 C C . CYS B 1 269 ? 23.047 -34.375 -8.273 1 98.25 269 CYS B C 1
ATOM 4949 O O . CYS B 1 269 ? 22.688 -34.781 -7.172 1 98.25 269 CYS B O 1
ATOM 4951 N N . SER B 1 270 ? 24.219 -34.688 -8.906 1 98.5 270 SER B N 1
ATOM 4952 C CA . SER B 1 270 ? 25.266 -35.375 -8.18 1 98.5 270 SER B CA 1
ATOM 4953 C C . SER B 1 270 ? 26.016 -34.438 -7.25 1 98.5 270 SER B C 1
ATOM 4955 O O . SER B 1 270 ? 25.859 -33.219 -7.332 1 98.5 270 SER B O 1
ATOM 4957 N N . PRO B 1 271 ? 26.828 -35 -6.336 1 98.25 271 PRO B N 1
ATOM 4958 C CA . PRO B 1 271 ? 27.625 -34.125 -5.465 1 98.25 271 PRO B CA 1
ATOM 4959 C C . PRO B 1 271 ? 28.516 -33.188 -6.246 1 98.25 271 PRO B C 1
ATOM 4961 O O . PRO B 1 271 ? 28.703 -32.031 -5.836 1 98.25 271 PRO B O 1
ATOM 4964 N N . GLU B 1 272 ? 29.047 -33.688 -7.344 1 98.44 272 GLU B N 1
ATOM 4965 C CA . GLU B 1 272 ? 29.906 -32.844 -8.164 1 98.44 272 GLU B CA 1
ATOM 4966 C C . GLU B 1 272 ? 29.109 -31.703 -8.82 1 98.44 272 GLU B C 1
ATOM 4968 O O . GLU B 1 272 ? 29.547 -30.562 -8.852 1 98.44 272 GLU B O 1
ATOM 4973 N N . GLN B 1 273 ? 27.969 -32.031 -9.281 1 98.56 273 GLN B N 1
ATOM 4974 C CA . GLN B 1 273 ? 27.094 -31.047 -9.891 1 98.56 273 GLN B CA 1
ATOM 4975 C C . GLN B 1 273 ? 26.609 -30.047 -8.859 1 98.56 273 GLN B C 1
ATOM 4977 O O . GLN B 1 273 ? 26.5 -28.844 -9.148 1 98.56 273 GLN B O 1
ATOM 4982 N N . ARG B 1 274 ? 26.328 -30.531 -7.645 1 98.5 274 ARG B N 1
ATOM 4983 C CA . ARG B 1 274 ? 25.875 -29.688 -6.547 1 98.5 274 ARG B CA 1
ATOM 4984 C C . ARG B 1 274 ? 26.938 -28.641 -6.203 1 98.5 274 ARG B C 1
ATOM 4986 O O . ARG B 1 274 ? 26.625 -27.484 -5.949 1 98.5 274 ARG B O 1
ATOM 4993 N N . LYS B 1 275 ? 28.156 -29.031 -6.227 1 98.44 275 LYS B N 1
ATOM 4994 C CA . LYS B 1 275 ? 29.25 -28.109 -5.957 1 98.44 275 LYS B CA 1
ATOM 4995 C C . LYS B 1 275 ? 29.297 -27 -6.996 1 98.44 275 LYS B C 1
ATOM 4997 O O . LYS B 1 275 ? 29.516 -25.828 -6.652 1 98.44 275 LYS B O 1
ATOM 5002 N N . VAL B 1 276 ? 29.078 -27.391 -8.227 1 98.56 276 VAL B N 1
ATOM 5003 C CA . VAL B 1 276 ? 29.078 -26.391 -9.305 1 98.56 276 VAL B CA 1
ATOM 5004 C C . VAL B 1 276 ? 27.938 -25.406 -9.094 1 98.56 276 VAL B C 1
ATOM 5006 O O . VAL B 1 276 ? 28.109 -24.203 -9.258 1 98.56 276 VAL B O 1
ATOM 5009 N N . LEU B 1 277 ? 26.781 -25.938 -8.758 1 98.62 277 LEU B N 1
ATOM 5010 C CA . LEU B 1 277 ? 25.625 -25.078 -8.539 1 98.62 277 LEU B CA 1
ATOM 5011 C C . LEU B 1 277 ? 25.875 -24.141 -7.363 1 98.62 277 LEU B C 1
ATOM 5013 O O . LEU B 1 277 ? 25.578 -22.938 -7.449 1 98.62 277 LEU B O 1
ATOM 5017 N N . ASP B 1 278 ? 26.422 -24.625 -6.293 1 98.12 278 ASP B N 1
ATOM 5018 C CA . ASP B 1 278 ? 26.719 -23.797 -5.117 1 98.12 278 ASP B CA 1
ATOM 5019 C C . ASP B 1 278 ? 27.656 -22.656 -5.457 1 98.12 278 ASP B C 1
ATOM 5021 O O . ASP B 1 278 ? 27.547 -21.562 -4.91 1 98.12 278 ASP B O 1
ATOM 5025 N N . GLU B 1 279 ? 28.5 -22.891 -6.363 1 97.5 279 GLU B N 1
ATOM 5026 C CA . GLU B 1 279 ? 29.531 -21.906 -6.711 1 97.5 279 GLU B CA 1
ATOM 5027 C C . GLU B 1 279 ? 29.016 -20.922 -7.754 1 97.5 279 GLU B C 1
ATOM 5029 O O . GLU B 1 279 ? 29.484 -19.781 -7.824 1 97.5 279 GLU B O 1
ATOM 5034 N N . SER B 1 280 ? 28.047 -21.422 -8.477 1 97.94 280 SER B N 1
ATOM 5035 C CA . SER B 1 280 ? 27.734 -20.672 -9.688 1 97.94 280 SER B CA 1
ATOM 5036 C C . SER B 1 280 ? 26.406 -19.938 -9.57 1 97.94 280 SER B C 1
ATOM 5038 O O . SER B 1 280 ? 26.188 -18.922 -10.234 1 97.94 280 SER B O 1
ATOM 5040 N N . TYR B 1 281 ? 25.469 -20.453 -8.836 1 97.62 281 TYR B N 1
ATOM 5041 C CA . TYR B 1 281 ? 24.125 -19.906 -8.766 1 97.62 281 TYR B CA 1
ATOM 5042 C C . TYR B 1 281 ? 24.109 -18.625 -7.922 1 97.62 281 TYR B C 1
ATOM 5044 O O . TYR B 1 281 ? 24.812 -18.531 -6.914 1 97.62 281 TYR B O 1
ATOM 5052 N N . GLY B 1 282 ? 23.344 -17.594 -8.336 1 95.75 282 GLY B N 1
ATOM 5053 C CA . GLY B 1 282 ? 23.156 -16.375 -7.578 1 95.75 282 GLY B CA 1
ATOM 5054 C C . GLY B 1 282 ? 24.344 -15.422 -7.699 1 95.75 282 GLY B C 1
ATOM 5055 O O . GLY B 1 282 ? 24.562 -14.586 -6.824 1 95.75 282 GLY B O 1
ATOM 5056 N N . ARG B 1 283 ? 25.156 -15.656 -8.75 1 95.06 283 ARG B N 1
ATOM 5057 C CA . ARG B 1 283 ? 26.297 -14.805 -9.023 1 95.06 283 ARG B CA 1
ATOM 5058 C C . ARG B 1 283 ? 26.078 -13.953 -10.266 1 95.06 283 ARG B C 1
ATOM 5060 O O . ARG B 1 283 ? 25.625 -14.453 -11.297 1 95.06 283 ARG B O 1
ATOM 5067 N N . LYS B 1 284 ? 26.359 -12.711 -10.078 1 91.94 284 LYS B N 1
ATOM 5068 C CA . LYS B 1 284 ? 26.25 -11.828 -11.227 1 91.94 284 LYS B CA 1
ATOM 5069 C C . LYS B 1 284 ? 27.453 -11.984 -12.164 1 91.94 284 LYS B C 1
ATOM 5071 O O . LYS B 1 284 ? 28.234 -11.055 -12.344 1 91.94 284 LYS B O 1
ATOM 5076 N N . ASP B 1 285 ? 27.547 -13.078 -12.742 1 94.81 285 ASP B N 1
ATOM 5077 C CA . ASP B 1 285 ? 28.656 -13.492 -13.602 1 94.81 285 ASP B CA 1
ATOM 5078 C C . ASP B 1 285 ? 28.172 -14.414 -14.719 1 94.81 285 ASP B C 1
ATOM 5080 O O . ASP B 1 285 ? 27.672 -15.508 -14.453 1 94.81 285 ASP B O 1
ATOM 5084 N N . ALA B 1 286 ? 28.328 -14.008 -15.938 1 94.94 286 ALA B N 1
ATOM 5085 C CA . ALA B 1 286 ? 27.828 -14.727 -17.094 1 94.94 286 ALA B CA 1
ATOM 5086 C C . ALA B 1 286 ? 28.469 -16.094 -17.234 1 94.94 286 ALA B C 1
ATOM 5088 O O . ALA B 1 286 ? 27.844 -17.062 -17.672 1 94.94 286 ALA B O 1
ATOM 5089 N N . THR B 1 287 ? 29.719 -16.141 -16.812 1 97.56 287 THR B N 1
ATOM 5090 C CA . THR B 1 287 ? 30.438 -17.406 -16.891 1 97.56 287 THR B CA 1
ATOM 5091 C C . THR B 1 287 ? 29.875 -18.406 -15.891 1 97.56 287 THR B C 1
ATOM 5093 O O . THR B 1 287 ? 29.688 -19.594 -16.219 1 97.56 287 THR B O 1
ATOM 5096 N N . LEU B 1 288 ? 29.625 -17.953 -14.773 1 97.44 288 LEU B N 1
ATOM 5097 C CA . LEU B 1 288 ? 29.062 -18.828 -13.742 1 97.44 288 LEU B CA 1
ATOM 5098 C C . LEU B 1 288 ? 27.625 -19.203 -14.086 1 97.44 288 LEU B C 1
ATOM 5100 O O . LEU B 1 288 ? 27.203 -20.344 -13.828 1 97.44 288 LEU B O 1
ATOM 5104 N N . GLU B 1 289 ? 26.906 -18.328 -14.664 1 97.19 289 GLU B N 1
ATOM 5105 C CA . GLU B 1 289 ? 25.562 -18.641 -15.141 1 97.19 289 GLU B CA 1
ATOM 5106 C C . GLU B 1 289 ? 25.594 -19.766 -16.156 1 97.19 289 GLU B C 1
ATOM 5108 O O . GLU B 1 289 ? 24.75 -20.672 -16.109 1 97.19 289 GLU B O 1
ATOM 5113 N N . ALA B 1 290 ? 26.547 -19.688 -17.016 1 97.44 290 ALA B N 1
ATOM 5114 C CA . ALA B 1 290 ? 26.688 -20.719 -18.047 1 97.44 290 ALA B CA 1
ATOM 5115 C C . ALA B 1 290 ? 27 -22.078 -17.422 1 97.44 290 ALA B C 1
ATOM 5117 O O . ALA B 1 290 ? 26.562 -23.109 -17.922 1 97.44 290 ALA B O 1
ATOM 5118 N N . LYS B 1 291 ? 27.75 -22.031 -16.375 1 98.31 291 LYS B N 1
ATOM 5119 C CA . LYS B 1 291 ? 28.062 -23.281 -15.688 1 98.31 291 LYS B CA 1
ATOM 5120 C C . LYS B 1 291 ? 26.828 -23.906 -15.055 1 98.31 291 LYS B C 1
ATOM 5122 O O . LYS B 1 291 ? 26.641 -25.125 -15.094 1 98.31 291 LYS B O 1
ATOM 5127 N N . ALA B 1 292 ? 26.062 -23.094 -14.461 1 98.38 292 ALA B N 1
ATOM 5128 C CA . ALA B 1 292 ? 24.812 -23.578 -13.891 1 98.38 292 ALA B CA 1
ATOM 5129 C C . ALA B 1 292 ? 23.906 -24.172 -14.969 1 98.38 292 ALA B C 1
ATOM 5131 O O . ALA B 1 292 ? 23.359 -25.266 -14.797 1 98.38 292 ALA B O 1
ATOM 5132 N N . LYS B 1 293 ? 23.844 -23.5 -16.094 1 97.81 293 LYS B N 1
ATOM 5133 C CA . LYS B 1 293 ? 23.016 -23.969 -17.203 1 97.81 293 LYS B CA 1
ATOM 5134 C C . LYS B 1 293 ? 23.531 -25.281 -17.75 1 97.81 293 LYS B C 1
ATOM 5136 O O . LYS B 1 293 ? 22.75 -26.141 -18.188 1 97.81 293 LYS B O 1
ATOM 5141 N N . ALA B 1 294 ? 24.828 -25.375 -17.734 1 98.5 294 ALA B N 1
ATOM 5142 C CA . ALA B 1 294 ? 25.422 -26.625 -18.203 1 98.5 294 ALA B CA 1
ATOM 5143 C C . ALA B 1 294 ? 24.969 -27.797 -17.328 1 98.5 294 ALA B C 1
ATOM 5145 O O . ALA B 1 294 ? 24.688 -28.875 -17.844 1 98.5 294 ALA B O 1
ATOM 5146 N N . VAL B 1 295 ? 24.938 -27.531 -16.062 1 98.69 295 VAL B N 1
ATOM 5147 C CA . VAL B 1 295 ? 24.469 -28.578 -15.156 1 98.69 295 VAL B CA 1
ATOM 5148 C C . VAL B 1 295 ? 23 -28.891 -15.453 1 98.69 295 VAL B C 1
ATOM 5150 O O . VAL B 1 295 ? 22.609 -30.062 -15.477 1 98.69 295 VAL B O 1
ATOM 5153 N N . PHE B 1 296 ? 22.172 -27.859 -15.703 1 98.75 296 PHE B N 1
ATOM 5154 C CA . PHE B 1 296 ? 20.766 -28.062 -16.031 1 98.75 296 PHE B CA 1
ATOM 5155 C C . PHE B 1 296 ? 20.609 -28.922 -17.281 1 98.75 296 PHE B C 1
ATOM 5157 O O . PHE B 1 296 ? 19.734 -29.797 -17.344 1 98.75 296 PHE B O 1
ATOM 5164 N N . ASN B 1 297 ? 21.469 -28.703 -18.219 1 98.38 297 ASN B N 1
ATOM 5165 C CA . ASN B 1 297 ? 21.453 -29.469 -19.469 1 98.38 297 ASN B CA 1
ATOM 5166 C C . ASN B 1 297 ? 21.875 -30.906 -19.25 1 98.38 297 ASN B C 1
ATOM 5168 O O . ASN B 1 297 ? 21.281 -31.828 -19.812 1 98.38 297 ASN B O 1
ATOM 5172 N N . GLU B 1 298 ? 22.938 -31.047 -18.453 1 98.5 298 GLU B N 1
ATOM 5173 C CA . GLU B 1 298 ? 23.406 -32.406 -18.156 1 98.5 298 GLU B CA 1
ATOM 5174 C C . GLU B 1 298 ? 22.312 -33.219 -17.484 1 98.5 298 GLU B C 1
ATOM 5176 O O . GLU B 1 298 ? 22.219 -34.438 -17.703 1 98.5 298 GLU B O 1
ATOM 5181 N N . LEU B 1 299 ? 21.531 -32.531 -16.703 1 98.5 299 LEU B N 1
ATOM 5182 C CA . LEU B 1 299 ? 20.453 -33.188 -15.977 1 98.5 299 LEU B CA 1
ATOM 5183 C C . LEU B 1 299 ? 19.219 -33.344 -16.859 1 98.5 299 LEU B C 1
ATOM 5185 O O . LEU B 1 299 ? 18.203 -33.906 -16.422 1 98.5 299 LEU B O 1
ATOM 5189 N N . ASP B 1 300 ? 19.188 -32.875 -18.094 1 98.38 300 ASP B N 1
ATOM 5190 C CA . ASP B 1 300 ? 18.094 -32.906 -19.062 1 98.38 300 ASP B CA 1
ATOM 5191 C C . ASP B 1 300 ? 16.828 -32.312 -18.469 1 98.38 300 ASP B C 1
ATOM 5193 O O . ASP B 1 300 ? 15.758 -32.938 -18.516 1 98.38 300 ASP B O 1
ATOM 5197 N N . LEU B 1 301 ? 16.953 -31.141 -17.891 1 98.25 301 LEU B N 1
ATOM 5198 C CA . LEU B 1 301 ? 15.82 -30.516 -17.203 1 98.25 301 LEU B CA 1
ATOM 5199 C C . LEU B 1 301 ? 14.742 -30.109 -18.203 1 98.25 301 LEU B C 1
ATOM 5201 O O . LEU B 1 301 ? 13.586 -29.891 -17.828 1 98.25 301 LEU B O 1
ATOM 5205 N N . GLU B 1 302 ? 15.07 -29.938 -19.453 1 97.31 302 GLU B N 1
ATOM 5206 C CA . GLU B 1 302 ? 14.039 -29.703 -20.469 1 97.31 302 GLU B CA 1
ATOM 5207 C C . GLU B 1 302 ? 13.062 -30.859 -20.547 1 97.31 302 GLU B C 1
ATOM 5209 O O . GLU B 1 302 ? 11.852 -30.656 -20.641 1 97.31 302 GLU B O 1
ATOM 5214 N N . LYS B 1 303 ? 13.617 -32.094 -20.547 1 98.06 303 LYS B N 1
ATOM 5215 C CA . LYS B 1 303 ? 12.758 -33.25 -20.562 1 98.06 303 LYS B CA 1
ATOM 5216 C C . LYS B 1 303 ? 11.922 -33.344 -19.297 1 98.06 303 LYS B C 1
ATOM 5218 O O . LYS B 1 303 ? 10.75 -33.719 -19.328 1 98.06 303 LYS B O 1
ATOM 5223 N N . VAL B 1 304 ? 12.578 -33.062 -18.156 1 98.06 304 VAL B N 1
ATOM 5224 C CA . VAL B 1 304 ? 11.875 -33.062 -16.875 1 98.06 304 VAL B CA 1
ATOM 5225 C C . VAL B 1 304 ? 10.688 -32.125 -16.938 1 98.06 304 VAL B C 1
ATOM 5227 O O . VAL B 1 304 ? 9.594 -32.438 -16.484 1 98.06 304 VAL B O 1
ATOM 5230 N N . TYR B 1 305 ? 10.883 -30.922 -17.484 1 97.31 305 TYR B N 1
ATOM 5231 C CA . TYR B 1 305 ? 9.82 -29.922 -17.594 1 97.31 305 TYR B CA 1
ATOM 5232 C C . TYR B 1 305 ? 8.711 -30.406 -18.516 1 97.31 305 TYR B C 1
ATOM 5234 O O . TYR B 1 305 ? 7.527 -30.25 -18.219 1 97.31 305 TYR B O 1
ATOM 5242 N N . ARG B 1 306 ? 9.023 -31 -19.656 1 96.81 306 ARG B N 1
ATOM 5243 C CA . ARG B 1 306 ? 8.023 -31.484 -20.609 1 96.81 306 ARG B CA 1
ATOM 5244 C C . ARG B 1 306 ? 7.125 -32.531 -19.969 1 96.81 306 ARG B C 1
ATOM 5246 O O . ARG B 1 306 ? 5.91 -32.531 -20.172 1 96.81 306 ARG B O 1
ATOM 5253 N N . ASP B 1 307 ? 7.785 -33.438 -19.25 1 97.94 307 ASP B N 1
ATOM 5254 C CA . ASP B 1 307 ? 7.012 -34.438 -18.531 1 97.94 307 ASP B CA 1
ATOM 5255 C C . ASP B 1 307 ? 6.105 -33.812 -17.484 1 97.94 307 ASP B C 1
ATOM 5257 O O . ASP B 1 307 ? 4.938 -34.188 -17.359 1 97.94 307 ASP B O 1
ATOM 5261 N N . PHE B 1 308 ? 6.672 -32.875 -16.766 1 97.44 308 PHE B N 1
ATOM 5262 C CA . PHE B 1 308 ? 5.926 -32.125 -15.766 1 97.44 308 PHE B CA 1
ATOM 5263 C C . PHE B 1 308 ? 4.738 -31.406 -16.406 1 97.44 308 PHE B C 1
ATOM 5265 O O . PHE B 1 308 ? 3.619 -31.469 -15.898 1 97.44 308 PHE B O 1
ATOM 5272 N N . GLU B 1 309 ? 4.922 -30.703 -17.484 1 97.06 309 GLU B N 1
ATOM 5273 C CA . GLU B 1 309 ? 3.883 -29.953 -18.188 1 97.06 309 GLU B CA 1
ATOM 5274 C C . GLU B 1 309 ? 2.73 -30.859 -18.609 1 97.06 309 GLU B C 1
ATOM 5276 O O . GLU B 1 309 ? 1.564 -30.531 -18.375 1 97.06 309 GLU B O 1
ATOM 5281 N N . GLU B 1 310 ? 3.066 -32.031 -19.203 1 97.5 310 GLU B N 1
ATOM 5282 C CA . GLU B 1 310 ? 2.031 -32.938 -19.641 1 97.5 310 GLU B CA 1
ATOM 5283 C C . GLU B 1 310 ? 1.222 -33.469 -18.469 1 97.5 310 GLU B C 1
ATOM 5285 O O . GLU B 1 310 ? 0.001 -33.625 -18.562 1 97.5 310 GLU B O 1
ATOM 5290 N N . ASP B 1 311 ? 1.939 -33.75 -17.438 1 98 311 ASP B N 1
ATOM 5291 C CA . ASP B 1 311 ? 1.271 -34.25 -16.234 1 98 311 ASP B CA 1
ATOM 5292 C C . ASP B 1 311 ? 0.334 -33.188 -15.656 1 98 311 ASP B C 1
ATOM 5294 O O . ASP B 1 311 ? -0.803 -33.5 -15.289 1 98 311 ASP B O 1
ATOM 5298 N N . GLN B 1 312 ? 0.843 -31.953 -15.508 1 97.44 312 GLN B N 1
ATOM 5299 C CA . GLN B 1 312 ? 0.041 -30.875 -14.961 1 97.44 312 GLN B CA 1
ATOM 5300 C C . GLN B 1 312 ? -1.183 -30.594 -15.828 1 97.44 312 GLN B C 1
ATOM 5302 O O . GLN B 1 312 ? -2.285 -30.391 -15.312 1 97.44 312 GLN B O 1
ATOM 5307 N N . VAL B 1 313 ? -1.027 -30.578 -17.109 1 97.5 313 VAL B N 1
ATOM 5308 C CA . VAL B 1 313 ? -2.113 -30.281 -18.031 1 97.5 313 VAL B CA 1
ATOM 5309 C C . VAL B 1 313 ? -3.18 -31.375 -17.953 1 97.5 313 VAL B C 1
ATOM 5311 O O . VAL B 1 313 ? -4.375 -31.078 -17.953 1 97.5 313 VAL B O 1
ATOM 5314 N N . ARG B 1 314 ? -2.697 -32.656 -17.906 1 97.88 314 ARG B N 1
ATOM 5315 C CA . ARG B 1 314 ? -3.635 -33.75 -17.75 1 97.88 314 ARG B CA 1
ATOM 5316 C C . ARG B 1 314 ? -4.465 -33.594 -16.484 1 97.88 314 ARG B C 1
ATOM 5318 O O . ARG B 1 314 ? -5.684 -33.781 -16.5 1 97.88 314 ARG B O 1
ATOM 5325 N N . LYS B 1 315 ? -3.836 -33.281 -15.398 1 98.19 315 LYS B N 1
ATOM 5326 C CA . LYS B 1 315 ? -4.516 -33.094 -14.117 1 98.19 315 LYS B CA 1
ATOM 5327 C C . LYS B 1 315 ? -5.52 -31.938 -14.195 1 98.19 315 LYS B C 1
ATOM 5329 O O . LYS B 1 315 ? -6.66 -32.094 -13.742 1 98.19 315 LYS B O 1
ATOM 5334 N N . ILE B 1 316 ? -5.125 -30.797 -14.742 1 98.19 316 ILE B N 1
ATOM 5335 C CA . ILE B 1 316 ? -5.973 -29.625 -14.828 1 98.19 316 ILE B CA 1
ATOM 5336 C C . ILE B 1 316 ? -7.16 -29.891 -15.742 1 98.19 316 ILE B C 1
ATOM 5338 O O . ILE B 1 316 ? -8.289 -29.516 -15.438 1 98.19 316 ILE B O 1
ATOM 5342 N N . ARG B 1 317 ? -6.922 -30.625 -16.844 1 98.06 317 ARG B N 1
ATOM 5343 C CA . ARG B 1 317 ? -8.008 -31.016 -17.75 1 98.06 317 ARG B CA 1
ATOM 5344 C C . ARG B 1 317 ? -9.023 -31.906 -17.031 1 98.06 317 ARG B C 1
ATOM 5346 O O . ARG B 1 317 ? -10.227 -31.766 -17.234 1 98.06 317 ARG B O 1
ATOM 5353 N N . GLY B 1 318 ? -8.477 -32.812 -16.266 1 98.38 318 GLY B N 1
ATOM 5354 C CA . GLY B 1 318 ? -9.352 -33.656 -15.453 1 98.38 318 GLY B CA 1
ATOM 5355 C C . GLY B 1 318 ? -10.211 -32.875 -14.492 1 98.38 318 GLY B C 1
ATOM 5356 O O . GLY B 1 318 ? -11.406 -33.156 -14.328 1 98.38 318 GLY B O 1
ATOM 5357 N N . MET B 1 319 ? -9.672 -31.875 -13.82 1 98.19 319 MET B N 1
ATOM 5358 C CA . MET B 1 319 ? -10.414 -31 -12.906 1 98.19 319 MET B CA 1
ATOM 5359 C C . MET B 1 319 ? -11.5 -30.234 -13.656 1 98.19 319 MET B C 1
ATOM 5361 O O . MET B 1 319 ? -12.617 -30.094 -13.164 1 98.19 319 MET B O 1
ATOM 5365 N N . ILE B 1 320 ? -11.148 -29.688 -14.805 1 98.31 320 ILE B N 1
ATOM 5366 C CA . ILE B 1 320 ? -12.094 -28.922 -15.602 1 98.31 320 ILE B CA 1
ATOM 5367 C C . ILE B 1 320 ? -13.258 -29.812 -16.031 1 98.31 320 ILE B C 1
ATOM 5369 O O . ILE B 1 320 ? -14.422 -29.406 -15.945 1 98.31 320 ILE B O 1
ATOM 5373 N N . GLU B 1 321 ? -12.945 -31.047 -16.484 1 97.81 321 GLU B N 1
ATOM 5374 C CA . GLU B 1 321 ? -13.969 -31.984 -16.922 1 97.81 321 GLU B CA 1
ATOM 5375 C C . GLU B 1 321 ? -14.945 -32.312 -15.797 1 97.81 321 GLU B C 1
ATOM 5377 O O . GLU B 1 321 ? -16.141 -32.531 -16.047 1 97.81 321 GLU B O 1
ATOM 5382 N N . GLY B 1 322 ? -14.484 -32.344 -14.609 1 97.75 322 GLY B N 1
ATOM 5383 C CA . GLY B 1 322 ? -15.297 -32.719 -13.461 1 97.75 322 GLY B CA 1
ATOM 5384 C C . GLY B 1 322 ? -16.047 -31.531 -12.875 1 97.75 322 GLY B C 1
ATOM 5385 O O . GLY B 1 322 ? -16.812 -31.672 -11.914 1 97.75 322 GLY B O 1
ATOM 5386 N N . LEU B 1 323 ? -15.945 -30.391 -13.461 1 97.69 323 LEU B N 1
ATOM 5387 C CA . LEU B 1 323 ? -16.562 -29.172 -12.945 1 97.69 323 LEU B CA 1
ATOM 5388 C C . LEU B 1 323 ? -18.094 -29.266 -12.984 1 97.69 323 LEU B C 1
ATOM 5390 O O . LEU B 1 323 ? -18.656 -29.75 -13.969 1 97.69 323 LEU B O 1
ATOM 5394 N N . ASP B 1 324 ? -18.734 -28.922 -11.875 1 97.75 324 ASP B N 1
ATOM 5395 C CA . ASP B 1 324 ? -20.188 -28.828 -11.781 1 97.75 324 ASP B CA 1
ATOM 5396 C C . ASP B 1 324 ? -20.688 -27.469 -12.297 1 97.75 324 ASP B C 1
ATOM 5398 O O . ASP B 1 324 ? -20.375 -26.422 -11.711 1 97.75 324 ASP B O 1
ATOM 5402 N N . GLU B 1 325 ? -21.422 -27.422 -13.297 1 97.56 325 GLU B N 1
ATOM 5403 C CA . GLU B 1 325 ? -21.875 -26.188 -13.93 1 97.56 325 GLU B CA 1
ATOM 5404 C C . GLU B 1 325 ? -23.266 -25.797 -13.461 1 97.56 325 GLU B C 1
ATOM 5406 O O . GLU B 1 325 ? -23.875 -24.875 -14 1 97.56 325 GLU B O 1
ATOM 5411 N N . SER B 1 326 ? -23.75 -26.469 -12.484 1 97.38 326 SER B N 1
ATOM 5412 C CA . SER B 1 326 ? -25.156 -26.344 -12.07 1 97.38 326 SER B CA 1
ATOM 5413 C C . SER B 1 326 ? -25.438 -24.953 -11.516 1 97.38 326 SER B C 1
ATOM 5415 O O . SER B 1 326 ? -26.578 -24.484 -11.562 1 97.38 326 SER B O 1
ATOM 5417 N N . GLU B 1 327 ? -24.406 -24.25 -11.023 1 96.69 327 GLU B N 1
ATOM 5418 C CA . GLU B 1 327 ? -24.641 -22.953 -10.414 1 96.69 327 GLU B CA 1
ATOM 5419 C C . GLU B 1 327 ? -24.203 -21.812 -11.344 1 96.69 327 GLU B C 1
ATOM 5421 O O . GLU B 1 327 ? -24.016 -20.688 -10.898 1 96.69 327 GLU B O 1
ATOM 5426 N N . GLY B 1 328 ? -23.906 -22.203 -12.562 1 96.5 328 GLY B N 1
ATOM 5427 C CA . GLY B 1 328 ? -23.688 -21.156 -13.547 1 96.5 328 GLY B CA 1
ATOM 5428 C C . GLY B 1 328 ? -22.234 -21.062 -14 1 96.5 328 GLY B C 1
ATOM 5429 O O . GLY B 1 328 ? -21.938 -20.359 -14.961 1 96.5 328 GLY B O 1
ATOM 5430 N N . LEU B 1 329 ? -21.359 -21.734 -13.281 1 97.69 329 LEU B N 1
ATOM 5431 C CA . LEU B 1 329 ? -19.969 -21.797 -13.727 1 97.69 329 LEU B CA 1
ATOM 5432 C C . LEU B 1 329 ? -19.844 -22.594 -15.023 1 97.69 329 LEU B C 1
ATOM 5434 O O . LEU B 1 329 ? -20.703 -23.406 -15.336 1 97.69 329 LEU B O 1
ATOM 5438 N N . LYS B 1 330 ? -18.891 -22.234 -15.82 1 97.75 330 LYS B N 1
ATOM 5439 C CA . LYS B 1 330 ? -18.719 -22.891 -17.125 1 97.75 330 LYS B CA 1
ATOM 5440 C C . LYS B 1 330 ? -17.297 -23.391 -17.297 1 97.75 330 LYS B C 1
ATOM 5442 O O . LYS B 1 330 ? -16.328 -22.688 -16.969 1 97.75 330 LYS B O 1
ATOM 5447 N N . LYS B 1 331 ? -17.172 -24.562 -17.859 1 97.69 331 LYS B N 1
ATOM 5448 C CA . LYS B 1 331 ? -15.875 -25.156 -18.125 1 97.69 331 LYS B CA 1
ATOM 5449 C C . LYS B 1 331 ? -15.055 -24.297 -19.078 1 97.69 331 LYS B C 1
ATOM 5451 O O . LYS B 1 331 ? -13.82 -24.25 -18.984 1 97.69 331 LYS B O 1
ATOM 5456 N N . GLY B 1 332 ? -15.773 -23.578 -19.891 1 96.19 332 GLY B N 1
ATOM 5457 C CA . GLY B 1 332 ? -15.133 -22.766 -20.906 1 96.19 332 GLY B CA 1
ATOM 5458 C C . GLY B 1 332 ? -14.219 -21.703 -20.328 1 96.19 332 GLY B C 1
ATOM 5459 O O . GLY B 1 332 ? -13.242 -21.297 -20.953 1 96.19 332 GLY B O 1
ATOM 5460 N N . VAL B 1 333 ? -14.516 -21.203 -19.141 1 97.06 333 VAL B N 1
ATOM 5461 C CA . VAL B 1 333 ? -13.672 -20.219 -18.469 1 97.06 333 VAL B CA 1
ATOM 5462 C C . VAL B 1 333 ? -12.266 -20.781 -18.281 1 97.06 333 VAL B C 1
ATOM 5464 O O . VAL B 1 333 ? -11.281 -20.141 -18.641 1 97.06 333 VAL B O 1
ATOM 5467 N N . PHE B 1 334 ? -12.203 -21.969 -17.812 1 98 334 PHE B N 1
ATOM 5468 C CA . PHE B 1 334 ? -10.938 -22.594 -17.422 1 98 334 PHE B CA 1
ATOM 5469 C C . PHE B 1 334 ? -10.219 -23.156 -18.641 1 98 334 PHE B C 1
ATOM 5471 O O . PHE B 1 334 ? -8.992 -23.156 -18.703 1 98 334 PHE B O 1
ATOM 5478 N N . GLU B 1 335 ? -11 -23.625 -19.609 1 95.88 335 GLU B N 1
ATOM 5479 C CA . GLU B 1 335 ? -10.406 -24.078 -20.859 1 95.88 335 GLU B CA 1
ATOM 5480 C C . GLU B 1 335 ? -9.672 -22.953 -21.578 1 95.88 335 GLU B C 1
ATOM 5482 O O . GLU B 1 335 ? -8.617 -23.156 -22.172 1 95.88 335 GLU B O 1
ATOM 5487 N N . SER B 1 336 ? -10.242 -21.828 -21.484 1 91.94 336 SER B N 1
ATOM 5488 C CA . SER B 1 336 ? -9.609 -20.672 -22.094 1 91.94 336 SER B CA 1
ATOM 5489 C C . SER B 1 336 ? -8.289 -20.328 -21.422 1 91.94 336 SER B C 1
ATOM 5491 O O . SER B 1 336 ? -7.309 -20 -22.094 1 91.94 336 SER B O 1
ATOM 5493 N N . PHE B 1 337 ? -8.227 -20.375 -20.125 1 93.31 337 PHE B N 1
ATOM 5494 C CA . PHE B 1 337 ? -6.988 -20.125 -19.391 1 93.31 337 PHE B CA 1
ATOM 5495 C C . PHE B 1 337 ? -5.922 -21.141 -19.766 1 93.31 337 PHE B C 1
ATOM 5497 O O . PHE B 1 337 ? -4.781 -20.781 -20.062 1 93.31 337 PHE B O 1
ATOM 5504 N N . LEU B 1 338 ? -6.324 -22.406 -19.734 1 94.81 338 LEU B N 1
ATOM 5505 C CA . LEU B 1 338 ? -5.383 -23.484 -20 1 94.81 338 LEU B CA 1
ATOM 5506 C C . LEU B 1 338 ? -4.84 -23.375 -21.422 1 94.81 338 LEU B C 1
ATOM 5508 O O . LEU B 1 338 ? -3.645 -23.578 -21.656 1 94.81 338 LEU B O 1
ATOM 5512 N N . ALA B 1 339 ? -5.684 -23 -22.359 1 91.5 339 ALA B N 1
ATOM 5513 C CA . ALA B 1 339 ? -5.289 -22.906 -23.75 1 91.5 339 ALA B CA 1
ATOM 5514 C C . ALA B 1 339 ? -4.254 -21.797 -23.969 1 91.5 339 ALA B C 1
ATOM 5516 O O . ALA B 1 339 ? -3.367 -21.922 -24.812 1 91.5 339 ALA B O 1
ATOM 5517 N N . LYS B 1 340 ? -4.344 -20.781 -23.188 1 87.44 340 LYS B N 1
ATOM 5518 C CA . LYS B 1 340 ? -3.424 -19.641 -23.297 1 87.44 340 LYS B CA 1
ATOM 5519 C C . LYS B 1 340 ? -2.043 -20 -22.766 1 87.44 340 LYS B C 1
ATOM 5521 O O . LYS B 1 340 ? -1.037 -19.438 -23.188 1 87.44 340 LYS B O 1
ATOM 5526 N N . ILE B 1 341 ? -2.004 -20.953 -21.859 1 89.44 341 ILE B N 1
ATOM 5527 C CA . ILE B 1 341 ? -0.763 -21.219 -21.141 1 89.44 341 ILE B CA 1
ATOM 5528 C C . ILE B 1 341 ? -0.089 -22.453 -21.734 1 89.44 341 ILE B C 1
ATOM 5530 O O . ILE B 1 341 ? 1.14 -22.516 -21.828 1 89.44 341 ILE B O 1
ATOM 5534 N N . TYR B 1 342 ? -0.924 -23.438 -22.125 1 89.5 342 TYR B N 1
ATOM 5535 C CA . TYR B 1 342 ? -0.379 -24.703 -22.594 1 89.5 342 TYR B CA 1
ATOM 5536 C C . TYR B 1 342 ? 0.464 -24.516 -23.844 1 89.5 342 TYR B C 1
ATOM 5538 O O . TYR B 1 342 ? -0.03 -24.016 -24.859 1 89.5 342 TYR B O 1
ATOM 5546 N N . LYS B 1 343 ? 1.753 -24.891 -23.844 1 81.12 343 LYS B N 1
ATOM 5547 C CA . LYS B 1 343 ? 2.768 -24.875 -24.891 1 81.12 343 LYS B CA 1
ATOM 5548 C C . LYS B 1 343 ? 2.967 -23.453 -25.422 1 81.12 343 LYS B C 1
ATOM 5550 O O . LYS B 1 343 ? 3.121 -23.25 -26.641 1 81.12 343 LYS B O 1
ATOM 5555 N N . ARG B 1 344 ? 2.727 -22.578 -24.516 1 76.19 344 ARG B N 1
ATOM 5556 C CA . ARG B 1 344 ? 2.967 -21.188 -24.891 1 76.19 344 ARG B CA 1
ATOM 5557 C C . ARG B 1 344 ? 4.453 -20.938 -25.109 1 76.19 344 ARG B C 1
ATOM 5559 O O . ARG B 1 344 ? 5.301 -21.547 -24.453 1 76.19 344 ARG B O 1
ATOM 5566 N N . ASP B 1 345 ? 4.77 -20.281 -26.312 1 65.25 345 ASP B N 1
ATOM 5567 C CA . ASP B 1 345 ? 6.152 -19.938 -26.625 1 65.25 345 ASP B CA 1
ATOM 5568 C C . ASP B 1 345 ? 6.426 -18.469 -26.344 1 65.25 345 ASP B C 1
ATOM 5570 O O . ASP B 1 345 ? 7.492 -17.953 -26.703 1 65.25 345 ASP B O 1
ATOM 5574 N N . LYS B 1 346 ? 5.332 -17.781 -26.125 1 61.25 346 LYS B N 1
ATOM 5575 C CA . LYS B 1 346 ? 5.504 -16.375 -25.734 1 61.25 346 LYS B CA 1
ATOM 5576 C C . LYS B 1 346 ? 4.66 -16.031 -24.516 1 61.25 346 LYS B C 1
ATOM 5578 O O . LYS B 1 346 ? 3.621 -16.656 -24.281 1 61.25 346 LYS B O 1
#

Organism: Paracoccidioides lutzii (strain ATCC MYA-826 / Pb01) (NCBI:txid502779)

Radius of gyration: 26.88 Å; Cα contacts (8 Å, |Δi|>4): 911; chains: 2; bounding box: 58×76×60 Å

Foldseek 3Di:
DQDFDDPVVLVVLQVVLLVLVLVVVVVVVDDPVVSVVLSCLSVVQQDDDPLQQLRLQVSLLCQLPVDDDPLRNSVSSLLSSLLSLLVSLCQLVVCVLLVNQDDLRHGRQLPPPPCPCVSVVSSVVSNVSSLSSLCVSPVPPPCSVVLVVLSVVLSVLLVVLVVLFCVQFPLVDADCVSAAVVSVLSNQLRNWQSSRFLSSNCVNCSRVVLNDVQLSVLSSVQRSLLSSLLQLVLLVCLLPNDCVQNSHHRCCQQSRGSHPQSNVLVVQDDPVLVVLSSVQGSHPDPVSSVSPSVSSVVSVVVVVSVVVLVVSLVVSVVSLVPDDCPSRRHSVSSVVSSVCRRPRND/DQDFDDPVVLVVLQVVLLVLVLVVVVVVVDDPVVNVVLSCLSVVQQDDDPLQQLRLQLSLLCQLPVDDDPLRNSVSSLLSSLLSLLVSLCQLVVCVLLVNQDDLRHGRQLPPPPCPCVSVVSSVVSNVSSLSSLCVSPVVPPCSVVLVVLSVVLSVLLVVLVVLFCVQFPLVDADCVSAAVVSQLSNQLRNWQSSRFLSSNCVNCSRVVLNDPQLSVLSSVQRSLLSVLLQLVLLVCLLPADCVQNSHHRCCQQSRGSHPQSNVLVVQDDPVLVVLSSVQGSHPDPVSSVSPSVSSVVSVVVVVSVVVLVVSLVVSVVSLVPDDCPSRRHSVSSVVSSVCRRPRND

Secondary structure (DSSP, 8-state):
---PPPHHHHHTTHHHHHHHHHHHHHTTT--HHHHHHHHHHHHHHSS-S--HHHHHHHHHHHHHHSS--HHHHHHHHHHHHHHHHHHHHHHHHHHHHHT--EETTEE-GGGSTTTTTHHHHHHHHHHHHHHHHHHHHHTTSTTHHHHHHHHHHHHHHHHHHHHHHHHHS-TT---GGG--HHHHHHHHIIIIIIIIIIHHHHHHHHHTT---HHHHHHHHHHHHHHHHHHHHHHHHHHHHS-HHHHTS---TTTTT---HHHHHHHHH--HHHHHHHHHHTT-S-HHHHHHHHHHHHHTTHHHHHHHHHHHHHHHHHHHHHT---TTS--HHHHHHHHHHHTT---/---PPPHHHHHTTHHHHHHHHHHHHHTTT--HHHHHHHHHHHHHHSS-S--HHHHHHHHHHHHHHSS--HHHHHHHHHHHHHHHHHHHHHHHHHHHHHT--EETTEE-GGGSTTTTTHHHHHHHHHHHHHHHHHHHHHTTSTTHHHHHHHHHHHHHHHHHHHHHHHHHS-TT---GGG--HHHHHHHHIIIIIIIIIIHHHHHHHHHTT---HHHHHHHHHHHHHHHHHHHHHHHHHHHHS-HHHHTS---TTTTT---HHHHHHHHH--HHHHHHHHHHTT-S-HHHHHHHHHHHHHTTHHHHHHHHHHHHHHHHHHHHHT---TTS--HHHHHHHHHHHTT---

Nearest PDB structures (foldseek):
  4kpd-assembly1_A-2  TM=9.526E-01  e=3.391E-25  Homo sapiens
  6n83-assembly1_F-2  TM=9.655E-01  e=1.119E-24  Homo sapiens
  2qis-assembly1_A-2  TM=9.545E-01  e=1.714E-24  Homo sapiens
  4nfi-assembly1_F-2  TM=9.377E-01  e=2.626E-24  Homo sapiens
  8a7l-assembly1_A  TM=9.403E-01  e=1.789E-23  Phaedon cochleariae

pLDDT: mean 95.58, std 6.56, range [46.5, 98.94]

Sequence (692 aa):
MASRTARADFEAIFPLLVQDLSDNVNQYGIPSNALKWFQTSLNANTPGGKLNRGLSVPDTGLALLGKLSDEQFKHLCTLGWLTELLQAFFLVSDDMMDGSHTRRGKPCWHRRPGVNLIAINDSFMLESSIYVILKKHFRFHPAYVDFLELFHEVSFQTELGQLCDLLTAPEDNVNLDNFNMDKFNFIVIYKTAYYSFYLPVALALHYLQLATPGNLRQAHDILIPLGQYFQAQDDYLDVFGKPEQIGKVGTDIQDNKCSWVINQALKRCSPEQRKVLDESYGRKDATLEAKAKAVFNELDLEKVYRDFEEDQVRKIRGMIEGLDESEGLKKGVFESFLAKIYKRDKMASRTARADFEAIFPLLVQDLSDNVNQYGIPSNALKWFQTSLNANTPGGKLNRGLSVPDTGLALLGKLSDEQFKHLCTLGWLTELLQAFFLVSDDMMDGSHTRRGKPCWHRRPGVNLIAINDSFMLESSIYVILKKHFRFHPAYVDFLELFHEVSFQTELGQLCDLLTAPEDNVNLDNFNMDKFNFIVIYKTAYYSFYLPVALALHYLQLATPGNLRQAHDILIPLGQYFQAQDDYLDVFGKPEQIGKVGTDIQDNKCSWVINQALKRCSPEQRKVLDESYGRKDATLEAKAKAVFNELDLEKVYRDFEEDQVRKIRGMIEGLDESEGLKKGVFESFLAKIYKRDK

Solvent-accessible surface area (backbone atoms only — not comparable to full-atom values): 36332 Å² total; per-residue (Å²): 126,70,69,68,72,53,64,68,69,54,58,64,49,52,64,57,52,54,48,52,52,48,56,57,48,51,73,74,63,58,54,68,69,52,51,49,51,51,52,48,51,50,61,67,51,40,64,65,85,84,50,61,44,18,50,38,9,36,27,34,43,24,38,56,60,71,61,66,53,73,65,56,44,52,53,29,39,51,54,7,48,40,48,31,27,47,48,26,20,50,49,49,46,48,35,61,60,66,64,49,64,64,50,83,83,33,64,23,66,43,69,37,89,90,33,44,56,54,34,58,56,51,22,50,50,37,43,42,46,39,56,56,50,43,52,72,77,31,60,85,43,93,41,33,65,56,52,53,50,48,53,50,50,39,52,44,40,25,48,51,12,46,50,46,48,51,71,52,28,35,74,90,56,78,50,76,84,60,54,43,65,68,59,37,48,50,24,37,42,26,51,40,4,38,62,55,41,34,43,27,46,52,51,34,27,36,74,69,70,43,58,42,75,66,49,48,49,55,48,44,68,48,28,41,57,49,26,41,52,50,49,40,50,51,37,44,37,41,73,73,43,54,45,85,29,71,55,45,80,55,46,50,54,40,54,30,50,70,37,54,56,58,43,55,44,69,75,66,52,50,74,70,51,44,52,48,36,69,73,14,50,33,33,92,37,74,69,34,39,51,50,35,49,48,50,41,56,73,67,41,46,68,58,55,47,54,54,48,49,54,50,51,49,53,52,52,50,52,51,45,71,66,56,75,47,88,71,55,48,47,57,58,44,56,51,51,54,48,61,66,55,62,88,51,74,92,125,71,71,67,72,53,64,67,68,54,58,63,49,50,63,57,51,54,48,53,51,49,55,57,48,50,73,73,65,58,55,67,68,53,52,51,50,50,51,49,52,50,60,67,50,40,62,65,85,83,49,60,44,18,50,39,10,35,27,34,42,23,39,57,61,70,61,67,55,71,67,53,43,52,52,30,37,50,54,6,49,40,49,30,26,46,49,26,19,49,49,50,46,48,35,59,61,68,64,50,63,62,48,83,84,34,64,22,66,44,70,36,92,89,33,44,56,54,34,58,55,50,23,51,51,37,44,42,46,39,56,56,50,43,51,73,75,30,60,85,44,91,41,35,66,56,52,53,51,48,54,52,49,40,51,43,40,24,48,52,12,47,50,45,48,52,70,53,30,35,76,90,56,79,51,76,85,60,54,43,67,68,60,36,49,50,25,35,42,26,50,39,5,39,61,54,41,34,43,27,47,51,51,33,26,35,73,70,70,43,59,40,74,65,50,49,48,55,46,43,68,50,27,41,57,49,26,40,51,50,50,40,49,51,37,43,38,39,73,73,42,54,46,86,28,70,54,48,78,56,47,51,56,42,54,29,50,71,39,55,56,59,43,54,43,69,76,67,52,49,75,71,49,45,51,48,37,70,71,13,51,33,33,92,38,72,68,33,40,51,52,35,48,49,50,41,56,74,66,42,45,69,58,54,46,52,54,48,50,53,52,51,50,52,52,51,50,51,52,46,71,66,56,75,47,88,73,56,49,46,59,59,42,56,52,52,55,47,60,64,55,60,88,50,74,93